Protein AF-A0A7S3A4J1-F1 (afdb_monomer_lite)

InterPro domains:
  IPR000626 Ubiquitin-like domain [PF00240] (220-276)
  IPR000626 Ubiquitin-like domain [PF00240] (318-386)
  IPR000626 Ubiquitin-like domain [PS50053] (225-276)
  IPR000626 Ubiquitin-like domain [PS50053] (315-389)
  IPR000626 Ubiquitin-like domain [SM00213] (200-278)
  IPR000626 Ubiquitin-like domain [SM00213] (315-385)
  IPR013766 Thioredoxin domain [PF00085] (448-483)
  IPR015496 Ubiquilin [PTHR10677] (315-424)
  IPR019956 Ubiquitin domain [PR00348] (324-344)
  IPR019956 Ubiquitin domain [PR00348] (345-365)
  IPR019956 Ubiquitin domain [PR00348] (366-387)
  IPR029071 Ubiquitin-like domain superfamily [SSF54236] (220-279)
  IPR029071 Ubiquitin-like domain superfamily [SSF54236] (300-381)
  IPR036249 Thioredoxin-like superfamily [SSF52833] (438-481)

Sequence (497 aa):
MSVFSQREKQVVELHQAVLQVEASVKVQDGETSKKKVEEIDEGTEKLKIAVAGYQKKVAVGKSDPNKKIYGSAMEDRIEKMDKSLKDLEEKLMTVKEDLAVVLEREAVEKAKLEKEENERWVKQENEEKMRREQEELAEQKRKADEEERIRIESEKKKLALEAKLKAKKEKEKRRLEESAKDTLEADKGKAEGNSVQSTIKLKISGHAGEAVLSADYGPVPTTCSVLSVKEAIVNTGVPMWGPVETQRLIYKGHFLENDRSLESYGLSGEDTLYFVRLPDGYVGSEFKGAPKEAMEDVVQGSEEGVSEQVPEGMIRVSLKNRSSTVSYSVEPRWTVAKVKELVHEREGSSPDDLSLVFQGKVLKNGDVLESCGIKNESVIYSMDKQRTSQTAKAASAVPMDTDTTPKSTAPISSSDAVQSAQASSAPAAPTVRRVPPPSGTIHEVTSGKEEFEEILKDCGATRLCLVDFNASWCGPCRAIGDQINIFLNLDCKMDVD

Secondary structure (DSSP, 8-state):
-HHHHHHHHHHHHHHHHHHHHHHHHTTT-HHHHHHHHHHHHHHHHHHHHHHHHHHHHHHHHHH-GGG--S-HHHHHHHHHHHHHHHHHHHHHHHHHHHHHHHHHHHHHHHHHHHHHHHHHHHHHHHHHHHHHHHHHHHHHHHHHHHHHHHHHHHHHHHHHHHHHHHHHHHHHHHHHHHHHHHHHHH------------EEEEEEEEEETTEEEEEEEEEEETT-BHHHHHHHHHTT--GGG--GGGEEEEETTEE--TTSBGGGGT--TTPEEEEEEPPTT------------------------------TTPEEEEEE-SS-EEEEEE-TT-BHHHHHHHHHHHH---TTTEEEEETTEEPPTT-BTGGGT--TTEEEEEEES--SSSS---S--------------------------------PPP---PPPPP--------SHHHHHHHHHHHH-TTS--------TT-HHHHHHHHHHHHHHT--------

Structure (mmCIF, N/CA/C/O backbone):
data_AF-A0A7S3A4J1-F1
#
_entry.id   AF-A0A7S3A4J1-F1
#
loop_
_atom_site.group_PDB
_atom_site.id
_atom_site.type_symbol
_atom_site.label_atom_id
_atom_site.label_alt_id
_atom_site.label_comp_id
_atom_site.label_asym_id
_atom_site.label_entity_id
_atom_site.label_seq_id
_atom_site.pdbx_PDB_ins_code
_atom_site.Cartn_x
_atom_site.Cartn_y
_atom_site.Cartn_z
_atom_site.occupancy
_atom_site.B_iso_or_equiv
_atom_site.auth_seq_id
_atom_site.auth_comp_id
_atom_site.auth_asym_id
_atom_site.auth_atom_id
_atom_site.pdbx_PDB_model_num
ATOM 1 N N . MET A 1 1 ? 22.025 7.883 -56.933 1.00 60.84 1 MET A N 1
ATOM 2 C CA . MET A 1 1 ? 22.699 9.087 -56.393 1.00 60.84 1 MET A CA 1
ATOM 3 C C . MET A 1 1 ? 21.838 9.850 -55.389 1.00 60.84 1 MET A C 1
ATOM 5 O O . MET A 1 1 ? 22.295 10.000 -54.266 1.00 60.84 1 MET A O 1
ATOM 9 N N . SER A 1 2 ? 20.605 10.264 -55.725 1.00 76.56 2 SER A N 1
ATOM 10 C CA . SER A 1 2 ? 19.719 11.015 -54.802 1.00 76.56 2 SER A CA 1
ATOM 11 C C . SER A 1 2 ? 19.481 10.310 -53.449 1.00 76.56 2 SER A C 1
ATOM 13 O O . SER A 1 2 ? 19.795 10.873 -52.405 1.00 76.56 2 SER A O 1
ATOM 15 N N . VAL A 1 3 ? 19.083 9.030 -53.460 1.00 81.38 3 VAL A N 1
ATOM 16 C CA . VAL A 1 3 ? 18.855 8.234 -52.232 1.00 81.38 3 VAL A CA 1
ATOM 17 C C . VAL A 1 3 ? 20.118 8.087 -51.370 1.00 81.38 3 VAL A C 1
ATOM 19 O O . VAL A 1 3 ? 20.045 8.120 -50.150 1.00 81.38 3 VAL A O 1
ATOM 22 N N . PHE A 1 4 ? 21.297 7.959 -51.984 1.00 83.75 4 PHE A N 1
ATOM 23 C CA . PHE A 1 4 ? 22.561 7.831 -51.249 1.00 83.75 4 PHE A CA 1
ATOM 24 C C . PHE A 1 4 ? 22.955 9.145 -50.561 1.00 83.75 4 PHE A C 1
ATOM 26 O O . PHE A 1 4 ? 23.349 9.140 -49.401 1.00 83.75 4 PHE A O 1
ATOM 33 N N . SER A 1 5 ? 22.766 10.279 -51.242 1.00 86.19 5 SER A N 1
ATOM 34 C CA . SER A 1 5 ? 22.992 11.600 -50.647 1.00 86.19 5 SER A CA 1
ATOM 35 C C . SER A 1 5 ? 22.012 11.899 -49.507 1.00 86.19 5 SER A C 1
ATOM 37 O O . SER A 1 5 ? 22.379 12.551 -48.536 1.00 86.19 5 SER A O 1
ATOM 39 N N . GLN A 1 6 ? 20.784 11.377 -49.577 1.00 89.75 6 GLN A N 1
ATOM 40 C CA . GLN A 1 6 ? 19.839 11.445 -48.463 1.00 89.75 6 GLN A CA 1
ATOM 41 C C . GLN A 1 6 ? 20.324 10.634 -47.251 1.00 89.75 6 GLN A C 1
ATOM 43 O O . GLN A 1 6 ? 20.228 11.113 -46.127 1.00 89.75 6 GLN A O 1
ATOM 48 N N . ARG A 1 7 ? 20.903 9.446 -47.469 1.00 88.69 7 ARG A N 1
ATOM 49 C CA . ARG A 1 7 ? 21.499 8.631 -46.395 1.00 88.69 7 ARG A CA 1
ATOM 50 C C . ARG A 1 7 ? 22.715 9.310 -45.752 1.00 88.69 7 ARG A C 1
ATOM 52 O O . ARG A 1 7 ? 22.838 9.267 -44.537 1.00 88.69 7 ARG A O 1
ATOM 59 N N . GLU A 1 8 ? 23.555 10.004 -46.525 1.00 88.38 8 GLU A N 1
ATOM 60 C CA . GLU A 1 8 ? 24.654 10.824 -45.974 1.00 88.38 8 GLU A CA 1
ATOM 61 C C . GLU A 1 8 ? 24.142 11.931 -45.043 1.00 88.38 8 GLU A C 1
ATOM 63 O O . GLU A 1 8 ? 24.716 12.146 -43.980 1.00 88.38 8 GLU A O 1
ATOM 68 N N . LYS A 1 9 ? 23.050 12.613 -45.416 1.00 91.69 9 LYS A N 1
ATOM 69 C CA . LYS A 1 9 ? 22.430 13.636 -44.558 1.00 91.69 9 LYS A CA 1
ATOM 70 C C . LYS A 1 9 ? 21.894 13.040 -43.259 1.00 91.69 9 LYS A C 1
ATOM 72 O O . LYS A 1 9 ? 22.157 13.596 -42.202 1.00 91.69 9 LYS A O 1
ATOM 77 N N . GLN A 1 10 ? 21.239 11.880 -43.333 1.00 91.56 10 GLN A N 1
ATOM 78 C CA . GLN A 1 10 ? 20.735 11.178 -42.149 1.00 91.56 10 GLN A CA 1
ATOM 79 C C . GLN A 1 10 ? 21.853 10.811 -41.160 1.00 91.56 10 GLN A C 1
ATOM 81 O O . GLN A 1 10 ? 21.660 10.939 -39.957 1.00 91.56 10 GLN A O 1
ATOM 86 N N . VAL A 1 11 ? 23.042 10.417 -41.638 1.00 91.38 11 VAL A N 1
ATOM 87 C CA . VAL A 1 11 ? 24.197 10.162 -40.752 1.00 91.38 11 VAL A CA 1
ATOM 88 C C . VAL A 1 11 ? 24.620 11.429 -40.002 1.00 91.38 11 VAL A C 1
ATOM 90 O O . VAL A 1 11 ? 24.943 11.357 -38.818 1.00 91.38 11 VAL A O 1
ATOM 93 N N . VAL A 1 12 ? 24.615 12.587 -40.668 1.00 92.12 12 VAL A N 1
ATOM 94 C CA . VAL A 1 12 ? 24.962 13.877 -40.043 1.00 92.12 12 VAL A CA 1
ATOM 95 C C . VAL A 1 12 ? 23.896 14.307 -39.032 1.00 92.12 12 VAL A C 1
ATOM 97 O O . VAL A 1 12 ? 24.242 14.749 -37.939 1.00 92.12 12 VAL A O 1
ATOM 100 N N . GLU A 1 13 ? 22.616 14.135 -39.366 1.00 93.44 13 GLU A N 1
ATOM 101 C CA . GLU A 1 13 ? 21.494 14.426 -38.465 1.00 93.44 13 GLU A CA 1
ATOM 102 C C . GLU A 1 13 ? 21.566 13.578 -37.188 1.00 93.44 13 GLU A C 1
ATOM 104 O O . GLU A 1 13 ? 21.443 14.118 -36.090 1.00 93.44 13 GLU A O 1
ATOM 109 N N . LEU A 1 14 ? 21.859 12.277 -37.304 1.00 92.75 14 LEU A N 1
ATOM 110 C CA . LEU A 1 14 ? 22.027 11.407 -36.137 1.00 92.75 14 LEU A CA 1
ATOM 111 C C . LEU A 1 14 ? 23.244 11.787 -35.285 1.00 92.75 14 LEU A C 1
ATOM 113 O O . LEU A 1 14 ? 23.145 11.776 -34.063 1.00 92.75 14 LEU A O 1
ATOM 117 N N . HIS A 1 15 ? 24.368 12.186 -35.892 1.00 92.12 15 HIS A N 1
ATOM 118 C CA . HIS A 1 15 ? 25.512 12.709 -35.130 1.00 92.12 15 HIS A CA 1
ATOM 119 C C . HIS A 1 15 ? 25.136 13.946 -34.316 1.00 92.12 15 HIS A C 1
ATOM 121 O O . HIS A 1 15 ? 25.528 14.072 -33.157 1.00 92.12 15 HIS A O 1
ATOM 127 N N . GLN A 1 16 ? 24.374 14.864 -34.911 1.00 93.69 16 GLN A N 1
ATOM 128 C CA . GLN A 1 16 ? 23.908 16.051 -34.207 1.00 93.69 16 GLN A CA 1
ATOM 129 C C . GLN A 1 16 ? 22.936 15.689 -33.076 1.00 93.69 16 GLN A C 1
ATOM 131 O O . GLN A 1 16 ? 23.028 16.269 -31.995 1.00 93.69 16 GLN A O 1
ATOM 136 N N . ALA A 1 17 ? 22.054 14.713 -33.297 1.00 92.44 17 ALA A N 1
ATOM 137 C CA . ALA A 1 17 ? 21.143 14.212 -32.274 1.00 92.44 17 ALA A CA 1
ATOM 138 C C . ALA A 1 17 ? 21.897 13.575 -31.092 1.00 92.44 17 ALA A C 1
ATOM 140 O O . ALA A 1 17 ? 21.582 13.883 -29.944 1.00 92.44 17 ALA A O 1
ATOM 141 N N . VAL A 1 18 ? 22.943 12.776 -31.344 1.00 93.00 18 VAL A N 1
ATOM 142 C CA . VAL A 1 18 ? 23.793 12.202 -30.281 1.00 93.00 18 VAL A CA 1
ATOM 143 C C . VAL A 1 18 ? 24.434 13.294 -29.434 1.00 93.00 18 VAL A C 1
ATOM 145 O O . VAL A 1 18 ? 24.359 13.225 -28.213 1.00 93.00 18 VAL A O 1
ATOM 148 N N . LEU A 1 19 ? 24.987 14.342 -30.051 1.00 90.62 19 LEU A N 1
ATOM 149 C CA . LEU A 1 19 ? 25.580 15.464 -29.310 1.00 90.62 19 LEU A CA 1
ATOM 150 C C . LEU A 1 19 ? 24.551 16.212 -28.448 1.00 90.62 19 LEU A C 1
ATOM 152 O O . LEU A 1 19 ? 24.858 16.635 -27.334 1.00 90.62 19 LEU A O 1
ATOM 156 N N . GLN A 1 20 ? 23.323 16.380 -28.946 1.00 90.06 20 GLN A N 1
ATOM 157 C CA . GLN A 1 20 ? 22.240 16.994 -28.172 1.00 90.06 20 GLN A CA 1
ATOM 158 C C . GLN A 1 20 ? 21.840 16.133 -26.971 1.00 90.06 20 GLN A C 1
ATOM 160 O O . GLN A 1 20 ? 21.600 16.663 -25.884 1.00 90.06 20 GLN A O 1
ATOM 165 N N . VAL A 1 21 ? 21.767 14.815 -27.158 1.00 89.44 21 VAL A N 1
ATOM 166 C CA . VAL A 1 21 ? 21.450 13.876 -26.080 1.00 89.44 21 VAL A CA 1
ATOM 167 C C . VAL A 1 21 ? 22.587 13.808 -25.067 1.00 89.44 21 VAL A C 1
ATOM 169 O O . VAL A 1 21 ? 22.312 13.908 -23.880 1.00 89.44 21 VAL A O 1
ATOM 172 N N . GLU A 1 22 ? 23.848 13.761 -25.495 1.00 89.50 22 GLU A N 1
ATOM 173 C CA . GLU A 1 22 ? 25.013 13.798 -24.601 1.00 89.50 22 GLU A CA 1
ATOM 174 C C . GLU A 1 22 ? 24.999 15.050 -23.703 1.00 89.50 22 GLU A C 1
ATOM 176 O O . GLU A 1 22 ? 25.226 14.971 -22.495 1.00 89.50 22 GLU A O 1
ATOM 181 N N . ALA A 1 23 ? 24.669 16.217 -24.269 1.00 88.00 23 ALA A N 1
ATOM 182 C CA . ALA A 1 23 ? 24.491 17.443 -23.493 1.00 88.00 23 ALA A CA 1
ATOM 183 C C . ALA A 1 23 ? 23.293 17.370 -22.526 1.00 88.00 23 ALA A C 1
ATOM 185 O O . ALA A 1 23 ? 23.363 17.930 -21.437 1.00 88.00 23 ALA A O 1
ATOM 186 N N . SER A 1 24 ? 22.214 16.676 -22.904 1.00 85.44 24 SER A N 1
ATOM 187 C CA . SER A 1 24 ? 20.995 16.535 -22.090 1.00 85.44 24 SER A CA 1
ATOM 188 C C . SER A 1 24 ? 21.175 15.552 -20.927 1.00 85.44 24 SER A C 1
ATOM 190 O O . SER A 1 24 ? 20.735 15.839 -19.816 1.00 85.44 24 SER A O 1
ATOM 192 N N . VAL A 1 25 ? 21.884 14.438 -21.145 1.00 85.50 25 VAL A N 1
ATOM 193 C CA . VAL A 1 25 ? 22.218 13.437 -20.114 1.00 85.50 25 VAL A CA 1
ATOM 194 C C . VAL A 1 25 ? 23.033 14.068 -18.980 1.00 85.50 25 VAL A C 1
ATOM 196 O O . VAL A 1 25 ? 22.835 13.745 -17.812 1.00 85.50 25 VAL A O 1
ATOM 199 N N . LYS A 1 26 ? 23.877 15.059 -19.290 1.00 76.44 26 LYS A N 1
ATOM 200 C CA . LYS A 1 26 ? 24.633 15.828 -18.286 1.00 76.44 26 LYS A CA 1
ATOM 201 C C . LYS A 1 26 ? 23.758 16.752 -17.418 1.00 76.44 26 LYS A C 1
ATOM 203 O O . LYS A 1 26 ? 24.250 17.245 -16.405 1.00 76.44 26 LYS A O 1
ATOM 208 N N . VAL A 1 27 ? 22.496 17.001 -17.792 1.00 77.25 27 VAL A N 1
ATOM 209 C CA . VAL A 1 27 ? 21.618 18.042 -17.210 1.00 77.25 27 VAL A CA 1
ATOM 210 C C . VAL A 1 27 ? 20.345 17.473 -16.535 1.00 77.25 27 VAL A C 1
ATOM 212 O O . VAL A 1 27 ? 19.514 18.248 -16.088 1.00 77.25 27 VAL A O 1
ATOM 215 N N . GLN A 1 28 ? 20.261 16.152 -16.303 1.00 62.53 28 GLN A N 1
ATOM 216 C CA . GLN A 1 28 ? 19.321 15.476 -15.366 1.00 62.53 28 GLN A CA 1
ATOM 217 C C . GLN A 1 28 ? 17.937 15.005 -15.872 1.00 62.53 28 GLN A C 1
ATOM 219 O O . GLN A 1 28 ? 17.113 14.661 -15.037 1.00 62.53 28 GLN A O 1
ATOM 224 N N . ASP A 1 29 ? 17.637 14.950 -17.173 1.00 77.44 29 ASP A N 1
ATOM 225 C CA . ASP A 1 29 ? 16.386 14.301 -17.632 1.00 77.44 29 ASP A CA 1
ATOM 226 C C . ASP A 1 29 ? 16.686 12.927 -18.245 1.00 77.44 29 ASP A C 1
ATOM 228 O O . ASP A 1 29 ? 16.862 12.797 -19.466 1.00 77.44 29 ASP A O 1
ATOM 232 N N . GLY A 1 30 ? 16.816 11.910 -17.385 1.00 80.69 30 GLY A N 1
ATOM 233 C CA . GLY A 1 30 ? 17.123 10.537 -17.774 1.00 80.69 30 GLY A CA 1
ATOM 234 C C . GLY A 1 30 ? 16.050 9.906 -18.665 1.00 80.69 30 GLY A C 1
ATOM 235 O O . GLY A 1 30 ? 16.374 9.343 -19.711 1.00 80.69 30 GLY A O 1
ATOM 236 N N . GLU A 1 31 ? 14.764 10.033 -18.333 1.00 84.56 31 GLU A N 1
ATOM 237 C CA . GLU A 1 31 ? 13.678 9.406 -19.108 1.00 84.56 31 GLU A CA 1
ATOM 238 C C . GLU A 1 31 ? 13.499 10.006 -20.507 1.00 84.56 31 GLU A C 1
ATOM 240 O O . GLU A 1 31 ? 13.332 9.266 -21.488 1.00 84.56 31 GLU A O 1
ATOM 245 N N . THR A 1 32 ? 13.555 11.333 -20.645 1.00 86.88 32 THR A N 1
ATOM 246 C CA . THR A 1 32 ? 13.474 11.968 -21.968 1.00 86.88 32 THR A CA 1
ATOM 247 C C . THR A 1 32 ? 14.713 11.651 -22.795 1.00 86.88 32 THR A C 1
ATOM 249 O O . THR A 1 32 ? 14.611 11.414 -24.004 1.00 86.88 32 THR A O 1
ATOM 252 N N . SER A 1 33 ? 15.887 11.609 -22.159 1.00 89.44 33 SER A N 1
ATOM 253 C CA . SER A 1 33 ? 17.133 11.230 -22.828 1.00 89.44 33 SER A CA 1
ATOM 254 C C . SER A 1 33 ? 17.097 9.772 -23.289 1.00 89.44 33 SER A C 1
ATOM 256 O O . SER A 1 33 ? 17.502 9.495 -24.415 1.00 89.44 33 SER A O 1
ATOM 258 N N . LYS A 1 34 ? 16.511 8.859 -22.504 1.00 91.56 34 LYS A N 1
ATOM 259 C CA . LYS A 1 34 ? 16.326 7.447 -22.871 1.00 91.56 34 LYS A CA 1
ATOM 260 C C . LYS A 1 34 ? 15.526 7.267 -24.156 1.00 91.56 34 LYS A C 1
ATOM 262 O O . LYS A 1 34 ? 15.998 6.595 -25.069 1.00 91.56 34 LYS A O 1
ATOM 267 N N . LYS A 1 35 ? 14.371 7.929 -24.272 1.00 91.88 35 LYS A N 1
ATOM 268 C CA . LYS A 1 35 ? 13.541 7.865 -25.490 1.00 91.88 35 LYS A CA 1
ATOM 269 C C . LYS A 1 35 ? 14.301 8.348 -26.729 1.00 91.88 35 LYS A C 1
ATOM 271 O O . LYS A 1 35 ? 14.210 7.740 -27.790 1.00 91.88 35 LYS A O 1
ATOM 276 N N . LYS A 1 36 ? 15.088 9.420 -26.589 1.00 91.62 36 LYS A N 1
ATOM 277 C CA . LYS A 1 36 ? 15.911 9.951 -27.687 1.00 91.62 36 LYS A CA 1
ATOM 278 C C . LYS A 1 36 ? 17.060 9.011 -28.063 1.00 91.62 36 LYS A C 1
ATOM 280 O O . LYS A 1 36 ? 17.349 8.870 -29.247 1.00 91.62 36 LYS A O 1
ATOM 285 N N . VAL A 1 37 ? 17.707 8.361 -27.090 1.00 93.31 37 VAL A N 1
ATOM 286 C CA . VAL A 1 37 ? 18.745 7.346 -27.354 1.00 93.31 37 VAL A CA 1
ATOM 287 C C . VAL A 1 37 ? 18.167 6.166 -28.138 1.00 93.31 37 VAL A C 1
ATOM 289 O O . VAL A 1 37 ? 18.794 5.733 -29.100 1.00 93.31 37 VAL A O 1
ATOM 292 N N . GLU A 1 38 ? 16.977 5.678 -27.775 1.00 93.25 38 GLU A N 1
ATOM 293 C CA . GLU A 1 38 ? 16.292 4.586 -28.488 1.00 93.25 38 GLU A CA 1
ATOM 294 C C . GLU A 1 38 ? 15.967 4.968 -29.946 1.00 93.25 38 GLU A C 1
ATOM 296 O O . GLU A 1 38 ? 16.254 4.200 -30.866 1.00 93.25 38 GLU A O 1
ATOM 301 N N . GLU A 1 39 ? 15.468 6.186 -30.188 1.00 93.88 39 GLU A N 1
ATOM 302 C CA . GLU A 1 39 ? 15.193 6.692 -31.543 1.00 93.88 39 GLU A CA 1
ATOM 303 C C . GLU A 1 39 ? 16.468 6.790 -32.405 1.00 93.88 39 GLU A C 1
ATOM 305 O O . GLU A 1 39 ? 16.475 6.414 -33.584 1.00 93.88 39 GLU A O 1
ATOM 310 N N . ILE A 1 40 ? 17.572 7.259 -31.813 1.00 93.38 40 ILE A N 1
ATOM 311 C CA . ILE A 1 40 ? 18.876 7.337 -32.483 1.00 93.38 40 ILE A CA 1
ATOM 312 C C . ILE A 1 40 ? 19.419 5.938 -32.795 1.00 93.38 40 ILE A C 1
ATOM 314 O O . ILE A 1 40 ? 19.969 5.727 -33.880 1.00 93.38 40 ILE A O 1
ATOM 318 N N . ASP A 1 41 ? 19.265 4.981 -31.879 1.00 93.00 41 ASP A N 1
ATOM 319 C CA . ASP A 1 41 ? 19.719 3.598 -32.049 1.00 93.00 41 ASP A CA 1
ATOM 320 C C . ASP A 1 41 ? 18.996 2.920 -33.219 1.00 93.00 41 ASP A C 1
ATOM 322 O O . ASP A 1 41 ? 19.631 2.384 -34.132 1.00 93.00 41 ASP A O 1
ATOM 326 N N . GLU A 1 42 ? 17.668 3.060 -33.283 1.00 94.56 42 GLU A N 1
ATOM 327 C CA . GLU A 1 42 ? 16.876 2.585 -34.419 1.00 94.56 42 GLU A CA 1
ATOM 328 C C . GLU A 1 42 ? 17.287 3.242 -35.742 1.00 94.56 42 GLU A C 1
ATOM 330 O O . GLU A 1 42 ? 17.350 2.585 -36.790 1.00 94.56 42 GLU A O 1
ATOM 335 N N . GLY A 1 43 ? 17.517 4.558 -35.720 1.00 92.56 43 GLY A N 1
ATOM 336 C CA . GLY A 1 43 ? 17.979 5.311 -36.882 1.00 92.56 43 GLY A CA 1
ATOM 337 C C . GLY A 1 43 ? 19.336 4.813 -37.378 1.00 92.56 43 GLY A C 1
ATOM 338 O O . GLY A 1 43 ? 19.530 4.631 -38.585 1.00 92.56 43 GLY A O 1
ATOM 339 N N . THR A 1 44 ? 20.244 4.531 -36.447 1.00 93.50 44 THR A N 1
ATOM 340 C CA . THR A 1 44 ? 21.595 4.035 -36.719 1.00 93.50 44 THR A CA 1
ATOM 341 C C . THR A 1 44 ? 21.542 2.640 -37.339 1.00 93.50 44 THR A C 1
ATOM 343 O O . THR A 1 44 ? 22.120 2.434 -38.407 1.00 93.50 44 THR A O 1
ATOM 346 N N . GLU A 1 45 ? 20.766 1.709 -36.779 1.00 93.94 45 GLU A N 1
ATOM 347 C CA . GLU A 1 45 ? 20.599 0.354 -37.331 1.00 93.94 45 GLU A CA 1
ATOM 348 C C . GLU A 1 45 ? 20.003 0.356 -38.748 1.00 93.94 45 GLU A C 1
ATOM 350 O O . GLU A 1 45 ? 20.498 -0.324 -39.656 1.00 93.94 45 GLU A O 1
ATOM 355 N N . LYS A 1 46 ? 18.997 1.204 -39.001 1.00 93.69 46 LYS A N 1
ATOM 356 C CA . LYS A 1 46 ? 18.426 1.380 -40.351 1.00 93.69 46 LYS A CA 1
ATOM 357 C C . LYS A 1 46 ? 19.486 1.840 -41.363 1.00 93.69 46 LYS A C 1
ATOM 359 O O . LYS A 1 46 ? 19.441 1.429 -42.528 1.00 93.69 46 LYS A O 1
ATOM 364 N N . LEU A 1 47 ? 20.437 2.682 -40.950 1.00 92.44 47 LEU A N 1
ATOM 365 C CA . LEU A 1 47 ? 21.538 3.136 -41.803 1.00 92.44 47 LEU A CA 1
ATOM 366 C C . LEU A 1 47 ? 22.625 2.074 -41.983 1.00 92.44 47 LEU A C 1
ATOM 368 O O . LEU A 1 47 ? 23.092 1.912 -43.112 1.00 92.44 47 LEU A O 1
ATOM 372 N N . LYS A 1 48 ? 22.966 1.301 -40.944 1.00 93.75 48 LYS A N 1
ATOM 373 C CA . LYS A 1 48 ? 23.914 0.176 -41.050 1.00 93.75 48 LYS A CA 1
ATOM 374 C C . LYS A 1 48 ? 23.472 -0.833 -42.102 1.00 93.75 48 LYS A C 1
ATOM 376 O O . LYS A 1 48 ? 24.247 -1.175 -42.996 1.00 93.75 48 LYS A O 1
ATOM 381 N N . ILE A 1 49 ? 22.202 -1.240 -42.066 1.00 93.75 49 ILE A N 1
ATOM 382 C CA . ILE A 1 49 ? 21.625 -2.169 -43.051 1.00 93.75 49 ILE A CA 1
ATOM 383 C C . ILE A 1 49 ? 21.754 -1.603 -44.474 1.00 93.75 49 ILE A C 1
ATOM 385 O O . ILE A 1 49 ? 22.117 -2.319 -45.413 1.00 93.75 49 ILE A O 1
ATOM 389 N N . ALA A 1 50 ? 21.494 -0.303 -44.650 1.00 91.12 50 ALA A N 1
ATOM 390 C CA . ALA A 1 50 ? 21.614 0.354 -45.948 1.00 91.12 50 ALA A CA 1
ATOM 391 C C . ALA A 1 50 ? 23.070 0.390 -46.452 1.00 91.12 50 ALA A C 1
ATOM 393 O O . ALA A 1 50 ? 23.315 0.080 -47.622 1.00 91.12 50 ALA A O 1
ATOM 394 N N . VAL A 1 51 ? 24.032 0.727 -45.584 1.00 91.19 51 VAL A N 1
ATOM 395 C CA . VAL A 1 51 ? 25.467 0.779 -45.915 1.00 91.19 51 VAL A CA 1
ATOM 396 C C . VAL A 1 51 ? 26.024 -0.604 -46.237 1.00 91.19 51 VAL A C 1
ATOM 398 O O . VAL A 1 51 ? 26.676 -0.755 -47.273 1.00 91.19 51 VAL A O 1
ATOM 401 N N . ALA A 1 52 ? 25.672 -1.630 -45.462 1.00 91.62 52 ALA A N 1
ATOM 402 C CA . ALA A 1 52 ? 26.029 -3.019 -45.750 1.00 91.62 52 ALA A CA 1
ATOM 403 C C . ALA A 1 52 ? 25.498 -3.473 -47.126 1.00 91.62 52 ALA A C 1
ATOM 405 O O . ALA A 1 52 ? 26.195 -4.133 -47.904 1.00 91.62 52 ALA A O 1
ATOM 406 N N . GLY A 1 53 ? 24.280 -3.050 -47.484 1.00 91.56 53 GLY A N 1
ATOM 407 C CA . GLY A 1 53 ? 23.711 -3.271 -48.814 1.00 91.56 53 GLY A CA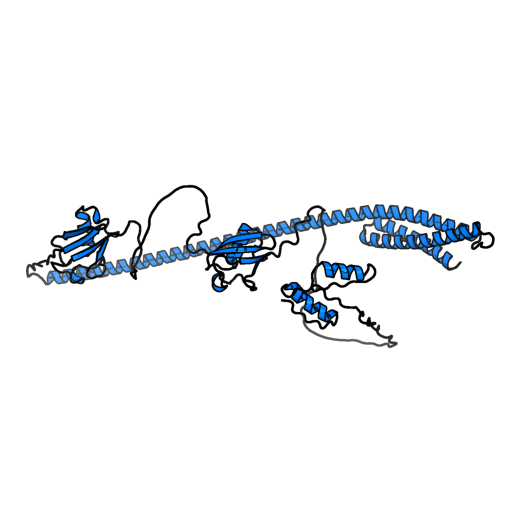 1
ATOM 408 C C . GLY A 1 53 ? 24.521 -2.615 -49.941 1.00 91.56 53 GLY A C 1
ATOM 409 O O . GLY A 1 53 ? 24.685 -3.212 -51.011 1.00 91.56 53 GLY A O 1
ATOM 410 N N . TYR A 1 54 ? 25.057 -1.410 -49.718 1.00 89.06 54 TYR A N 1
ATOM 411 C CA . TYR A 1 54 ? 25.941 -0.740 -50.678 1.00 89.06 54 TYR A CA 1
ATOM 412 C C . TYR A 1 54 ? 27.306 -1.432 -50.784 1.00 89.06 54 TYR A C 1
ATOM 414 O O . TYR A 1 54 ? 27.761 -1.689 -51.899 1.00 89.06 54 TYR A O 1
ATOM 422 N N . GLN A 1 55 ? 27.919 -1.816 -49.662 1.00 88.06 55 GLN A N 1
ATOM 423 C CA . GLN A 1 55 ? 29.191 -2.549 -49.632 1.00 88.06 55 GLN A CA 1
ATOM 424 C C . GLN A 1 55 ? 29.104 -3.890 -50.376 1.00 88.06 55 GLN A C 1
ATOM 426 O O . GLN A 1 55 ? 29.980 -4.212 -51.179 1.00 88.06 55 GLN A O 1
ATOM 431 N N . LYS A 1 56 ? 28.006 -4.640 -50.206 1.00 88.81 56 LYS A N 1
ATOM 432 C CA . LYS A 1 56 ? 27.775 -5.900 -50.933 1.00 88.81 56 LYS A CA 1
ATOM 433 C C . LYS A 1 56 ? 27.735 -5.692 -52.450 1.00 88.81 56 LYS A C 1
ATOM 435 O O . LYS A 1 56 ? 28.310 -6.478 -53.198 1.00 88.81 56 LYS A O 1
ATOM 440 N N . LYS A 1 57 ? 27.097 -4.616 -52.920 1.00 85.31 57 LYS A N 1
ATOM 441 C CA . LYS A 1 57 ? 27.059 -4.260 -54.350 1.00 85.31 57 LYS A CA 1
ATOM 442 C C . LYS A 1 57 ? 28.430 -3.838 -54.884 1.00 85.31 57 LYS A C 1
ATOM 444 O O . LYS A 1 57 ? 28.758 -4.182 -56.017 1.00 85.31 57 LYS A O 1
ATOM 449 N N . VAL A 1 58 ? 29.234 -3.140 -54.077 1.00 85.31 58 VAL A N 1
ATOM 450 C CA . VAL A 1 58 ? 30.634 -2.825 -54.411 1.00 85.31 58 VAL A CA 1
ATOM 451 C C . VAL A 1 58 ? 31.455 -4.111 -54.555 1.00 85.31 58 VAL A C 1
ATOM 453 O O . VAL A 1 58 ? 32.157 -4.273 -55.549 1.00 85.31 58 VAL A O 1
ATOM 456 N N . ALA A 1 59 ? 31.318 -5.067 -53.631 1.00 84.50 59 ALA A N 1
ATOM 457 C CA . ALA A 1 59 ? 32.024 -6.351 -53.691 1.00 84.50 59 ALA A CA 1
ATOM 458 C C . ALA A 1 59 ? 31.650 -7.191 -54.932 1.00 84.50 59 ALA A C 1
ATOM 460 O O . ALA A 1 59 ? 32.523 -7.766 -55.585 1.00 84.50 59 ALA A O 1
ATOM 461 N N . VAL A 1 60 ? 30.367 -7.211 -55.314 1.00 83.25 60 VAL A N 1
ATOM 462 C CA . VAL A 1 60 ? 29.902 -7.860 -56.557 1.00 83.25 60 VAL A CA 1
ATOM 463 C C . VAL A 1 60 ? 30.486 -7.169 -57.797 1.00 83.25 60 VAL A C 1
ATOM 465 O O . VAL A 1 60 ? 30.946 -7.835 -58.719 1.00 83.25 60 VAL A O 1
ATOM 468 N N . GLY A 1 61 ? 30.542 -5.834 -57.808 1.00 78.62 61 GLY A N 1
ATOM 469 C CA . GLY A 1 61 ? 31.145 -5.076 -58.910 1.00 78.62 61 GLY A CA 1
ATOM 470 C C . GLY A 1 61 ? 32.666 -5.245 -59.043 1.00 78.62 61 GLY A C 1
ATOM 471 O O . GLY A 1 61 ? 33.201 -5.027 -60.127 1.00 78.62 61 GLY A O 1
ATOM 472 N N . LYS A 1 62 ? 33.360 -5.633 -57.962 1.00 78.06 62 LYS A N 1
ATOM 473 C CA . LYS A 1 62 ? 34.799 -5.961 -57.965 1.00 78.06 62 LYS A CA 1
ATOM 474 C C . LYS A 1 62 ? 35.089 -7.384 -58.451 1.00 78.06 62 LYS A C 1
ATOM 476 O O . LYS A 1 62 ? 36.158 -7.612 -59.006 1.00 78.06 62 LYS A O 1
ATOM 481 N N . SER A 1 63 ? 34.161 -8.320 -58.244 1.00 78.94 63 SER A N 1
ATOM 482 C CA . SER A 1 63 ? 34.302 -9.727 -58.655 1.00 78.94 63 SER A CA 1
ATOM 483 C C . SER A 1 63 ? 33.879 -9.974 -60.106 1.00 78.94 63 SER A C 1
ATOM 485 O O . SER A 1 63 ? 34.523 -10.767 -60.785 1.00 78.94 63 SER A O 1
ATOM 487 N N . ASP A 1 64 ? 32.875 -9.245 -60.606 1.00 74.31 64 ASP A N 1
ATOM 488 C CA . ASP A 1 64 ? 32.410 -9.311 -61.996 1.00 74.31 64 ASP A CA 1
ATOM 489 C C . ASP A 1 64 ? 32.685 -7.979 -62.736 1.00 74.31 64 ASP A C 1
ATOM 491 O O . ASP A 1 64 ? 31.900 -7.032 -62.604 1.00 74.31 64 ASP A O 1
ATOM 495 N N . PRO A 1 65 ? 33.730 -7.880 -63.588 1.00 65.88 65 PRO A N 1
ATOM 496 C CA . PRO A 1 65 ? 34.072 -6.645 -64.311 1.00 65.88 65 PRO A CA 1
ATOM 497 C C . PRO A 1 65 ? 32.943 -6.122 -65.215 1.00 65.88 65 PRO A C 1
ATOM 499 O O . PRO A 1 65 ? 32.789 -4.915 -65.387 1.00 65.88 65 PRO A O 1
ATOM 502 N N . ASN A 1 66 ? 32.110 -7.028 -65.744 1.00 69.31 66 ASN A N 1
ATOM 503 C CA . ASN A 1 66 ? 30.943 -6.708 -66.576 1.00 69.31 66 ASN A CA 1
ATOM 504 C C . ASN A 1 66 ? 29.712 -6.245 -65.775 1.00 69.31 66 ASN A C 1
ATOM 506 O O . ASN A 1 66 ? 28.718 -5.839 -66.372 1.00 69.31 66 ASN A O 1
ATOM 510 N N . LYS A 1 67 ? 29.750 -6.299 -64.436 1.00 65.88 67 LYS A N 1
ATOM 511 C CA . LYS A 1 67 ? 28.658 -5.867 -63.548 1.00 65.88 67 LYS A CA 1
ATOM 512 C C . LYS A 1 67 ? 29.085 -4.738 -62.614 1.00 65.88 67 LYS A C 1
ATOM 514 O O . LYS A 1 67 ? 28.518 -4.598 -61.536 1.00 65.88 67 LYS A O 1
ATOM 519 N N . LYS A 1 68 ? 30.081 -3.929 -62.981 1.00 67.44 68 LYS A N 1
ATOM 520 C CA . LYS A 1 68 ? 30.544 -2.825 -62.133 1.00 67.44 68 LYS A CA 1
ATOM 521 C C . LYS A 1 68 ? 29.411 -1.811 -61.891 1.00 67.44 68 LYS A C 1
ATOM 523 O O . LYS A 1 68 ? 29.073 -1.023 -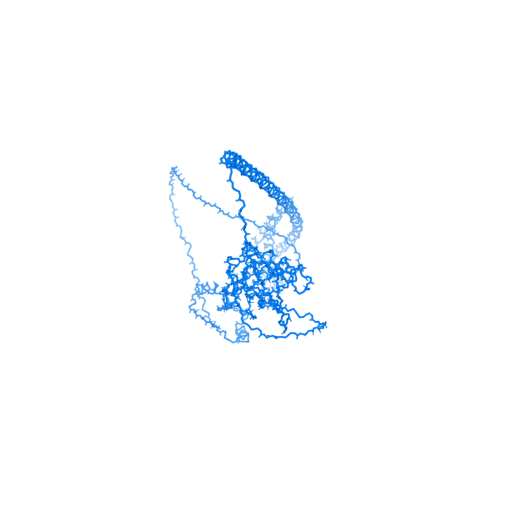62.765 1.00 67.44 68 LYS A O 1
ATOM 528 N N . ILE A 1 69 ? 28.806 -1.868 -60.700 1.00 67.50 69 ILE A N 1
ATOM 529 C CA . ILE A 1 69 ? 27.601 -1.093 -60.338 1.00 67.50 69 ILE A CA 1
ATOM 530 C C . ILE A 1 69 ? 27.954 0.338 -59.894 1.00 67.50 69 ILE A C 1
ATOM 532 O O . ILE A 1 69 ? 27.169 1.263 -60.098 1.00 67.50 69 ILE A O 1
ATOM 536 N N . TYR A 1 70 ? 29.133 0.534 -59.294 1.00 75.38 70 TYR A N 1
ATOM 537 C CA . TYR A 1 70 ? 29.584 1.812 -58.736 1.00 75.38 70 TYR A CA 1
ATOM 538 C C . TYR A 1 70 ? 31.007 2.164 -59.207 1.00 75.38 70 TYR A C 1
ATOM 540 O O . TYR A 1 70 ? 31.826 1.282 -59.463 1.00 75.38 70 TYR A O 1
ATOM 548 N N . GLY A 1 71 ? 31.292 3.463 -59.357 1.00 79.31 71 GLY A N 1
ATOM 549 C CA . GLY A 1 71 ? 32.637 3.985 -59.646 1.00 79.31 71 GLY A CA 1
ATOM 550 C C . GLY A 1 71 ? 33.440 4.267 -58.369 1.00 79.31 71 GLY A C 1
ATOM 551 O O . GLY A 1 71 ? 32.850 4.367 -57.296 1.00 79.31 71 GLY A O 1
ATOM 552 N N . SER A 1 72 ? 34.762 4.462 -58.488 1.00 80.25 72 SER A N 1
ATOM 553 C CA . SER A 1 72 ? 35.686 4.671 -57.350 1.00 80.25 72 SER A CA 1
ATOM 554 C C . SER A 1 72 ? 35.231 5.774 -56.389 1.00 80.25 72 SER A C 1
ATOM 556 O O . SER A 1 72 ? 35.134 5.544 -55.192 1.00 80.25 72 SER A O 1
ATOM 558 N N . ALA A 1 73 ? 34.801 6.923 -56.918 1.00 82.44 73 ALA A N 1
ATOM 559 C CA . ALA A 1 73 ? 34.301 8.037 -56.109 1.00 82.44 73 ALA A CA 1
ATOM 560 C C . ALA A 1 73 ? 33.064 7.694 -55.250 1.00 82.44 73 ALA A C 1
ATOM 562 O O . ALA A 1 73 ? 32.779 8.379 -54.271 1.00 82.44 73 ALA A O 1
ATOM 563 N N . MET A 1 74 ? 32.284 6.673 -55.624 1.00 83.44 74 MET A N 1
ATOM 564 C CA . MET A 1 74 ? 31.152 6.205 -54.822 1.00 83.44 74 MET A CA 1
ATOM 565 C C . MET A 1 74 ? 31.573 5.140 -53.805 1.00 83.44 74 MET A C 1
ATOM 567 O O . MET A 1 74 ? 30.999 5.106 -52.721 1.00 83.44 74 MET A O 1
ATOM 571 N N . GLU A 1 75 ? 32.586 4.328 -54.115 1.00 85.62 75 GLU A N 1
ATOM 572 C CA . GLU A 1 75 ? 33.199 3.405 -53.151 1.00 85.62 75 GLU A CA 1
ATOM 573 C C . GLU A 1 75 ? 33.798 4.175 -51.962 1.00 85.62 75 GLU A C 1
ATOM 575 O O . GLU A 1 75 ? 33.451 3.875 -50.821 1.00 85.62 75 GLU A O 1
ATOM 580 N N . ASP A 1 76 ? 34.557 5.245 -52.226 1.00 88.25 76 ASP A N 1
ATOM 581 C CA . ASP A 1 76 ? 35.166 6.093 -51.187 1.00 88.25 76 ASP A CA 1
ATOM 582 C C . ASP A 1 76 ? 34.110 6.731 -50.265 1.00 88.25 76 ASP A C 1
ATOM 584 O O . ASP A 1 76 ? 34.289 6.861 -49.053 1.00 88.25 76 ASP A O 1
ATOM 588 N N . ARG A 1 77 ? 32.961 7.125 -50.829 1.00 90.12 77 ARG A N 1
ATOM 589 C CA . ARG A 1 77 ? 31.848 7.692 -50.051 1.00 90.12 77 ARG A CA 1
ATOM 590 C C . ARG A 1 77 ? 31.142 6.645 -49.195 1.00 90.12 77 ARG A C 1
ATOM 592 O O . ARG A 1 77 ? 30.711 6.971 -48.092 1.00 90.12 77 ARG A O 1
ATOM 599 N N . ILE A 1 78 ? 31.009 5.411 -49.688 1.00 90.12 78 ILE A N 1
ATOM 600 C CA . ILE A 1 78 ? 30.444 4.292 -48.917 1.00 90.12 78 ILE A CA 1
ATOM 601 C C . ILE A 1 78 ? 31.359 3.971 -47.730 1.00 90.12 78 ILE A C 1
ATOM 603 O O . ILE A 1 78 ? 30.865 3.822 -46.616 1.00 90.12 78 ILE A O 1
ATOM 607 N N . GLU A 1 79 ? 32.675 3.935 -47.942 1.00 90.19 79 GLU A N 1
ATOM 608 C CA . GLU A 1 79 ? 33.658 3.716 -46.873 1.00 90.19 79 GLU A CA 1
ATOM 609 C C . GLU A 1 79 ? 33.657 4.855 -45.844 1.00 90.19 79 GLU A C 1
ATOM 611 O O . GLU A 1 79 ? 33.661 4.612 -44.637 1.00 90.19 79 GLU A O 1
ATOM 616 N N . LYS A 1 80 ? 33.554 6.111 -46.298 1.00 92.50 80 LYS A N 1
ATOM 617 C CA . LYS A 1 80 ? 33.412 7.262 -45.398 1.00 92.50 80 LYS A CA 1
ATOM 618 C C . LYS A 1 80 ? 32.153 7.163 -44.531 1.00 92.50 80 LYS A C 1
ATOM 620 O O . LYS A 1 80 ? 32.220 7.446 -43.339 1.00 92.50 80 LYS A O 1
ATOM 625 N N . MET A 1 81 ? 31.022 6.761 -45.115 1.00 90.81 81 MET A N 1
ATOM 626 C CA . MET A 1 81 ? 29.764 6.585 -44.384 1.00 90.81 81 MET A CA 1
ATOM 627 C C . MET A 1 81 ? 29.856 5.448 -43.359 1.00 90.81 81 MET A C 1
ATOM 629 O O . MET A 1 81 ? 29.396 5.617 -42.236 1.00 90.81 81 MET A O 1
ATOM 633 N N . ASP A 1 82 ? 30.494 4.332 -43.721 1.00 92.56 82 ASP A N 1
ATOM 634 C CA . ASP A 1 82 ? 30.762 3.209 -42.816 1.00 92.56 82 ASP A CA 1
ATOM 635 C C . ASP A 1 82 ? 31.622 3.632 -41.618 1.00 92.56 82 ASP A C 1
ATOM 637 O O . ASP A 1 82 ? 31.289 3.329 -40.476 1.00 92.56 82 ASP A O 1
ATOM 641 N N . LYS A 1 83 ? 32.686 4.409 -41.856 1.00 94.12 83 LYS A N 1
ATOM 642 C CA . LYS A 1 83 ? 33.525 4.952 -40.781 1.00 94.12 83 LYS A CA 1
ATOM 643 C C . LYS A 1 83 ? 32.756 5.911 -39.869 1.00 94.12 83 LYS A C 1
ATOM 645 O O . LYS A 1 83 ? 32.949 5.868 -38.659 1.00 94.12 83 LYS A O 1
ATOM 650 N N . SER A 1 84 ? 31.895 6.761 -40.432 1.00 93.88 84 SER A N 1
ATOM 651 C CA . SER A 1 84 ? 31.040 7.654 -39.644 1.00 93.88 84 SER A CA 1
ATOM 652 C C . SER A 1 84 ? 30.003 6.893 -38.817 1.00 93.88 84 SER A C 1
ATOM 654 O O . SER A 1 84 ? 29.762 7.281 -37.685 1.00 93.88 84 SER A O 1
ATOM 656 N N . LEU A 1 85 ? 29.413 5.808 -39.329 1.00 93.12 85 LEU A N 1
ATOM 657 C CA . LEU A 1 85 ? 28.547 4.940 -38.518 1.00 93.12 85 LEU A CA 1
ATOM 658 C C . LEU A 1 85 ? 29.345 4.252 -37.399 1.00 93.12 85 LEU A C 1
ATOM 660 O O . LEU A 1 85 ? 28.900 4.274 -36.260 1.00 93.12 85 LEU A O 1
ATOM 664 N N . LYS A 1 86 ? 30.567 3.794 -37.716 1.00 93.38 86 LYS A N 1
ATOM 665 C CA . LYS A 1 86 ? 31.669 3.452 -36.793 1.00 93.38 86 LYS A CA 1
ATOM 666 C C . LYS A 1 86 ? 31.703 4.342 -35.539 1.00 93.38 86 LYS A C 1
ATOM 668 O O . LYS A 1 86 ? 31.448 3.921 -34.415 1.00 93.38 86 LYS A O 1
ATOM 673 N N . ASP A 1 87 ? 32.034 5.603 -35.792 1.00 93.75 87 ASP A N 1
ATOM 674 C CA . ASP A 1 87 ? 32.207 6.654 -34.780 1.00 93.75 87 ASP A CA 1
ATOM 675 C C . ASP A 1 87 ? 30.897 6.984 -34.041 1.00 93.75 87 ASP A C 1
ATOM 677 O O . ASP A 1 87 ? 30.898 7.230 -32.836 1.00 93.75 87 ASP A O 1
ATOM 681 N N . LEU A 1 88 ? 29.762 6.953 -34.748 1.00 93.00 88 LEU A N 1
ATOM 682 C CA . LEU A 1 88 ? 28.445 7.175 -34.151 1.00 93.00 88 LEU A CA 1
ATOM 683 C C . LEU A 1 88 ? 28.082 6.082 -33.142 1.00 93.00 88 LEU A C 1
ATOM 685 O O . LEU A 1 88 ? 27.564 6.396 -32.076 1.00 93.00 88 LEU A O 1
ATOM 689 N N . GLU A 1 89 ? 28.350 4.817 -33.471 1.00 93.19 89 GLU A N 1
ATOM 690 C CA . GLU A 1 89 ? 28.100 3.675 -32.589 1.00 93.19 89 GLU A CA 1
ATOM 691 C C . GLU A 1 89 ? 28.931 3.763 -31.310 1.00 93.19 89 GLU A C 1
ATOM 693 O O . GLU A 1 89 ? 28.394 3.572 -30.223 1.00 93.19 89 GLU A O 1
ATOM 698 N N . GLU A 1 90 ? 30.216 4.106 -31.426 1.00 94.44 90 GLU A N 1
ATOM 699 C CA . GLU A 1 90 ? 31.106 4.283 -30.275 1.00 94.44 90 GLU A CA 1
ATOM 700 C C . GLU A 1 90 ? 30.591 5.384 -29.334 1.00 94.44 90 GLU A C 1
ATOM 702 O O . GLU A 1 90 ? 30.461 5.165 -28.130 1.00 94.44 90 GLU A O 1
ATOM 707 N N . LYS A 1 91 ? 30.183 6.534 -29.886 1.00 93.31 91 LYS A N 1
ATOM 708 C CA . LYS A 1 91 ? 29.587 7.632 -29.103 1.00 93.31 91 LYS A CA 1
ATOM 709 C C . LYS A 1 91 ? 28.236 7.268 -28.498 1.00 93.31 91 LYS A C 1
ATOM 711 O O . LYS A 1 91 ? 27.915 7.681 -27.386 1.00 93.31 91 LYS A O 1
ATOM 716 N N . LEU A 1 92 ? 27.419 6.509 -29.222 1.00 93.31 92 LEU A N 1
ATOM 717 C CA . LEU A 1 92 ? 26.125 6.068 -28.718 1.00 93.31 92 LEU A CA 1
ATOM 718 C C . LEU A 1 92 ? 26.297 5.097 -27.545 1.00 93.31 92 LEU A C 1
ATOM 720 O O . LEU A 1 92 ? 25.526 5.170 -26.592 1.00 93.31 92 LEU A O 1
ATOM 724 N N . MET A 1 93 ? 27.319 4.237 -27.580 1.00 92.81 93 MET A N 1
ATOM 725 C CA . MET A 1 93 ? 27.662 3.359 -26.460 1.00 92.81 93 MET A CA 1
ATOM 726 C C . MET A 1 93 ? 28.063 4.158 -25.218 1.00 92.81 93 MET A C 1
ATOM 728 O O . MET A 1 93 ? 27.504 3.913 -24.152 1.00 92.81 93 MET A O 1
ATOM 732 N N . THR A 1 94 ? 28.925 5.172 -25.351 1.00 93.19 94 THR A N 1
ATOM 733 C CA . THR A 1 94 ? 29.296 6.024 -24.206 1.00 93.19 94 THR A CA 1
ATOM 734 C C . THR A 1 94 ? 28.095 6.785 -23.642 1.00 93.19 94 THR A C 1
ATOM 736 O O . THR A 1 94 ? 27.909 6.850 -22.432 1.00 93.19 94 THR A O 1
ATOM 739 N N . VAL A 1 95 ? 27.215 7.303 -24.508 1.00 92.44 95 VAL A N 1
ATOM 740 C CA . VAL A 1 95 ? 25.989 7.995 -24.072 1.00 92.44 95 VAL A CA 1
ATOM 741 C C . VAL A 1 95 ? 25.017 7.034 -23.378 1.00 92.44 95 VAL A C 1
ATOM 743 O O . VAL A 1 95 ? 24.366 7.425 -22.412 1.00 92.44 95 VAL A O 1
ATOM 746 N N . LYS A 1 96 ? 24.917 5.778 -23.835 1.00 93.56 96 LYS A N 1
ATOM 747 C CA . LYS A 1 96 ? 24.109 4.731 -23.189 1.00 93.56 96 LYS A CA 1
ATOM 748 C C . LYS A 1 96 ? 24.636 4.388 -21.791 1.00 93.56 96 LYS A C 1
ATOM 750 O O . LYS A 1 96 ? 23.827 4.220 -20.881 1.00 93.56 96 LYS A O 1
ATOM 755 N N . GLU A 1 97 ? 25.954 4.311 -21.613 1.00 93.44 97 GLU A N 1
ATOM 756 C CA . GLU A 1 97 ? 26.589 4.083 -20.306 1.00 93.44 97 GLU A CA 1
ATOM 757 C C . GLU A 1 97 ? 26.333 5.249 -19.340 1.00 93.44 97 GLU A C 1
ATOM 759 O O . GLU A 1 97 ? 25.850 5.027 -18.229 1.00 93.44 97 GLU A O 1
ATOM 764 N N . ASP A 1 98 ? 26.557 6.491 -19.780 1.00 91.25 98 ASP A N 1
ATOM 765 C CA . ASP A 1 98 ? 26.286 7.689 -18.973 1.00 91.25 98 ASP A CA 1
ATOM 766 C C . ASP A 1 98 ? 24.802 7.788 -18.587 1.00 91.25 98 ASP A C 1
ATOM 768 O O . ASP A 1 98 ? 24.457 8.084 -17.440 1.00 91.25 98 ASP A O 1
ATOM 772 N N . LEU A 1 99 ? 23.904 7.492 -19.532 1.00 92.62 99 LEU A N 1
ATOM 773 C CA . LEU A 1 99 ? 22.465 7.470 -19.295 1.00 92.62 99 LEU A CA 1
ATOM 774 C C . LEU A 1 99 ? 22.072 6.405 -18.262 1.00 92.62 99 LEU A C 1
ATOM 776 O O . LEU A 1 99 ? 21.217 6.672 -17.418 1.00 92.62 99 LEU A O 1
ATOM 780 N N . ALA A 1 100 ? 22.680 5.217 -18.302 1.00 92.81 100 ALA A N 1
ATOM 781 C CA . ALA A 1 100 ? 22.401 4.162 -17.330 1.00 92.81 100 ALA A CA 1
ATOM 782 C C . ALA A 1 100 ? 22.725 4.617 -15.898 1.00 92.81 100 ALA A C 1
ATOM 784 O O . ALA A 1 100 ? 21.923 4.399 -14.992 1.00 92.81 100 ALA A O 1
ATOM 785 N N . VAL A 1 101 ? 23.843 5.328 -15.709 1.00 92.25 101 VAL A N 1
ATOM 786 C CA . VAL A 1 101 ? 24.230 5.897 -14.407 1.00 92.25 101 VAL A CA 1
ATOM 787 C C . VAL A 1 101 ? 23.236 6.962 -13.934 1.00 92.25 101 VAL A C 1
ATOM 789 O O . VAL A 1 101 ? 22.916 7.028 -12.744 1.00 92.25 101 VAL A O 1
ATOM 792 N N . VAL A 1 102 ? 22.737 7.805 -14.843 1.00 91.06 102 VAL A N 1
ATOM 793 C CA . VAL A 1 102 ? 21.726 8.824 -14.512 1.00 91.06 102 VAL A CA 1
ATOM 794 C C . VAL A 1 102 ? 20.410 8.171 -14.093 1.00 91.06 102 VAL A C 1
ATOM 796 O O . VAL A 1 102 ? 19.885 8.512 -13.036 1.00 91.06 102 VAL A O 1
ATOM 799 N N . LEU A 1 103 ? 19.925 7.188 -14.854 1.00 91.38 103 LEU A N 1
ATOM 800 C CA . LEU A 1 103 ? 18.689 6.465 -14.542 1.00 91.38 103 LEU A CA 1
ATOM 801 C C . LEU A 1 103 ? 18.786 5.691 -13.222 1.00 91.38 103 LEU A C 1
ATOM 803 O O . LEU A 1 103 ? 17.828 5.666 -12.454 1.00 91.38 103 LEU A O 1
ATOM 807 N N . GLU A 1 104 ? 19.938 5.084 -12.924 1.00 92.00 104 GLU A N 1
ATOM 808 C CA . GLU A 1 104 ? 20.159 4.414 -11.639 1.00 92.00 104 GLU A CA 1
ATOM 809 C C . GLU A 1 104 ? 20.122 5.416 -10.476 1.00 92.00 104 GLU A C 1
ATOM 811 O O . GLU A 1 104 ? 19.492 5.155 -9.450 1.00 92.00 104 GLU A O 1
ATOM 816 N N . ARG A 1 105 ? 20.724 6.600 -10.643 1.00 91.44 105 ARG A N 1
ATOM 817 C CA . ARG A 1 105 ? 20.664 7.669 -9.637 1.00 91.44 105 ARG A CA 1
ATOM 818 C C . ARG A 1 105 ? 19.234 8.164 -9.411 1.00 91.44 105 ARG A C 1
ATOM 820 O O . ARG A 1 105 ? 18.832 8.297 -8.257 1.00 91.44 105 ARG A O 1
ATOM 827 N N . GLU A 1 106 ? 18.479 8.407 -10.481 1.00 91.31 106 GLU A N 1
ATOM 828 C CA . GLU A 1 106 ? 17.069 8.814 -10.413 1.00 91.31 106 GLU A CA 1
ATOM 829 C C . GLU A 1 106 ? 16.208 7.740 -9.732 1.00 91.31 106 GLU A C 1
ATOM 831 O O . GLU A 1 106 ? 15.396 8.060 -8.866 1.00 91.31 106 GLU A O 1
ATOM 836 N N . ALA A 1 107 ? 16.427 6.458 -10.044 1.00 92.88 107 ALA A N 1
ATOM 837 C CA . ALA A 1 107 ? 15.717 5.348 -9.410 1.00 92.88 107 ALA A CA 1
ATOM 838 C C . ALA A 1 107 ? 16.015 5.249 -7.905 1.00 92.88 107 ALA A C 1
ATOM 840 O O . ALA A 1 107 ? 15.101 5.051 -7.104 1.00 92.88 107 ALA A O 1
ATOM 841 N N . VAL A 1 108 ? 17.277 5.431 -7.502 1.00 95.25 108 VAL A N 1
ATOM 842 C CA . VAL A 1 108 ? 17.672 5.459 -6.084 1.00 95.25 108 VAL A CA 1
ATOM 843 C C . VAL A 1 108 ? 17.036 6.645 -5.356 1.00 95.25 108 VAL A C 1
ATOM 845 O O . VAL A 1 108 ? 16.571 6.491 -4.226 1.00 95.25 108 VAL A O 1
ATOM 848 N N . GLU A 1 109 ? 16.986 7.820 -5.984 1.00 93.31 109 GLU A N 1
ATOM 849 C CA . GLU A 1 109 ? 16.341 9.003 -5.407 1.00 93.31 109 GLU A CA 1
ATOM 850 C C . GLU A 1 109 ? 14.823 8.814 -5.277 1.00 93.31 109 GLU A C 1
ATOM 852 O O . GLU A 1 109 ? 14.265 9.081 -4.211 1.00 93.31 109 GLU A O 1
ATOM 857 N N . LYS A 1 110 ? 14.171 8.250 -6.301 1.00 94.19 110 LYS A N 1
ATOM 858 C CA . LYS A 1 110 ? 12.740 7.917 -6.284 1.00 94.19 110 LYS A CA 1
ATOM 859 C C . LYS A 1 110 ? 12.409 6.915 -5.172 1.00 94.19 110 LYS A C 1
ATOM 861 O O . LYS A 1 110 ? 11.515 7.169 -4.369 1.00 94.19 110 LYS A O 1
ATOM 866 N N . ALA A 1 111 ? 13.194 5.843 -5.046 1.00 95.81 111 ALA A N 1
ATOM 867 C CA . ALA A 1 111 ? 13.035 4.846 -3.985 1.00 95.81 111 ALA A CA 1
ATOM 868 C C . ALA A 1 111 ? 13.274 5.433 -2.582 1.00 95.81 111 ALA A C 1
ATOM 870 O O . ALA A 1 111 ? 12.632 5.032 -1.609 1.00 95.81 111 ALA A O 1
ATOM 871 N N . LYS A 1 112 ? 14.193 6.399 -2.452 1.00 97.69 112 LYS A N 1
ATOM 872 C CA . LYS A 1 112 ? 14.425 7.103 -1.187 1.00 97.69 112 LYS A CA 1
ATOM 873 C C . LYS A 1 112 ? 13.214 7.950 -0.791 1.00 97.69 112 LYS A C 1
ATOM 875 O O . LYS A 1 112 ? 12.810 7.896 0.368 1.00 97.69 112 LYS A O 1
ATOM 880 N N . LEU A 1 113 ? 12.636 8.696 -1.731 1.00 96.62 113 LEU A N 1
ATOM 881 C CA . LEU A 1 113 ? 11.440 9.506 -1.486 1.00 96.62 113 LEU A CA 1
ATOM 882 C C . LEU A 1 113 ? 10.231 8.637 -1.129 1.00 96.62 113 LEU A C 1
ATOM 884 O O . LEU A 1 113 ? 9.560 8.926 -0.143 1.00 96.62 113 LEU A O 1
ATOM 888 N N . GLU A 1 114 ? 10.011 7.539 -1.855 1.00 96.44 114 GLU A N 1
ATOM 889 C CA . GLU A 1 114 ? 8.944 6.572 -1.557 1.00 96.44 114 GLU A CA 1
ATOM 890 C C . GLU A 1 114 ? 9.104 5.979 -0.148 1.00 96.44 114 GLU A C 1
ATOM 892 O O . GLU A 1 114 ? 8.144 5.877 0.617 1.00 96.44 114 GLU A O 1
ATOM 897 N N . LYS A 1 115 ? 10.339 5.649 0.250 1.00 97.19 115 LYS A N 1
ATOM 898 C CA . LYS A 1 115 ? 10.626 5.175 1.606 1.00 97.19 115 LYS A CA 1
ATOM 899 C C . LYS A 1 115 ? 10.309 6.235 2.665 1.00 97.19 115 LYS A C 1
ATOM 901 O O . LYS A 1 115 ? 9.685 5.908 3.672 1.00 97.19 115 LYS A O 1
ATOM 906 N N . GLU A 1 116 ? 10.726 7.484 2.455 1.00 97.69 116 GLU A N 1
ATOM 907 C CA . GLU A 1 116 ? 10.436 8.594 3.374 1.00 97.69 116 GLU A CA 1
ATOM 908 C C . GLU A 1 116 ? 8.928 8.883 3.472 1.00 97.69 116 GLU A C 1
ATOM 910 O O . GLU A 1 116 ? 8.426 9.188 4.556 1.00 97.69 116 GLU A O 1
ATOM 915 N N . GLU A 1 117 ? 8.189 8.772 2.369 1.00 97.81 117 GLU A N 1
ATOM 916 C CA . GLU A 1 117 ? 6.733 8.917 2.339 1.00 97.81 117 GLU A CA 1
ATOM 917 C C . GLU A 1 117 ? 6.036 7.783 3.096 1.00 97.81 117 GLU A C 1
ATOM 919 O O . GLU A 1 117 ? 5.191 8.049 3.953 1.00 97.81 117 GLU A O 1
ATOM 924 N N . ASN A 1 118 ? 6.448 6.534 2.873 1.00 95.94 118 ASN A N 1
ATOM 925 C CA . ASN A 1 118 ? 5.916 5.383 3.594 1.00 95.94 118 ASN A CA 1
ATOM 926 C C . ASN A 1 118 ? 6.202 5.474 5.104 1.00 95.94 118 ASN A C 1
ATOM 928 O O . ASN A 1 118 ? 5.322 5.221 5.923 1.00 95.94 118 ASN A O 1
ATOM 932 N N . GLU A 1 119 ? 7.404 5.906 5.503 1.00 97.81 119 GLU A N 1
ATOM 933 C CA . GLU A 1 119 ? 7.732 6.145 6.916 1.00 97.81 119 GLU A CA 1
ATOM 934 C C . GLU A 1 119 ? 6.849 7.242 7.537 1.00 97.81 119 GLU A C 1
ATOM 936 O O . GLU A 1 119 ? 6.399 7.105 8.680 1.00 97.81 119 GLU A O 1
ATOM 941 N N . ARG A 1 120 ? 6.546 8.315 6.792 1.00 98.00 120 ARG A N 1
ATOM 942 C CA . ARG A 1 120 ? 5.613 9.363 7.243 1.00 98.00 120 ARG A CA 1
ATOM 943 C C . ARG A 1 120 ? 4.189 8.839 7.371 1.00 98.00 120 ARG A C 1
ATOM 945 O O . ARG A 1 120 ? 3.535 9.157 8.361 1.00 98.00 120 ARG A O 1
ATOM 952 N N . TRP A 1 121 ? 3.728 8.048 6.408 1.00 97.12 121 TRP A N 1
ATOM 953 C CA . TRP A 1 121 ? 2.398 7.450 6.428 1.00 97.12 121 TRP A CA 1
ATOM 954 C C . TRP A 1 121 ? 2.230 6.513 7.630 1.00 97.12 121 TRP A C 1
ATOM 956 O O . TRP A 1 121 ? 1.317 6.706 8.429 1.00 97.12 121 TRP A O 1
ATOM 966 N N . VAL A 1 122 ? 3.183 5.599 7.852 1.00 97.81 122 VAL A N 1
ATOM 967 C CA . VAL A 1 122 ? 3.191 4.701 9.021 1.00 97.81 122 VAL A CA 1
ATOM 968 C C . VAL A 1 122 ? 3.199 5.496 10.328 1.00 97.81 122 VAL A C 1
ATOM 970 O O . VAL A 1 122 ? 2.524 5.137 11.294 1.00 97.81 122 VAL A O 1
ATOM 973 N N . LYS A 1 123 ? 3.958 6.595 10.392 1.00 98.00 123 LYS A N 1
ATOM 974 C CA . LYS A 1 123 ? 3.970 7.461 11.574 1.00 98.00 123 LYS A CA 1
ATOM 975 C C . LYS A 1 123 ? 2.603 8.108 11.818 1.00 98.00 123 LYS A C 1
ATOM 977 O O . LYS A 1 123 ? 2.136 8.083 12.952 1.00 98.00 123 LYS A O 1
ATOM 982 N N . GLN A 1 124 ? 1.962 8.643 10.780 1.00 97.06 124 GLN A N 1
ATOM 983 C CA . GLN A 1 124 ? 0.628 9.239 10.889 1.00 97.06 124 GLN A CA 1
ATOM 984 C C . GLN A 1 124 ? -0.430 8.212 11.295 1.00 97.06 124 GLN A C 1
ATOM 986 O O . GLN A 1 124 ? -1.246 8.499 12.167 1.00 97.06 124 GLN A O 1
ATOM 991 N N . GLU A 1 125 ? -0.395 7.011 10.720 1.00 97.81 125 GLU A N 1
ATOM 992 C CA . GLU A 1 125 ? -1.323 5.936 11.070 1.00 97.81 125 GLU A CA 1
ATOM 993 C C . GLU A 1 125 ? -1.168 5.523 12.541 1.00 97.81 125 GLU A C 1
ATOM 995 O O . GLU A 1 125 ? -2.160 5.398 13.264 1.00 97.81 125 GLU A O 1
ATOM 1000 N N . ASN A 1 126 ? 0.073 5.397 13.023 1.00 97.94 126 ASN A N 1
ATOM 1001 C CA . ASN A 1 126 ? 0.352 5.109 14.429 1.00 97.94 126 ASN A CA 1
ATOM 1002 C C . ASN A 1 126 ? -0.104 6.242 15.361 1.00 97.94 126 ASN A C 1
ATOM 1004 O O . ASN A 1 126 ? -0.709 5.971 16.398 1.00 97.94 126 ASN A O 1
ATOM 1008 N N . GLU A 1 127 ? 0.149 7.505 15.009 1.00 98.06 127 GLU A N 1
ATOM 1009 C CA . GLU A 1 127 ? -0.327 8.663 15.778 1.00 98.06 127 GLU A CA 1
ATOM 1010 C C . GLU A 1 127 ? -1.862 8.714 15.822 1.00 98.06 127 GLU A C 1
ATOM 1012 O O . GLU A 1 127 ? -2.453 8.969 16.874 1.00 98.06 127 GLU A O 1
ATOM 1017 N N . GLU A 1 128 ? -2.530 8.406 14.710 1.00 97.62 128 GLU A N 1
ATOM 1018 C CA . GLU A 1 128 ? -3.986 8.367 14.648 1.00 97.62 128 GLU A CA 1
ATOM 1019 C C . GLU A 1 128 ? -4.566 7.195 15.446 1.00 97.62 128 GLU A C 1
ATOM 1021 O O . GLU A 1 128 ? -5.575 7.358 16.134 1.00 97.62 128 GLU A O 1
ATOM 1026 N N . LYS A 1 129 ? -3.922 6.026 15.404 1.00 98.19 129 LYS A N 1
ATOM 1027 C CA . LYS A 1 129 ? -4.288 4.873 16.228 1.00 98.19 129 LYS A CA 1
ATOM 1028 C C . LYS A 1 129 ? -4.172 5.197 17.717 1.00 98.19 129 LYS A C 1
ATOM 1030 O O . LYS A 1 129 ? -5.137 4.997 18.448 1.00 98.19 129 LYS A O 1
ATOM 1035 N N . MET A 1 130 ? -3.055 5.789 18.144 1.00 97.69 130 MET A N 1
ATOM 1036 C CA . MET A 1 130 ? -2.870 6.242 19.527 1.00 97.69 130 MET A CA 1
ATOM 1037 C C . MET A 1 130 ? -3.938 7.261 19.941 1.00 97.69 130 MET A C 1
ATOM 1039 O O . MET A 1 130 ? -4.433 7.217 21.066 1.00 97.69 130 MET A O 1
ATOM 1043 N N . ARG A 1 131 ? -4.332 8.164 19.036 1.00 98.25 131 ARG A N 1
ATOM 1044 C CA . ARG A 1 131 ? -5.421 9.116 19.287 1.00 98.25 131 ARG A CA 1
ATOM 1045 C C . ARG A 1 131 ? -6.768 8.411 19.472 1.00 98.25 131 ARG A C 1
ATOM 1047 O O . ARG A 1 131 ? -7.472 8.736 20.422 1.00 98.25 131 ARG A O 1
ATOM 1054 N N . ARG A 1 132 ? -7.112 7.439 18.619 1.00 97.88 132 ARG A N 1
ATOM 1055 C CA . ARG A 1 132 ? -8.352 6.649 18.754 1.00 97.88 132 ARG A CA 1
ATOM 1056 C C . ARG A 1 132 ? -8.388 5.889 20.079 1.00 97.88 132 ARG A C 1
ATOM 1058 O O . ARG A 1 132 ? -9.383 5.967 20.785 1.00 97.88 132 ARG A O 1
ATOM 1065 N N . GLU A 1 133 ? -7.288 5.240 20.457 1.00 98.00 133 GLU A N 1
ATOM 1066 C CA . GLU A 1 133 ? -7.180 4.534 21.742 1.00 98.00 133 GLU A CA 1
ATOM 1067 C C . GLU A 1 133 ? -7.337 5.492 22.938 1.00 98.00 133 GLU A C 1
ATOM 1069 O O . GLU A 1 133 ? -8.007 5.166 23.919 1.00 98.00 133 GLU A O 1
ATOM 1074 N N . GLN A 1 134 ? -6.780 6.707 22.859 1.00 97.75 134 GLN A N 1
ATOM 1075 C CA . GLN A 1 134 ? -6.977 7.732 23.890 1.00 97.75 134 GLN A CA 1
ATOM 1076 C C . GLN A 1 134 ? -8.424 8.237 23.959 1.00 97.75 134 GLN A C 1
ATOM 1078 O O . GLN A 1 134 ? -8.943 8.435 25.059 1.00 97.75 134 GLN A O 1
ATOM 1083 N N . GLU A 1 135 ? -9.079 8.447 22.816 1.00 98.00 135 GLU A N 1
ATOM 1084 C CA . GLU A 1 135 ? -10.487 8.849 22.748 1.00 98.00 135 GLU A CA 1
ATOM 1085 C C . GLU A 1 135 ? -11.412 7.748 23.293 1.00 98.00 135 GLU A C 1
ATOM 1087 O O . GLU A 1 135 ? -12.315 8.041 24.078 1.00 98.00 135 GLU A O 1
ATOM 1092 N N . GLU A 1 136 ? -11.151 6.481 22.966 1.00 98.25 136 GLU A N 1
ATOM 1093 C CA . GLU A 1 136 ? -11.881 5.331 23.509 1.00 98.25 136 GLU A CA 1
ATOM 1094 C C . GLU A 1 136 ? -11.693 5.194 25.021 1.00 98.25 136 GLU A C 1
ATOM 1096 O O . GLU A 1 136 ? -12.669 5.001 25.748 1.00 98.25 136 GLU A O 1
ATOM 1101 N N . LEU A 1 137 ? -10.464 5.348 25.521 1.00 98.25 137 LEU A N 1
ATOM 1102 C CA . LEU A 1 137 ? -10.190 5.317 26.957 1.00 98.25 137 LEU A CA 1
ATOM 1103 C C . LEU A 1 137 ? -10.881 6.477 27.686 1.00 98.25 137 LEU A C 1
ATOM 1105 O O . LEU A 1 137 ? -11.445 6.291 28.769 1.00 98.25 137 LEU A O 1
ATOM 1109 N N . ALA A 1 138 ? -10.870 7.675 27.096 1.00 98.00 138 ALA A N 1
ATOM 1110 C CA . ALA A 1 138 ? -11.597 8.818 27.631 1.00 98.00 138 ALA A CA 1
ATOM 1111 C C . ALA A 1 138 ? -13.105 8.537 27.669 1.00 98.00 138 ALA A C 1
ATOM 1113 O O . ALA A 1 138 ? -13.754 8.830 28.672 1.00 98.00 138 ALA A O 1
ATOM 1114 N N . GLU A 1 139 ? -13.655 7.915 26.627 1.00 98.12 139 GLU A N 1
ATOM 1115 C CA . GLU A 1 139 ? -15.068 7.551 26.568 1.00 98.12 139 GLU A CA 1
ATOM 1116 C C . GLU A 1 139 ? -15.458 6.500 27.605 1.00 98.12 139 GLU A C 1
ATOM 1118 O O . GLU A 1 139 ? -16.470 6.653 28.293 1.00 98.12 139 GLU A O 1
ATOM 1123 N N . GLN A 1 140 ? -14.644 5.457 27.766 1.00 97.81 140 GLN A N 1
ATOM 1124 C CA . GLN A 1 140 ? -14.843 4.451 28.807 1.00 97.81 140 GLN A CA 1
ATOM 1125 C C . GLN A 1 140 ? -14.831 5.088 30.193 1.00 97.81 140 GLN A C 1
ATOM 1127 O O . GLN A 1 140 ? -15.690 4.781 31.018 1.00 97.81 140 GLN A O 1
ATOM 1132 N N . LYS A 1 141 ? -13.918 6.035 30.432 1.00 98.19 141 LYS A N 1
ATOM 1133 C CA . LYS A 1 141 ? -13.876 6.778 31.689 1.00 98.19 141 LYS A CA 1
ATOM 1134 C C . LYS A 1 141 ? -15.137 7.618 31.905 1.00 98.19 141 LYS A C 1
ATOM 1136 O O . LYS A 1 141 ? -15.689 7.582 32.998 1.00 98.19 141 LYS A O 1
ATOM 1141 N N . ARG A 1 142 ? -15.645 8.313 30.876 1.00 98.00 142 ARG A N 1
ATOM 1142 C CA . ARG A 1 142 ? -16.912 9.066 30.979 1.00 98.00 142 ARG A CA 1
ATOM 1143 C C . ARG A 1 142 ? -18.091 8.158 31.318 1.00 98.00 142 ARG A C 1
ATOM 1145 O O . ARG A 1 142 ? -18.913 8.525 32.151 1.00 98.00 142 ARG A O 1
ATOM 1152 N N . LYS A 1 143 ? -18.170 6.985 30.684 1.00 98.19 143 LYS A N 1
ATOM 1153 C CA . LYS A 1 143 ? -19.217 5.994 30.964 1.00 98.19 143 LYS A CA 1
ATOM 1154 C C . LYS A 1 143 ? -19.113 5.454 32.386 1.00 98.19 143 LYS A C 1
ATOM 1156 O O . LYS A 1 143 ? -20.122 5.430 33.074 1.00 98.19 143 LYS A O 1
ATOM 1161 N N . ALA A 1 144 ? -17.910 5.111 32.845 1.00 98.12 144 ALA A N 1
ATOM 1162 C CA . ALA A 1 144 ? -17.685 4.657 34.215 1.00 98.12 144 ALA A CA 1
ATOM 1163 C C . ALA A 1 144 ? -18.061 5.733 35.252 1.00 98.12 144 ALA A C 1
ATOM 1165 O O . ALA A 1 144 ? -18.733 5.434 36.237 1.00 98.12 144 ALA A O 1
ATOM 1166 N N . ASP A 1 145 ? -17.687 6.994 35.009 1.00 97.94 145 ASP A N 1
ATOM 1167 C CA . ASP A 1 145 ? -18.045 8.117 35.882 1.00 97.94 145 ASP A CA 1
ATOM 1168 C C . ASP A 1 145 ? -19.574 8.339 35.927 1.00 97.94 145 ASP A C 1
ATOM 1170 O O . ASP A 1 145 ? -20.129 8.654 36.984 1.00 97.94 145 ASP A O 1
ATOM 1174 N N . GLU A 1 146 ? -20.275 8.159 34.802 1.00 97.94 146 GLU A N 1
ATOM 1175 C CA . GLU A 1 146 ? -21.739 8.262 34.732 1.00 97.94 146 GLU A CA 1
ATOM 1176 C C . GLU A 1 146 ? -22.444 7.067 35.394 1.00 97.94 146 GLU A C 1
ATOM 1178 O O . GLU A 1 146 ? -23.398 7.253 36.149 1.00 97.94 146 GLU A O 1
ATOM 1183 N N . GLU A 1 147 ? -21.956 5.844 35.185 1.00 97.94 147 GLU A N 1
ATOM 1184 C CA . GLU A 1 147 ? -22.459 4.644 35.863 1.00 97.94 147 GLU A CA 1
ATOM 1185 C C . GLU A 1 147 ? -22.321 4.768 37.384 1.00 97.94 147 GLU A C 1
ATOM 1187 O O . GLU A 1 147 ? -23.268 4.474 38.120 1.00 97.94 147 GLU A O 1
ATOM 1192 N N . GLU A 1 148 ? -21.189 5.284 37.865 1.00 98.00 148 GLU A N 1
ATOM 1193 C CA . GLU A 1 148 ? -20.977 5.532 39.289 1.00 98.00 148 GLU A CA 1
ATOM 1194 C C . GLU A 1 148 ? -21.914 6.630 39.817 1.00 98.00 148 GLU A C 1
ATOM 1196 O O . GLU A 1 148 ? -22.483 6.503 40.905 1.00 98.00 148 GLU A O 1
ATOM 1201 N N . ARG A 1 149 ? -22.176 7.687 39.034 1.00 98.06 149 ARG A N 1
ATOM 1202 C CA . ARG A 1 149 ? -23.183 8.705 39.386 1.00 98.06 149 ARG A CA 1
ATOM 1203 C C . ARG A 1 149 ? -24.579 8.110 39.526 1.00 98.06 149 ARG A C 1
ATOM 1205 O O . ARG A 1 149 ? -25.251 8.378 40.528 1.00 98.06 149 ARG A O 1
ATOM 1212 N N . ILE A 1 150 ? -24.999 7.294 38.562 1.00 97.94 150 ILE A N 1
ATOM 1213 C CA . ILE A 1 150 ? -26.294 6.603 38.581 1.00 97.94 150 ILE A CA 1
ATOM 1214 C C . ILE A 1 150 ? -26.373 5.676 39.796 1.00 97.94 150 ILE A C 1
ATOM 1216 O O . ILE A 1 150 ? -27.381 5.675 40.511 1.00 97.94 150 ILE A O 1
ATOM 1220 N N . ARG A 1 151 ? -25.301 4.931 40.084 1.00 97.88 151 ARG A N 1
ATOM 1221 C CA . ARG A 1 151 ? -25.215 4.055 41.253 1.00 97.88 151 ARG A CA 1
ATOM 1222 C C . ARG A 1 151 ? -25.389 4.839 42.551 1.00 97.88 151 ARG A C 1
ATOM 1224 O O . ARG A 1 151 ? -26.275 4.498 43.337 1.00 97.88 151 ARG A O 1
ATOM 1231 N N . ILE A 1 152 ? -24.631 5.917 42.749 1.00 97.88 152 ILE A N 1
ATOM 1232 C CA . ILE A 1 152 ? -24.736 6.776 43.938 1.00 97.88 152 ILE A CA 1
ATOM 1233 C C . ILE A 1 152 ? -26.157 7.344 44.080 1.00 97.88 152 ILE A C 1
ATOM 1235 O O . ILE A 1 152 ? -26.707 7.393 45.184 1.00 97.88 152 ILE A O 1
ATOM 1239 N N . GLU A 1 153 ? -26.788 7.777 42.986 1.00 97.62 153 GLU A N 1
ATOM 1240 C CA . GLU A 1 153 ? -28.165 8.276 43.024 1.00 97.62 153 GLU A CA 1
ATOM 1241 C C . GLU A 1 153 ? -29.171 7.173 43.393 1.00 97.62 153 GLU A C 1
ATOM 1243 O O . GLU A 1 153 ? -30.092 7.407 44.184 1.00 97.62 153 GLU A O 1
ATOM 1248 N N . SER A 1 154 ? -28.982 5.960 42.872 1.00 97.75 154 SER A N 1
ATOM 1249 C CA . SER A 1 154 ? -29.822 4.803 43.191 1.00 97.75 154 SER A CA 1
ATOM 1250 C C . SER A 1 154 ? -29.727 4.415 44.673 1.00 97.75 154 SER A C 1
ATOM 1252 O O . SER A 1 154 ? -30.757 4.214 45.324 1.00 97.75 154 SER A O 1
ATOM 1254 N N . GLU A 1 155 ? -28.520 4.423 45.249 1.00 97.62 155 GLU A N 1
ATOM 1255 C CA . GLU A 1 155 ? -28.292 4.157 46.671 1.00 97.62 155 GLU A CA 1
ATOM 1256 C C . GLU A 1 155 ? -28.930 5.245 47.545 1.00 97.62 155 GLU A C 1
ATOM 1258 O O . GLU A 1 155 ? -29.626 4.934 48.515 1.00 97.62 155 GLU A O 1
ATOM 1263 N N . LYS A 1 156 ? -28.808 6.525 47.160 1.00 98.06 156 LYS A N 1
ATOM 1264 C CA . LYS A 1 156 ? -29.496 7.635 47.844 1.00 98.06 156 LYS A CA 1
ATOM 1265 C C . LYS A 1 156 ? -31.016 7.466 47.832 1.00 98.06 156 LYS A C 1
ATOM 1267 O O . LYS A 1 156 ? -31.661 7.670 48.863 1.00 98.06 156 LYS A O 1
ATOM 1272 N N . LYS A 1 157 ? -31.605 7.075 46.695 1.00 97.88 157 LYS A N 1
ATOM 1273 C CA . LYS A 1 157 ? -33.052 6.808 46.581 1.00 97.88 157 LYS A CA 1
ATOM 1274 C C . LYS A 1 157 ? -33.477 5.629 47.458 1.00 97.88 157 LYS A C 1
ATOM 1276 O O . LYS A 1 157 ? -34.503 5.727 48.134 1.00 97.88 157 LYS A O 1
ATOM 1281 N N . LYS A 1 158 ? -32.682 4.555 47.497 1.00 97.88 158 LYS A N 1
ATOM 1282 C CA . LYS A 1 158 ? -32.927 3.384 48.352 1.00 97.88 158 LYS A CA 1
ATOM 1283 C C . LYS A 1 158 ? -32.915 3.761 49.835 1.00 97.88 158 LYS A C 1
ATOM 1285 O O . LYS A 1 158 ? -33.894 3.499 50.529 1.00 97.88 158 LYS A O 1
ATOM 1290 N N . LEU A 1 159 ? -31.877 4.465 50.291 1.00 97.31 159 LEU A N 1
ATOM 1291 C CA . LEU A 1 159 ? -31.772 4.943 51.674 1.00 97.31 159 LEU A CA 1
ATOM 1292 C C . LEU A 1 159 ? -32.935 5.873 52.051 1.00 97.31 159 LEU A C 1
ATOM 1294 O O . LEU A 1 159 ? -33.499 5.762 53.140 1.00 97.31 159 LEU A O 1
ATOM 1298 N N . ALA A 1 160 ? -33.355 6.759 51.142 1.00 97.31 160 ALA A N 1
ATOM 1299 C CA . ALA A 1 160 ? -34.508 7.628 51.368 1.00 97.31 160 ALA A CA 1
ATOM 1300 C C . ALA A 1 160 ? -35.824 6.837 51.508 1.00 97.31 160 ALA A C 1
ATOM 1302 O O . ALA A 1 160 ? -36.682 7.197 52.319 1.00 97.31 160 ALA A O 1
ATOM 1303 N N . LEU A 1 161 ? -36.000 5.762 50.736 1.00 97.44 161 LEU A N 1
ATOM 1304 C CA . LEU A 1 161 ? -37.174 4.893 50.817 1.00 97.44 161 LEU A CA 1
ATOM 1305 C C . LEU A 1 161 ? -37.181 4.063 52.108 1.00 97.44 161 LEU A C 1
ATOM 1307 O O . LEU A 1 161 ? -38.213 3.987 52.778 1.00 97.44 161 LEU A O 1
ATOM 1311 N N . GLU A 1 162 ? -36.033 3.518 52.508 1.00 96.94 162 GLU A N 1
ATOM 1312 C CA . GLU A 1 162 ? -35.868 2.815 53.785 1.00 96.94 162 GLU A CA 1
ATOM 1313 C C . GLU A 1 162 ? -36.157 3.735 54.980 1.00 96.94 162 GLU A C 1
ATOM 1315 O O . GLU A 1 162 ? -36.898 3.354 55.891 1.00 96.94 162 GLU A O 1
ATOM 1320 N N . ALA A 1 163 ? -35.671 4.981 54.951 1.00 97.06 163 ALA A N 1
ATOM 1321 C CA . ALA A 1 163 ? -35.967 5.979 55.978 1.00 97.06 163 ALA A CA 1
ATOM 1322 C C . ALA A 1 163 ? -37.472 6.294 56.066 1.00 97.06 163 ALA A C 1
ATOM 1324 O O . ALA A 1 163 ? -38.031 6.354 57.165 1.00 97.06 163 ALA A O 1
ATOM 1325 N N . LYS A 1 164 ? -38.160 6.428 54.920 1.00 97.25 164 LYS A N 1
ATOM 1326 C CA . LYS A 1 164 ? -39.623 6.613 54.874 1.00 97.25 164 LYS A CA 1
ATOM 1327 C C . LYS A 1 164 ? -40.371 5.416 55.461 1.00 97.25 164 LYS A C 1
ATOM 1329 O O . LYS A 1 164 ? -41.321 5.610 56.221 1.00 97.25 164 LYS A O 1
ATOM 1334 N N . LEU A 1 165 ? -39.949 4.190 55.142 1.00 96.56 165 LEU A N 1
ATOM 1335 C CA . LEU A 1 165 ? -40.555 2.975 55.691 1.00 96.56 165 LEU A CA 1
ATOM 1336 C C . LEU A 1 165 ? -40.359 2.901 57.211 1.00 96.56 165 LEU A C 1
ATOM 1338 O O . LEU A 1 165 ? -41.312 2.617 57.936 1.00 96.56 165 LEU A O 1
ATOM 1342 N N . LYS A 1 166 ? -39.151 3.207 57.698 1.00 96.81 166 LYS A N 1
ATOM 1343 C CA . LYS A 1 166 ? -38.838 3.246 59.132 1.00 96.81 166 LYS A CA 1
ATOM 1344 C C . LYS A 1 166 ? -39.695 4.281 59.863 1.00 96.81 166 LYS A C 1
ATOM 1346 O O . LYS A 1 166 ? -40.307 3.947 60.872 1.00 96.81 166 LYS A O 1
ATOM 1351 N N . ALA A 1 167 ? -39.830 5.488 59.311 1.00 95.81 167 ALA A N 1
ATOM 1352 C CA . ALA A 1 167 ? -40.692 6.529 59.869 1.00 95.81 167 ALA A CA 1
ATOM 1353 C C . ALA A 1 167 ? -42.176 6.116 59.893 1.00 95.81 167 ALA A C 1
ATOM 1355 O O . ALA A 1 167 ? -42.879 6.387 60.867 1.00 95.81 167 ALA A O 1
ATOM 1356 N N . LYS A 1 168 ? -42.661 5.424 58.850 1.00 96.62 168 LYS A N 1
ATOM 1357 C CA . LYS A 1 168 ? -44.033 4.894 58.810 1.00 96.62 168 LYS A CA 1
ATOM 1358 C C . LYS A 1 168 ? -44.258 3.837 59.895 1.00 96.62 168 LYS A C 1
ATOM 1360 O O . LYS A 1 168 ? -45.236 3.952 60.628 1.00 96.62 168 LYS A O 1
ATOM 1365 N N . LYS A 1 169 ? -43.342 2.870 60.031 1.00 95.75 169 LYS A N 1
ATOM 1366 C CA . LYS A 1 169 ? -43.388 1.839 61.084 1.00 95.75 169 LYS A CA 1
ATOM 1367 C C . LYS A 1 169 ? -43.352 2.452 62.481 1.00 95.75 169 LYS A C 1
ATOM 1369 O O . LYS A 1 169 ? -44.097 2.026 63.351 1.00 95.75 169 LYS A O 1
ATOM 1374 N N . GLU A 1 170 ? -42.529 3.476 62.700 1.00 94.88 170 GLU A N 1
ATOM 1375 C CA . GLU A 1 170 ? -42.470 4.158 63.995 1.00 94.88 170 GLU A CA 1
ATOM 1376 C C . GLU A 1 170 ? -43.761 4.930 64.302 1.00 94.88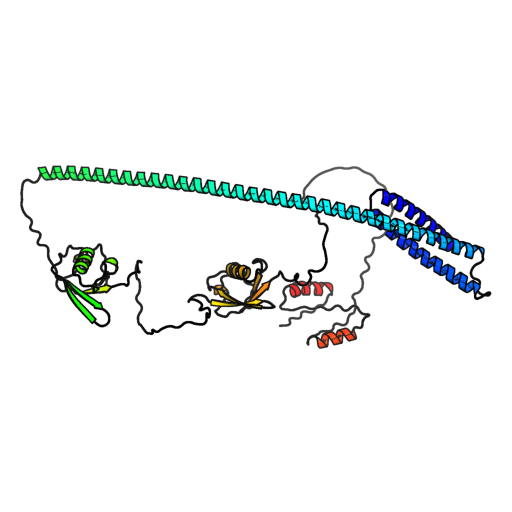 170 GLU A C 1
ATOM 1378 O O . GLU A 1 170 ? -44.261 4.876 65.423 1.00 94.88 170 GLU A O 1
ATOM 1383 N N . LYS A 1 171 ? -44.360 5.591 63.303 1.00 94.75 171 LYS A N 1
ATOM 1384 C CA . LYS A 1 171 ? -45.663 6.255 63.455 1.00 94.75 171 LYS A CA 1
ATOM 1385 C C . LYS A 1 171 ? -46.787 5.260 63.761 1.00 94.75 171 LYS A C 1
ATOM 1387 O O . LYS A 1 171 ? -47.659 5.559 64.570 1.00 94.75 171 LYS A O 1
ATOM 1392 N N . GLU A 1 172 ? -46.777 4.097 63.118 1.00 94.06 172 GLU A N 1
ATOM 1393 C CA . GLU A 1 172 ? -47.730 3.012 63.371 1.00 94.06 172 GLU A CA 1
ATOM 1394 C C . GLU A 1 172 ? -47.538 2.400 64.762 1.00 94.06 172 GLU A C 1
ATOM 1396 O O . GLU A 1 172 ? -48.509 2.250 65.497 1.00 94.06 172 GLU A O 1
ATOM 1401 N N . LYS A 1 173 ? -46.286 2.167 65.175 1.00 93.69 173 LYS A N 1
ATOM 1402 C CA . LYS A 1 173 ? -45.950 1.737 66.535 1.00 93.69 173 LYS A CA 1
ATOM 1403 C C . LYS A 1 173 ? -46.489 2.715 67.584 1.00 93.69 173 LYS A C 1
ATOM 1405 O O . LYS A 1 173 ? -47.142 2.274 68.520 1.00 93.69 173 LYS A O 1
ATOM 1410 N N . ARG A 1 174 ? -46.295 4.028 67.398 1.00 90.56 174 ARG A N 1
ATOM 1411 C CA . ARG A 1 174 ? -46.843 5.049 68.313 1.00 90.56 174 ARG A CA 1
ATOM 1412 C C . ARG A 1 174 ? -48.373 5.011 68.385 1.00 90.56 174 ARG A C 1
ATOM 1414 O O . ARG A 1 174 ? -48.917 5.121 69.473 1.00 90.56 174 ARG A O 1
ATOM 1421 N N . ARG A 1 175 ? -49.064 4.806 67.255 1.00 90.06 175 ARG A N 1
ATOM 1422 C CA . ARG A 1 175 ? -50.533 4.652 67.227 1.00 90.06 175 ARG A CA 1
ATOM 1423 C C . ARG A 1 175 ? -51.007 3.415 67.987 1.00 90.06 175 ARG A C 1
ATOM 1425 O O . ARG A 1 175 ? -52.017 3.481 68.676 1.00 90.06 175 ARG A O 1
ATOM 1432 N N . LEU A 1 176 ? -50.294 2.298 67.851 1.00 87.69 176 LEU A N 1
ATOM 1433 C CA . LEU A 1 176 ? -50.601 1.069 68.582 1.00 87.69 176 LEU A CA 1
ATOM 1434 C C . LEU A 1 176 ? -50.332 1.224 70.082 1.00 87.69 176 LEU A C 1
ATOM 1436 O O . LEU A 1 176 ? -51.144 0.773 70.878 1.00 87.69 176 LEU A O 1
ATOM 1440 N N . GLU A 1 177 ? -49.240 1.883 70.476 1.00 84.75 177 GLU A N 1
ATOM 1441 C CA . GLU A 1 177 ? -48.942 2.178 71.886 1.00 84.75 177 GLU A CA 1
ATOM 1442 C C . GLU A 1 177 ? -49.991 3.107 72.517 1.00 84.75 177 GLU A C 1
ATOM 1444 O O . GLU A 1 177 ? -50.388 2.885 73.658 1.00 84.75 177 GLU A O 1
ATOM 1449 N N . GLU A 1 178 ? -50.473 4.111 71.780 1.00 84.75 178 GLU A N 1
ATOM 1450 C CA . GLU A 1 178 ? -51.551 5.010 72.215 1.00 84.75 178 GLU A CA 1
ATOM 1451 C C . GLU A 1 178 ? -52.885 4.256 72.353 1.00 84.75 178 GLU A C 1
ATOM 1453 O O . GLU A 1 178 ? -53.490 4.272 73.422 1.00 84.75 178 GLU A O 1
ATOM 1458 N N . SER A 1 179 ? -53.266 3.465 71.343 1.00 80.50 179 SER A N 1
ATOM 1459 C CA . SER A 1 179 ? -54.464 2.615 71.398 1.00 80.50 179 SER A CA 1
ATOM 1460 C C . SER A 1 179 ? -54.399 1.550 72.499 1.00 80.50 179 SER A C 1
ATOM 1462 O O . SER A 1 179 ? -55.429 1.234 73.089 1.00 80.50 179 SER A O 1
ATOM 1464 N N . ALA A 1 180 ? -53.220 0.988 72.786 1.00 78.12 180 ALA A N 1
ATOM 1465 C CA . ALA A 1 180 ? -53.031 0.024 73.870 1.00 78.12 180 ALA A CA 1
ATOM 1466 C C . ALA A 1 180 ? -53.222 0.677 75.248 1.00 78.12 180 ALA A C 1
ATOM 1468 O O . ALA A 1 180 ? -53.737 0.048 76.177 1.00 78.12 180 ALA A O 1
ATOM 1469 N N . LYS A 1 181 ? -52.833 1.950 75.375 1.00 72.06 181 LYS A N 1
ATOM 1470 C CA . LYS A 1 181 ? -53.035 2.751 76.584 1.00 72.06 181 LYS A CA 1
ATOM 1471 C C . LYS A 1 181 ? -54.519 3.041 76.820 1.00 72.06 181 LYS A C 1
ATOM 1473 O O . LYS A 1 181 ? -54.980 2.861 77.943 1.00 72.06 181 LYS A O 1
ATOM 1478 N N . ASP A 1 182 ? -55.263 3.355 75.760 1.00 63.56 182 ASP A N 1
ATOM 1479 C CA . ASP A 1 182 ? -56.719 3.552 75.817 1.00 63.56 182 ASP A CA 1
ATOM 1480 C C . ASP A 1 182 ? -57.466 2.254 76.183 1.00 63.56 182 ASP A C 1
ATOM 1482 O O . ASP A 1 182 ? -58.429 2.279 76.948 1.00 63.56 182 ASP A O 1
ATOM 1486 N N . THR A 1 183 ? -56.995 1.087 75.719 1.00 60.09 183 THR A N 1
ATOM 1487 C CA . THR A 1 183 ? -57.561 -0.214 76.132 1.00 60.09 183 THR A CA 1
ATOM 1488 C C . THR A 1 183 ? -57.201 -0.617 77.566 1.00 60.09 183 THR A C 1
ATOM 1490 O O . THR A 1 183 ? -57.992 -1.292 78.220 1.00 60.09 183 THR A O 1
ATOM 1493 N N . LEU A 1 184 ? -56.052 -0.181 78.099 1.00 51.72 184 LEU A N 1
ATOM 1494 C CA . LEU A 1 184 ? -55.658 -0.437 79.494 1.00 51.72 184 LEU A CA 1
ATOM 1495 C C . LEU A 1 184 ? -56.446 0.410 80.509 1.00 51.72 184 LEU A C 1
ATOM 1497 O O . LEU A 1 184 ? -56.550 0.014 81.670 1.00 51.72 184 LEU A O 1
ATOM 1501 N N . GLU A 1 185 ? -57.037 1.534 80.093 1.00 51.16 185 GLU A N 1
ATOM 1502 C CA . GLU A 1 185 ? -57.988 2.292 80.922 1.00 51.16 185 GLU A CA 1
ATOM 1503 C C . GLU A 1 185 ? -59.432 1.759 80.834 1.00 51.16 185 GLU A C 1
ATOM 1505 O O . GLU A 1 185 ? -60.243 2.056 81.713 1.00 51.16 185 GLU A O 1
ATOM 1510 N N . ALA A 1 186 ? -59.747 0.917 79.842 1.00 48.06 186 ALA A N 1
ATOM 1511 C CA . ALA A 1 186 ? -61.085 0.360 79.630 1.00 48.06 186 ALA A CA 1
ATOM 1512 C C . ALA A 1 186 ? -61.303 -1.058 80.195 1.00 48.06 186 ALA A C 1
ATOM 1514 O O . ALA A 1 186 ? -62.453 -1.485 80.271 1.00 48.06 186 ALA A O 1
ATOM 1515 N N . ASP A 1 187 ? -60.261 -1.777 80.631 1.00 40.12 187 ASP A N 1
ATOM 1516 C CA . ASP A 1 187 ? -60.397 -3.194 81.002 1.00 40.12 187 ASP A CA 1
ATOM 1517 C C . ASP A 1 187 ? -59.714 -3.550 82.339 1.00 40.12 187 ASP A C 1
ATOM 1519 O O . ASP A 1 187 ? -58.683 -4.217 82.426 1.00 40.12 187 ASP A O 1
ATOM 1523 N N . LYS A 1 188 ? -60.339 -3.116 83.442 1.00 40.75 188 LYS A N 1
ATOM 1524 C CA . LYS A 1 188 ? -60.247 -3.816 84.735 1.00 40.75 188 LYS A CA 1
ATOM 1525 C C . LYS A 1 188 ? -61.401 -4.817 84.834 1.00 40.75 188 LYS A C 1
ATOM 1527 O O . LYS A 1 188 ? -62.388 -4.557 85.517 1.00 40.75 188 LYS A O 1
ATOM 1532 N N . GLY A 1 189 ? -61.267 -5.987 84.211 1.00 37.81 189 GLY A N 1
ATOM 1533 C CA . GLY A 1 189 ? -62.122 -7.124 84.554 1.00 37.81 189 GLY A CA 1
ATOM 1534 C C . GLY A 1 189 ? -62.144 -8.284 83.559 1.00 37.81 189 GLY A C 1
ATOM 1535 O O . GLY A 1 189 ? -62.639 -8.130 82.456 1.00 37.81 189 GLY A O 1
ATOM 1536 N N . LYS A 1 190 ? -61.789 -9.474 84.075 1.00 33.47 190 LYS A N 1
ATOM 1537 C CA . LYS A 1 190 ? -61.920 -10.846 83.522 1.00 33.47 190 LYS A CA 1
ATOM 1538 C C . LYS A 1 190 ? -60.719 -11.330 82.701 1.00 33.47 190 LYS A C 1
ATOM 1540 O O . LYS A 1 190 ? -60.450 -10.842 81.620 1.00 33.47 190 LYS A O 1
ATOM 1545 N N . ALA A 1 191 ? -59.859 -12.169 83.276 1.00 32.62 191 ALA A N 1
ATOM 1546 C CA . ALA A 1 191 ? -60.035 -13.600 83.587 1.00 32.62 191 ALA A CA 1
ATOM 1547 C C . ALA A 1 191 ? -59.862 -14.504 82.352 1.00 32.62 191 ALA A C 1
ATOM 1549 O O . ALA A 1 191 ? -60.734 -14.583 81.495 1.00 32.62 191 ALA A O 1
ATOM 1550 N N . GLU A 1 192 ? -58.697 -15.161 82.340 1.00 38.06 192 GLU A N 1
ATOM 1551 C CA . GLU A 1 192 ? -58.422 -16.546 81.932 1.00 38.06 192 GLU A CA 1
ATOM 1552 C C . GLU A 1 192 ? -59.288 -17.146 80.811 1.00 38.06 192 GLU A C 1
ATOM 1554 O O . GLU A 1 192 ? -60.380 -17.663 81.032 1.00 38.06 192 GLU A O 1
ATOM 1559 N N . GLY A 1 193 ? -58.718 -17.177 79.604 1.00 32.00 193 GLY A N 1
ATOM 1560 C CA . GLY A 1 193 ? -59.160 -18.015 78.491 1.00 32.00 193 GLY A CA 1
ATOM 1561 C C . GLY A 1 193 ? -58.096 -19.062 78.175 1.00 32.00 193 GLY A C 1
ATOM 1562 O O . GLY A 1 193 ? -57.127 -18.787 77.473 1.00 32.00 193 GLY A O 1
ATOM 1563 N N . ASN A 1 194 ? -58.275 -20.258 78.729 1.00 36.47 194 ASN A N 1
ATOM 1564 C CA . ASN A 1 194 ? -57.472 -21.452 78.492 1.00 36.47 194 ASN A CA 1
ATOM 1565 C C . ASN A 1 194 ? -57.626 -21.906 77.022 1.00 36.47 194 ASN A C 1
ATOM 1567 O O . ASN A 1 194 ? -58.629 -22.522 76.665 1.00 36.47 194 ASN A O 1
ATOM 1571 N N . SER A 1 195 ? -56.661 -21.581 76.154 1.00 35.91 195 SER A N 1
ATOM 1572 C CA . SER A 1 195 ? -56.620 -22.087 74.776 1.00 35.91 195 SER A CA 1
ATOM 1573 C C . SER A 1 195 ? -56.034 -23.496 74.780 1.00 35.91 195 SER A C 1
ATOM 1575 O O . SER A 1 195 ? -54.817 -23.675 74.749 1.00 35.91 195 SER A O 1
ATOM 1577 N N . VAL A 1 196 ? -56.907 -24.502 74.820 1.00 46.09 196 VAL A N 1
ATOM 1578 C CA . VAL A 1 196 ? -56.549 -25.906 74.584 1.00 46.09 196 VAL A CA 1
ATOM 1579 C C . VAL A 1 196 ? -55.946 -26.009 73.179 1.00 46.09 196 VAL A C 1
ATOM 1581 O O . VAL A 1 196 ? -56.668 -25.971 72.187 1.00 46.09 196 VAL A O 1
ATOM 1584 N N . GLN A 1 197 ? -54.618 -26.097 73.076 1.00 47.47 197 GLN A N 1
ATOM 1585 C CA . GLN A 1 197 ? -53.952 -26.411 71.813 1.00 47.47 197 GLN A CA 1
ATOM 1586 C C . GLN A 1 197 ? -54.239 -27.876 71.469 1.00 47.47 197 GLN A C 1
ATOM 1588 O O . GLN A 1 197 ? -53.794 -28.791 72.164 1.00 47.47 197 GLN A O 1
ATOM 1593 N N . SER A 1 198 ? -54.999 -28.107 70.400 1.00 58.62 198 SER A N 1
ATOM 1594 C CA . SER A 1 198 ? -55.161 -29.425 69.790 1.00 58.62 198 SER A CA 1
ATOM 1595 C C . SER A 1 198 ? -53.802 -29.919 69.291 1.00 58.62 198 SER A C 1
ATOM 1597 O O . SER A 1 198 ? -53.163 -29.271 68.461 1.00 58.62 198 SER A O 1
ATOM 1599 N N . THR A 1 199 ? -53.346 -31.056 69.815 1.00 64.88 199 THR A N 1
ATOM 1600 C CA . THR A 1 199 ? -52.103 -31.705 69.386 1.00 64.88 199 THR A CA 1
ATOM 1601 C C . THR A 1 199 ? -52.410 -32.938 68.541 1.00 64.88 199 THR A C 1
ATOM 1603 O O . THR A 1 199 ? -53.344 -33.685 68.829 1.00 64.88 199 THR A O 1
ATOM 1606 N N . ILE A 1 200 ? -51.633 -33.138 67.479 1.00 70.62 200 ILE A N 1
ATOM 1607 C CA . ILE A 1 200 ? -51.792 -34.206 66.485 1.00 70.62 200 ILE A CA 1
ATOM 1608 C C . ILE A 1 200 ? -50.541 -35.081 66.500 1.00 70.62 200 ILE A C 1
ATOM 1610 O O . ILE A 1 200 ? -49.429 -34.560 66.548 1.00 70.62 200 ILE A O 1
ATOM 1614 N N . LYS A 1 201 ? -50.706 -36.406 66.445 1.00 71.56 201 LYS A N 1
ATOM 1615 C CA . LYS A 1 201 ? -49.599 -37.334 66.177 1.00 71.56 201 LYS A CA 1
ATOM 1616 C C . LYS A 1 201 ? -49.478 -37.505 64.665 1.00 71.56 201 LYS A C 1
ATOM 1618 O O . LYS A 1 201 ? -50.485 -37.709 63.999 1.00 71.56 201 LYS A O 1
ATOM 1623 N N . LEU A 1 202 ? -48.272 -37.396 64.126 1.00 71.88 202 LEU A N 1
ATOM 1624 C CA . LEU A 1 202 ? -48.022 -37.497 62.688 1.00 71.88 202 LEU A CA 1
ATOM 1625 C C . LEU A 1 202 ? -47.238 -38.769 62.404 1.00 71.88 202 LEU A C 1
ATOM 1627 O O . LEU A 1 202 ? -46.232 -39.027 63.060 1.00 71.88 202 LEU A O 1
ATOM 1631 N N . LYS A 1 203 ? -47.643 -39.542 61.399 1.00 74.06 203 LYS A N 1
ATOM 1632 C CA . LYS A 1 203 ? -46.850 -40.682 60.935 1.00 74.06 203 LYS A CA 1
ATOM 1633 C C . LYS A 1 203 ? -46.024 -40.257 59.735 1.00 74.06 203 LYS A C 1
ATOM 1635 O O . LYS A 1 203 ? -46.577 -39.722 58.782 1.00 74.06 203 LYS A O 1
ATOM 1640 N N . ILE A 1 204 ? -44.714 -40.480 59.755 1.00 74.06 204 ILE A N 1
ATOM 1641 C CA . ILE A 1 204 ? -43.840 -40.105 58.637 1.00 74.06 204 ILE A CA 1
ATOM 1642 C C . ILE A 1 204 ? -43.228 -41.363 58.046 1.00 74.06 204 ILE A C 1
ATOM 1644 O O . ILE A 1 204 ? -42.574 -42.129 58.752 1.00 74.06 204 ILE A O 1
ATOM 1648 N N . SER A 1 205 ? -43.452 -41.573 56.751 1.00 69.44 205 SER A N 1
ATOM 1649 C CA . SER A 1 205 ? -42.912 -42.695 55.988 1.00 69.44 205 SER A CA 1
ATOM 1650 C C . SER A 1 205 ? -41.895 -42.217 54.958 1.00 69.44 205 SER A C 1
ATOM 1652 O O . SER A 1 205 ? -42.211 -41.357 54.134 1.00 69.44 205 SER A O 1
ATOM 1654 N N . GLY A 1 206 ? -40.695 -42.791 54.979 1.00 69.06 206 GLY A N 1
ATOM 1655 C CA . GLY A 1 206 ? -39.637 -42.544 54.001 1.00 69.06 206 GLY A CA 1
ATOM 1656 C C . GLY A 1 206 ? -39.199 -43.828 53.300 1.00 69.06 206 GLY A C 1
ATOM 1657 O O . GLY A 1 206 ? -39.334 -44.923 53.849 1.00 69.06 206 GLY A O 1
ATOM 1658 N N . HIS A 1 207 ? -38.659 -43.680 52.091 1.00 60.38 207 HIS A N 1
ATOM 1659 C CA . HIS A 1 207 ? -38.003 -44.758 51.353 1.00 60.38 207 HIS A CA 1
ATOM 1660 C C . HIS A 1 207 ? -36.483 -44.590 51.421 1.00 60.38 207 HIS A C 1
ATOM 1662 O O . HIS A 1 207 ? -35.957 -43.527 51.089 1.00 60.38 207 HIS A O 1
ATOM 1668 N N . ALA A 1 208 ? -35.778 -45.650 51.811 1.00 54.25 208 ALA A N 1
ATOM 1669 C CA . ALA A 1 208 ? -34.327 -45.759 51.693 1.00 54.25 208 ALA A CA 1
ATOM 1670 C C . ALA A 1 208 ? -34.006 -47.011 50.868 1.00 54.25 208 ALA A C 1
ATOM 1672 O O . ALA A 1 208 ? -33.864 -48.107 51.409 1.00 54.25 208 ALA A O 1
ATOM 1673 N N . GLY A 1 209 ? -33.969 -46.859 49.541 1.00 58.31 209 GLY A N 1
ATOM 1674 C CA . GLY A 1 209 ? -33.905 -48.001 48.622 1.00 58.31 209 GLY A CA 1
ATOM 1675 C C . GLY A 1 209 ? -35.187 -48.841 48.683 1.00 58.31 209 GLY A C 1
ATOM 1676 O O . GLY A 1 209 ? -36.286 -48.294 48.612 1.00 58.31 209 GLY A O 1
ATOM 1677 N N . GLU A 1 210 ? -35.056 -50.160 48.847 1.00 43.25 210 GLU A N 1
ATOM 1678 C CA . GLU A 1 210 ? -36.188 -51.104 48.915 1.00 43.25 210 GLU A CA 1
ATOM 1679 C C . GLU A 1 210 ? -36.922 -51.131 50.272 1.00 43.25 210 GLU A C 1
ATOM 1681 O O . GLU A 1 210 ? -37.978 -51.753 50.389 1.00 43.25 210 GLU A O 1
ATOM 1686 N N . ALA A 1 211 ? -36.415 -50.449 51.307 1.00 43.06 211 ALA A N 1
ATOM 1687 C CA . ALA A 1 211 ? -37.029 -50.448 52.635 1.00 43.06 211 ALA A CA 1
ATOM 1688 C C . ALA A 1 211 ? -37.925 -49.216 52.864 1.00 43.06 211 ALA A C 1
ATOM 1690 O O . ALA A 1 211 ? -37.477 -48.070 52.752 1.00 43.06 211 ALA A O 1
ATOM 1691 N N . VAL A 1 212 ? -39.185 -49.461 53.248 1.00 58.97 212 VAL A N 1
ATOM 1692 C CA . VAL A 1 212 ? -40.100 -48.441 53.787 1.00 58.97 212 VAL A CA 1
ATOM 1693 C C . VAL A 1 212 ? -39.901 -48.359 55.293 1.00 58.97 212 VAL A C 1
ATOM 1695 O O . VAL A 1 212 ? -40.101 -49.343 56.005 1.00 58.97 212 VAL A O 1
ATOM 1698 N N . LEU A 1 213 ? -39.548 -47.178 55.790 1.00 60.22 213 LEU A N 1
ATOM 1699 C CA . LEU A 1 213 ? -39.449 -46.912 57.222 1.00 60.22 213 LEU A CA 1
ATOM 1700 C C . LEU A 1 213 ? -40.543 -45.930 57.615 1.00 60.22 213 LEU A C 1
ATOM 1702 O O . LEU A 1 213 ? -40.627 -44.838 57.056 1.00 60.22 213 LEU A O 1
ATOM 1706 N N . SER A 1 214 ? -41.381 -46.321 58.573 1.00 62.44 214 SER A N 1
ATOM 1707 C CA . SER A 1 214 ? -42.397 -45.453 59.165 1.00 62.44 214 SER A CA 1
ATOM 1708 C C . SER A 1 214 ? -42.071 -45.185 60.626 1.00 62.44 214 SER A C 1
ATOM 1710 O O . SER A 1 214 ? -41.861 -46.137 61.378 1.00 62.44 214 SER A O 1
ATOM 1712 N N . ALA A 1 215 ? -42.085 -43.922 61.034 1.00 65.62 215 ALA A N 1
ATOM 1713 C CA . ALA A 1 215 ? -41.934 -43.524 62.427 1.00 65.62 215 ALA A CA 1
ATOM 1714 C C . ALA A 1 215 ? -43.107 -42.637 62.859 1.00 65.62 215 ALA A C 1
ATOM 1716 O O . ALA A 1 215 ? -43.575 -41.789 62.094 1.00 65.62 215 ALA A O 1
ATOM 1717 N N . ASP A 1 216 ? -43.577 -42.853 64.087 1.00 66.56 216 ASP A N 1
ATOM 1718 C CA . ASP A 1 216 ? -44.622 -42.041 64.702 1.00 66.56 216 ASP A CA 1
ATOM 1719 C C . ASP A 1 216 ? -43.969 -40.839 65.396 1.00 66.56 216 ASP A C 1
ATOM 1721 O O . ASP A 1 216 ? -43.144 -40.988 66.300 1.00 66.56 216 ASP A O 1
ATOM 1725 N N . TYR A 1 217 ? -44.344 -39.639 64.971 1.00 67.75 217 TYR A N 1
ATOM 1726 C CA . TYR A 1 217 ? -43.891 -38.376 65.532 1.00 67.75 217 TYR A CA 1
ATOM 1727 C C . TYR A 1 217 ? -44.971 -37.810 66.455 1.00 67.75 217 TYR A C 1
ATOM 1729 O O . TYR A 1 217 ? -46.158 -37.771 66.122 1.00 67.75 217 TYR A O 1
ATOM 1737 N N . GLY A 1 218 ? -44.528 -37.449 67.663 1.00 61.38 218 GLY A N 1
ATOM 1738 C CA . GLY A 1 218 ? -45.359 -37.109 68.817 1.00 61.38 218 GLY A CA 1
ATOM 1739 C C . GLY A 1 218 ? -46.274 -35.888 68.638 1.00 61.38 218 GLY A C 1
ATOM 1740 O O . GLY A 1 218 ? -46.353 -35.322 67.556 1.00 61.38 218 GLY A O 1
ATOM 1741 N N . PRO A 1 219 ? -46.991 -35.487 69.702 1.00 65.19 219 PRO A N 1
ATOM 1742 C CA . PRO A 1 219 ? -48.061 -34.492 69.634 1.00 65.19 219 PRO A CA 1
ATOM 1743 C C . PRO A 1 219 ? -47.546 -33.111 69.190 1.00 65.19 219 PRO A C 1
ATOM 1745 O O . PRO A 1 219 ? -46.991 -32.365 69.994 1.00 65.19 219 PRO A O 1
ATOM 1748 N N . VAL A 1 220 ? -47.752 -32.759 67.919 1.00 71.19 220 VAL A N 1
ATOM 1749 C CA . VAL A 1 220 ? -47.442 -31.439 67.354 1.00 71.19 220 VAL A CA 1
ATOM 1750 C C . VAL A 1 220 ? -48.702 -30.567 67.401 1.00 71.19 220 VAL A C 1
ATOM 1752 O O . VAL A 1 220 ? -49.767 -31.027 66.978 1.00 71.19 220 VAL A O 1
ATOM 1755 N N . PRO A 1 221 ? -48.634 -29.321 67.906 1.00 74.44 221 PRO A N 1
ATOM 1756 C CA . PRO A 1 221 ? -49.746 -28.379 67.815 1.00 74.44 221 PRO A CA 1
ATOM 1757 C C . PRO A 1 221 ? -50.165 -28.147 66.357 1.00 74.44 221 PRO A C 1
ATOM 1759 O O . PRO A 1 221 ? -49.318 -27.930 65.491 1.00 74.44 221 PRO A O 1
ATOM 1762 N N . THR A 1 222 ? -51.470 -28.125 66.078 1.00 66.00 222 THR A N 1
ATOM 1763 C CA . THR A 1 222 ? -52.002 -27.886 64.717 1.00 66.00 222 THR A CA 1
ATOM 1764 C C . THR A 1 222 ? -51.581 -26.542 64.115 1.00 66.00 222 THR A C 1
ATOM 1766 O O . THR A 1 222 ? -51.514 -26.395 62.893 1.00 66.00 222 THR A O 1
ATOM 1769 N N . THR A 1 223 ? -51.233 -25.578 64.969 1.00 71.94 223 THR A N 1
ATOM 1770 C CA . THR A 1 223 ? -50.782 -24.232 64.597 1.00 71.94 223 THR A CA 1
ATOM 1771 C C . THR A 1 223 ? -49.305 -24.153 64.198 1.00 71.94 223 THR A C 1
ATOM 1773 O O . THR A 1 223 ? -48.853 -23.087 63.784 1.00 71.94 223 THR A O 1
ATOM 1776 N N . CYS A 1 224 ? -48.520 -25.227 64.341 1.00 74.56 224 CYS A N 1
ATOM 1777 C CA . CYS A 1 224 ? -47.105 -25.218 63.965 1.00 74.56 224 CYS A CA 1
ATOM 1778 C C . CYS A 1 224 ? -46.914 -25.136 62.442 1.00 74.56 224 CYS A C 1
ATOM 1780 O O . CYS A 1 224 ? -47.708 -25.676 61.666 1.00 74.56 224 CYS A O 1
ATOM 1782 N N . SER A 1 225 ? -45.838 -24.467 62.018 1.00 80.06 225 SER A N 1
ATOM 1783 C CA . SER A 1 225 ? -45.427 -24.412 60.615 1.00 80.06 225 SER A CA 1
ATOM 1784 C C . SER A 1 225 ? -44.744 -25.710 60.187 1.00 80.06 225 SER A C 1
ATOM 1786 O O . SER A 1 225 ? -44.168 -26.442 60.999 1.00 80.06 225 SER A O 1
ATOM 1788 N N . VAL A 1 226 ? -44.771 -25.984 58.883 1.00 76.00 226 VAL A N 1
ATOM 1789 C CA . VAL A 1 226 ? -44.082 -27.136 58.281 1.00 76.00 226 VAL A CA 1
ATOM 1790 C C . VAL A 1 226 ? -42.568 -27.089 58.546 1.00 76.00 226 VAL A C 1
ATOM 1792 O O . VAL A 1 226 ? -41.950 -28.138 58.721 1.00 76.00 226 VAL A O 1
ATOM 1795 N N . LEU A 1 227 ? -41.969 -25.895 58.648 1.00 78.12 227 LEU A N 1
ATOM 1796 C CA . LEU A 1 227 ? -40.563 -25.718 59.041 1.00 78.12 227 LEU A CA 1
ATOM 1797 C C . LEU A 1 227 ? -40.251 -26.292 60.422 1.00 78.12 227 LEU A C 1
ATOM 1799 O O . LEU A 1 227 ? -39.301 -27.058 60.556 1.00 78.12 227 LEU A O 1
ATOM 1803 N N . SER A 1 228 ? -41.072 -25.983 61.429 1.00 75.31 228 SER A N 1
ATOM 1804 C CA . SER A 1 228 ? -40.861 -26.489 62.789 1.00 75.31 228 SER A CA 1
ATOM 1805 C C . SER A 1 228 ? -40.959 -28.014 62.854 1.00 75.31 228 SER A C 1
ATOM 1807 O O . SER A 1 228 ? -40.238 -28.645 63.623 1.00 75.31 228 SER A O 1
ATOM 1809 N N . VAL A 1 229 ? -41.804 -28.625 62.016 1.00 74.19 229 VAL A N 1
ATOM 1810 C CA . VAL A 1 229 ? -41.873 -30.088 61.885 1.00 74.19 229 VAL A CA 1
ATOM 1811 C C . VAL A 1 229 ? -40.602 -30.647 61.249 1.00 74.19 229 VAL A C 1
ATOM 1813 O O . VAL A 1 229 ? -40.049 -31.613 61.766 1.00 74.19 229 VAL A O 1
ATOM 1816 N N . LYS A 1 230 ? -40.096 -30.035 60.171 1.00 76.50 230 LYS A N 1
ATOM 1817 C CA . LYS A 1 230 ? -38.836 -30.450 59.531 1.00 76.50 230 LYS A CA 1
ATOM 1818 C C . LYS A 1 230 ? -37.650 -30.372 60.494 1.00 76.50 230 LYS A C 1
ATOM 1820 O O . LYS A 1 230 ? -36.897 -31.333 60.615 1.00 76.50 230 LYS A O 1
ATOM 1825 N N . GLU A 1 231 ? -37.524 -29.278 61.241 1.00 76.00 231 GLU A N 1
ATOM 1826 C CA . GLU A 1 231 ? -36.493 -29.124 62.277 1.00 76.00 231 GLU A CA 1
ATOM 1827 C C . GLU A 1 231 ? -36.636 -30.166 63.397 1.00 76.00 231 GLU A C 1
ATOM 1829 O O . GLU A 1 231 ? -35.645 -30.766 63.821 1.00 76.00 231 GLU A O 1
ATOM 1834 N N . ALA A 1 232 ? -37.865 -30.446 63.844 1.00 71.81 232 ALA A N 1
ATOM 1835 C CA . ALA A 1 232 ? -38.125 -31.475 64.849 1.00 71.81 232 ALA A CA 1
ATOM 1836 C C . ALA A 1 232 ? -37.723 -32.878 64.366 1.00 71.81 232 ALA A C 1
ATOM 1838 O O . ALA A 1 232 ? -37.168 -33.654 65.143 1.00 71.81 232 ALA A O 1
ATOM 1839 N N . ILE A 1 233 ? -37.942 -33.194 63.085 1.00 70.88 233 ILE A N 1
ATOM 1840 C CA . ILE A 1 233 ? -37.516 -34.460 62.476 1.00 70.88 233 ILE A CA 1
ATOM 1841 C C . ILE A 1 233 ? -35.987 -34.569 62.468 1.00 70.88 233 ILE A C 1
ATOM 1843 O O . ILE A 1 233 ? -35.459 -35.606 62.870 1.00 70.88 233 ILE A O 1
ATOM 1847 N N . VAL A 1 234 ? -35.263 -33.510 62.085 1.00 69.38 234 VAL A N 1
ATOM 1848 C CA . VAL A 1 234 ? -33.785 -33.493 62.126 1.00 69.38 234 VAL A CA 1
ATOM 1849 C C . VAL A 1 234 ? -33.268 -33.770 63.540 1.00 69.38 234 VAL A C 1
ATOM 1851 O O . VAL A 1 234 ? -32.358 -34.579 63.727 1.00 69.38 234 VAL A O 1
ATOM 1854 N N . ASN A 1 235 ? -33.903 -33.170 64.547 1.00 66.38 235 ASN A N 1
ATOM 1855 C CA . ASN A 1 235 ? -33.518 -33.323 65.950 1.00 66.38 235 ASN A CA 1
ATOM 1856 C C . ASN A 1 235 ? -33.762 -34.729 66.525 1.00 66.38 235 ASN A C 1
ATOM 1858 O O . ASN A 1 235 ? -33.270 -35.027 67.611 1.00 66.38 235 ASN A O 1
ATOM 1862 N N . THR A 1 236 ? -34.459 -35.624 65.812 1.00 66.69 236 THR A N 1
ATOM 1863 C CA . THR A 1 236 ? -34.592 -37.031 66.242 1.00 66.69 236 THR A CA 1
ATOM 1864 C C . THR A 1 236 ? -33.321 -37.858 66.061 1.00 66.69 236 THR A C 1
ATOM 1866 O O . THR A 1 236 ? -33.263 -38.993 66.526 1.00 66.69 236 THR A O 1
ATOM 1869 N N . GLY A 1 237 ? -32.285 -37.304 65.419 1.00 56.25 237 GLY A N 1
ATOM 1870 C CA . GLY A 1 237 ? -30.959 -37.923 65.350 1.00 56.25 237 GLY A CA 1
ATOM 1871 C C . GLY A 1 237 ? -30.882 -39.157 64.449 1.00 56.25 237 GLY A C 1
ATOM 1872 O O . GLY A 1 237 ? -29.851 -39.825 64.413 1.00 56.25 237 GLY A O 1
ATOM 1873 N N . VAL A 1 238 ? -31.944 -39.464 63.699 1.00 61.97 238 VAL A N 1
ATOM 1874 C CA . VAL A 1 238 ? -31.932 -40.541 62.709 1.00 61.97 238 VAL A CA 1
ATOM 1875 C C . VAL A 1 238 ? -31.197 -40.032 61.451 1.00 61.97 238 VAL A C 1
ATOM 1877 O O . VAL A 1 238 ? -31.675 -39.094 60.806 1.00 61.97 238 VAL A O 1
ATOM 1880 N N . PRO A 1 239 ? -30.058 -40.639 61.055 1.00 55.56 239 PRO A N 1
ATOM 1881 C CA . PRO A 1 239 ? -29.180 -40.128 59.984 1.00 55.56 239 PRO A CA 1
ATOM 1882 C C . PRO A 1 239 ? -29.846 -40.001 58.603 1.00 55.56 239 PRO A C 1
ATOM 1884 O O . PRO A 1 239 ? -29.351 -39.310 57.708 1.00 55.56 239 PRO A O 1
ATOM 1887 N N . MET A 1 240 ? -30.980 -40.679 58.424 1.00 58.59 240 MET A N 1
ATOM 1888 C CA . MET A 1 240 ? -31.752 -40.717 57.187 1.00 58.59 240 MET A CA 1
ATOM 1889 C C . MET A 1 240 ? -32.364 -39.368 56.810 1.00 58.59 240 MET A C 1
ATOM 1891 O O . MET A 1 240 ? -32.436 -39.062 55.622 1.00 58.59 240 MET A O 1
ATOM 1895 N N . TRP A 1 241 ? -32.768 -38.552 57.787 1.00 66.69 241 TRP A N 1
ATOM 1896 C CA . TRP A 1 241 ? -33.607 -37.381 57.518 1.00 66.69 241 TRP A CA 1
ATOM 1897 C C . TRP A 1 241 ? -32.859 -36.202 56.891 1.00 66.69 241 TRP A C 1
ATOM 1899 O O . TRP A 1 241 ? -33.496 -35.369 56.256 1.00 66.69 241 TRP A O 1
ATOM 1909 N N . GLY A 1 242 ? -31.526 -36.149 56.994 1.00 66.00 242 GLY A N 1
ATOM 1910 C CA . GLY A 1 242 ? -30.703 -35.108 56.361 1.00 66.00 242 GLY A CA 1
ATOM 1911 C C . GLY A 1 242 ? -31.041 -33.669 56.801 1.00 66.00 242 GLY A C 1
ATOM 1912 O O . GLY A 1 242 ? -31.896 -33.468 57.662 1.00 66.00 242 GLY A O 1
ATOM 1913 N N . PRO A 1 243 ? -30.372 -32.646 56.242 1.00 71.75 243 PRO A N 1
ATOM 1914 C CA . PRO A 1 243 ? -30.642 -31.237 56.547 1.00 71.75 243 PRO A CA 1
ATOM 1915 C C . PRO A 1 243 ? -32.007 -30.776 56.017 1.00 71.75 243 PRO A C 1
ATOM 1917 O O . PRO A 1 243 ? -32.415 -31.214 54.940 1.00 71.75 243 PRO A O 1
ATOM 1920 N N . VAL A 1 244 ? -32.666 -29.833 56.709 1.00 71.44 244 VAL A N 1
ATOM 1921 C CA . VAL A 1 244 ? -34.014 -29.292 56.393 1.00 71.44 244 VAL A CA 1
ATOM 1922 C C . VAL A 1 244 ? -34.189 -28.900 54.915 1.00 71.44 244 VAL A C 1
ATOM 1924 O O . VAL A 1 244 ? -35.259 -29.104 54.340 1.00 71.44 244 VAL A O 1
ATOM 1927 N N . GLU A 1 245 ? -33.137 -28.391 54.272 1.00 69.44 245 GLU A N 1
ATOM 1928 C CA . GLU A 1 245 ? -33.142 -27.941 52.870 1.00 69.44 245 GLU A CA 1
ATOM 1929 C C . GLU A 1 245 ? -33.354 -29.083 51.862 1.00 69.44 245 GLU A C 1
ATOM 1931 O O . GLU A 1 245 ? -34.026 -28.912 50.838 1.00 69.44 245 GLU A O 1
ATOM 1936 N N . THR A 1 246 ? -32.853 -30.275 52.192 1.00 70.25 246 THR A N 1
ATOM 1937 C CA . THR A 1 246 ? -32.960 -31.490 51.368 1.00 70.25 246 THR A CA 1
ATOM 1938 C C . THR A 1 246 ? -34.264 -32.255 51.601 1.00 70.25 246 THR A C 1
ATOM 1940 O O . THR A 1 246 ? -34.580 -33.183 50.853 1.00 70.25 246 THR A O 1
ATOM 1943 N N . GLN A 1 247 ? -35.046 -31.854 52.612 1.00 73.38 247 GLN A N 1
ATOM 1944 C CA . GLN A 1 247 ? -36.288 -32.515 52.998 1.00 73.38 247 GLN A CA 1
ATOM 1945 C C . GLN A 1 247 ? -37.472 -32.019 52.165 1.00 73.38 247 GLN A C 1
ATOM 1947 O O . GLN A 1 247 ? -37.810 -30.824 52.138 1.00 73.38 247 GLN A O 1
ATOM 1952 N N . ARG A 1 248 ? -38.172 -32.956 51.525 1.00 79.00 248 ARG A N 1
ATOM 1953 C CA . ARG A 1 248 ? -39.480 -32.725 50.905 1.00 79.00 248 ARG A CA 1
ATOM 1954 C C . ARG A 1 248 ? -40.515 -33.600 51.603 1.00 79.00 248 ARG A C 1
ATOM 1956 O O . ARG A 1 248 ? -40.385 -34.820 51.629 1.00 79.00 248 ARG A O 1
ATOM 1963 N N . LEU A 1 249 ? -41.524 -32.951 52.185 1.00 78.31 249 LEU A N 1
ATOM 1964 C CA . LEU A 1 249 ? -42.680 -33.607 52.793 1.00 78.31 249 LEU A CA 1
ATOM 1965 C C . LEU A 1 249 ? -43.855 -33.518 51.820 1.00 78.31 249 LEU A C 1
ATOM 1967 O O . LEU A 1 249 ? -44.120 -32.449 51.265 1.00 78.31 249 LEU A O 1
ATOM 1971 N N . ILE A 1 250 ? -44.537 -34.639 51.616 1.00 78.06 250 ILE A N 1
ATOM 1972 C CA . ILE A 1 250 ? -45.642 -34.781 50.672 1.00 78.06 250 ILE A CA 1
ATOM 1973 C C . ILE A 1 250 ? -46.865 -35.296 51.430 1.00 78.06 250 ILE A C 1
ATOM 1975 O O . ILE A 1 250 ? -46.799 -36.323 52.107 1.00 78.06 250 ILE A O 1
ATOM 1979 N N . TYR A 1 251 ? -47.993 -34.605 51.284 1.00 80.06 251 TYR A N 1
ATOM 1980 C CA . TYR A 1 251 ? -49.290 -35.024 51.814 1.00 80.06 251 TYR A CA 1
ATOM 1981 C C . TYR A 1 251 ? -50.325 -35.025 50.691 1.00 80.06 251 TYR A C 1
ATOM 1983 O O . TYR A 1 251 ? -50.451 -34.037 49.972 1.00 80.06 251 TYR A O 1
ATOM 1991 N N . LYS A 1 252 ? -51.041 -36.144 50.501 1.00 72.12 252 LYS A N 1
ATOM 1992 C CA . LYS A 1 252 ? -52.043 -36.318 49.424 1.00 72.12 252 LYS A CA 1
ATOM 1993 C C . LYS A 1 252 ? -51.539 -35.890 48.029 1.00 72.12 252 LYS A C 1
ATOM 1995 O O . LYS A 1 252 ? -52.286 -35.331 47.236 1.00 72.12 252 LYS A O 1
ATOM 2000 N N . GLY A 1 253 ? -50.258 -36.134 47.739 1.00 68.38 253 GLY A N 1
ATOM 2001 C CA . GLY A 1 253 ? -49.628 -35.776 46.460 1.00 68.38 253 GLY A CA 1
ATOM 2002 C C . GLY A 1 253 ? -49.196 -34.310 46.320 1.00 68.38 253 GLY A C 1
ATOM 2003 O O . GLY A 1 253 ? -48.664 -33.946 45.275 1.00 68.38 253 GLY A O 1
ATOM 2004 N N . HIS A 1 254 ? -49.366 -33.477 47.352 1.00 74.38 254 HIS A N 1
ATOM 2005 C CA . HIS A 1 254 ? -48.921 -32.083 47.364 1.00 74.38 254 HIS A CA 1
ATOM 2006 C C . HIS A 1 254 ? -47.673 -31.889 48.226 1.00 74.38 254 HIS A C 1
ATOM 2008 O O . HIS A 1 254 ? -47.578 -32.426 49.332 1.00 74.38 254 HIS A O 1
ATOM 2014 N N . PHE A 1 255 ? -46.728 -31.089 47.728 1.00 80.00 255 PHE A N 1
ATOM 2015 C CA . PHE A 1 255 ? -45.558 -30.668 48.493 1.00 80.00 255 PHE A CA 1
ATOM 2016 C C . PHE A 1 255 ? -45.964 -29.662 49.569 1.00 80.00 255 PHE A C 1
ATOM 2018 O O . PHE A 1 255 ? -46.617 -28.661 49.282 1.00 80.00 255 PHE A O 1
ATOM 2025 N N . LEU A 1 256 ? -45.553 -29.926 50.805 1.00 79.62 256 LEU A N 1
ATOM 2026 C CA . LEU A 1 256 ? -45.804 -29.044 51.937 1.00 79.62 256 LEU A CA 1
ATOM 2027 C C . LEU A 1 256 ? -44.807 -27.875 51.923 1.00 79.62 256 LEU A C 1
ATOM 2029 O O . LEU A 1 256 ? -43.597 -28.063 52.094 1.00 79.62 256 LEU A O 1
ATOM 2033 N N . GLU A 1 257 ? -45.331 -26.666 51.722 1.00 77.25 257 GLU A N 1
ATOM 2034 C CA . GLU A 1 257 ? -44.581 -25.409 51.802 1.00 77.25 257 GLU A CA 1
ATOM 2035 C C . GLU A 1 257 ? -44.189 -25.074 53.245 1.00 77.25 257 GLU A C 1
ATOM 2037 O O . GLU A 1 257 ? -44.985 -25.214 54.172 1.00 77.25 257 GLU A O 1
ATOM 2042 N N . ASN A 1 258 ? -42.969 -24.569 53.408 1.00 77.19 258 ASN A N 1
ATOM 2043 C CA . ASN A 1 258 ? -42.352 -24.219 54.686 1.00 77.19 258 ASN A CA 1
ATOM 2044 C C . ASN A 1 258 ? -43.149 -23.178 55.504 1.00 77.19 258 ASN A C 1
ATOM 2046 O O . ASN A 1 258 ? -43.236 -23.296 56.728 1.00 77.19 258 ASN A O 1
ATOM 2050 N N . ASP A 1 259 ? -43.764 -22.207 54.827 1.00 74.00 259 ASP A N 1
ATOM 2051 C CA . ASP A 1 259 ? -44.387 -21.029 55.450 1.00 74.00 259 ASP A CA 1
ATOM 2052 C C . ASP A 1 259 ? -45.855 -21.235 55.857 1.00 74.00 259 ASP A C 1
ATOM 2054 O O . ASP A 1 259 ? -46.495 -20.327 56.390 1.00 74.00 259 ASP A O 1
ATOM 2058 N N . ARG A 1 260 ? -46.415 -22.427 55.617 1.00 73.38 260 ARG A N 1
ATOM 2059 C CA . ARG A 1 260 ? -47.808 -22.750 55.950 1.00 73.38 260 ARG A CA 1
ATOM 2060 C C . ARG A 1 260 ? -47.917 -23.592 57.221 1.00 73.38 260 ARG A C 1
ATOM 2062 O O . ARG A 1 260 ? -47.018 -24.366 57.552 1.00 73.38 260 ARG A O 1
ATOM 2069 N N . SER A 1 261 ? -49.034 -23.443 57.936 1.00 77.12 261 SER A N 1
ATOM 2070 C CA . SER A 1 261 ? -49.361 -24.260 59.110 1.00 77.12 261 SER A CA 1
ATOM 2071 C C . SER A 1 261 ? -49.912 -25.627 58.708 1.00 77.12 261 SER A C 1
ATOM 2073 O O . SER A 1 261 ? -50.520 -25.776 57.644 1.00 77.12 261 SER A O 1
ATOM 2075 N N . LEU A 1 262 ? -49.742 -26.627 59.573 1.00 71.56 262 LEU A N 1
ATOM 2076 C CA . LEU A 1 262 ? -50.276 -27.979 59.355 1.00 71.56 262 LEU A CA 1
ATOM 2077 C C . LEU A 1 262 ? -51.810 -27.994 59.239 1.00 71.56 262 LEU A C 1
ATOM 2079 O O . LEU A 1 262 ? -52.360 -28.734 58.425 1.00 71.56 262 LEU A O 1
ATOM 2083 N N . GLU A 1 263 ? -52.494 -27.129 59.995 1.00 73.19 263 GLU A N 1
ATOM 2084 C CA . GLU A 1 263 ? -53.950 -26.945 59.925 1.00 73.19 263 GLU A CA 1
ATOM 2085 C C . GLU A 1 263 ? -54.427 -26.528 58.527 1.00 73.19 263 GLU A C 1
ATOM 2087 O O . GLU A 1 263 ? -55.462 -27.001 58.060 1.00 73.19 263 GLU A O 1
ATOM 2092 N N . SER A 1 264 ? -53.647 -25.712 57.807 1.00 75.25 264 SER A N 1
ATOM 2093 C CA . SER A 1 264 ? -54.022 -25.248 56.464 1.00 75.25 264 SER A CA 1
ATOM 2094 C C . SER A 1 264 ? -54.101 -26.370 55.420 1.00 75.25 264 SER A C 1
ATOM 2096 O O . SER A 1 264 ? -54.783 -26.215 54.408 1.00 75.25 264 SER A O 1
ATOM 2098 N N . TYR A 1 265 ? -53.450 -27.508 55.678 1.00 71.44 265 TYR A N 1
ATOM 2099 C CA . TYR A 1 265 ? -53.503 -28.702 54.831 1.00 71.44 265 TYR A CA 1
ATOM 2100 C C . TYR A 1 265 ? -54.541 -29.731 55.303 1.00 71.44 265 TYR A C 1
ATOM 2102 O O . TYR A 1 265 ? -54.695 -30.775 54.668 1.00 71.44 265 TYR A O 1
ATOM 2110 N N . GLY A 1 266 ? -55.272 -29.445 56.388 1.00 70.38 266 GLY A N 1
ATOM 2111 C CA . GLY A 1 266 ? -56.314 -30.323 56.923 1.00 70.38 266 GLY A CA 1
ATOM 2112 C C . GLY A 1 266 ? -55.778 -31.636 57.497 1.00 70.38 266 GLY A C 1
ATOM 2113 O O . GLY A 1 266 ? -56.464 -32.652 57.415 1.00 70.38 266 GLY A O 1
ATOM 2114 N N . LEU A 1 267 ? -54.552 -31.625 58.028 1.00 72.81 267 LEU A N 1
ATOM 2115 C CA . LEU A 1 267 ? -53.933 -32.789 58.659 1.00 72.81 267 LEU A CA 1
ATOM 2116 C C . LEU A 1 267 ? -54.664 -33.143 59.962 1.00 72.81 267 LEU A C 1
ATOM 2118 O O . LEU A 1 267 ? -54.917 -32.279 60.800 1.00 72.81 267 LEU A O 1
ATOM 2122 N N . SER A 1 268 ? -54.979 -34.422 60.127 1.00 65.44 268 SER A N 1
ATOM 2123 C CA . SER A 1 268 ? -55.653 -35.020 61.279 1.00 65.44 268 SER A CA 1
ATOM 2124 C C . SER A 1 268 ? -54.735 -36.011 62.013 1.00 65.44 268 SER A C 1
ATOM 2126 O O . SER A 1 268 ? -53.685 -36.397 61.503 1.00 65.44 268 SER A O 1
ATOM 2128 N N . GLY A 1 269 ? -55.131 -36.423 63.225 1.00 61.88 269 GLY A N 1
ATOM 2129 C CA . GLY A 1 269 ? -54.397 -37.298 64.165 1.00 61.88 269 GLY A CA 1
ATOM 2130 C C . GLY A 1 269 ? -53.804 -38.608 63.630 1.00 61.88 269 GLY A C 1
ATOM 2131 O O . GLY A 1 269 ? -53.021 -39.233 64.339 1.00 61.88 269 GLY A O 1
ATOM 2132 N N . GLU A 1 270 ? -54.201 -39.043 62.435 1.00 65.31 270 GLU A N 1
ATOM 2133 C CA . GLU A 1 270 ? -53.882 -40.361 61.869 1.00 65.31 270 GLU A CA 1
ATOM 2134 C C . GLU A 1 270 ? -53.295 -40.273 60.447 1.00 65.31 270 GLU A C 1
ATOM 2136 O O . GLU A 1 270 ? -53.081 -41.290 59.784 1.00 65.31 270 GLU A O 1
ATOM 2141 N N . ASP A 1 271 ? -53.017 -39.061 59.961 1.00 73.00 271 ASP A N 1
ATOM 2142 C CA . ASP A 1 271 ? -52.509 -38.849 58.610 1.00 73.00 271 ASP A CA 1
ATOM 2143 C C . ASP A 1 271 ? -51.022 -39.221 58.470 1.00 73.00 271 ASP A C 1
ATOM 2145 O O . ASP A 1 271 ? -50.188 -38.954 59.342 1.00 73.00 271 ASP A O 1
ATOM 2149 N N . THR A 1 272 ? -50.683 -39.831 57.327 1.00 74.38 272 THR A N 1
ATOM 2150 C CA . THR A 1 272 ? -49.307 -40.220 56.984 1.00 74.38 272 THR A CA 1
ATOM 2151 C C . THR A 1 272 ? -48.688 -39.224 56.003 1.00 74.38 272 THR A C 1
ATOM 2153 O O . THR A 1 272 ? -49.248 -38.939 54.943 1.00 74.38 272 THR A O 1
ATOM 2156 N N . LEU A 1 273 ? -47.514 -38.708 56.356 1.00 76.19 273 LEU A N 1
ATOM 2157 C CA . LEU A 1 273 ? -46.685 -37.839 55.530 1.00 76.19 273 LEU A CA 1
ATOM 2158 C C . LEU A 1 273 ? -45.594 -38.657 54.842 1.00 76.19 273 LEU A C 1
ATOM 2160 O O . LEU A 1 273 ? -44.888 -39.433 55.487 1.00 76.19 273 LEU A O 1
ATOM 2164 N N . TYR A 1 274 ? -45.413 -38.440 53.543 1.00 76.12 274 TYR A N 1
ATOM 2165 C CA . TYR A 1 274 ? -44.336 -39.068 52.786 1.00 76.12 274 TYR A CA 1
ATOM 2166 C C . TYR A 1 274 ? -43.110 -38.166 52.753 1.00 76.12 274 TYR A C 1
ATOM 2168 O O . TYR A 1 274 ? -43.212 -36.962 52.513 1.00 76.12 274 TYR A O 1
ATOM 2176 N N . PHE A 1 275 ? -41.948 -38.762 52.982 1.00 79.31 275 PHE A N 1
ATOM 2177 C CA . PHE A 1 275 ? -40.664 -38.085 52.992 1.00 79.31 275 PHE A CA 1
ATOM 2178 C C . PHE A 1 275 ? -39.811 -38.504 51.796 1.00 79.31 275 PHE A C 1
ATOM 2180 O O . PHE A 1 275 ? -39.632 -39.695 51.536 1.00 79.31 275 PHE A O 1
ATOM 2187 N N . VAL A 1 276 ? -39.237 -37.511 51.116 1.00 74.94 276 VAL A N 1
ATOM 2188 C CA . VAL A 1 276 ? -38.243 -37.694 50.055 1.00 74.94 276 VAL A CA 1
ATOM 2189 C C . VAL A 1 276 ? -37.019 -36.837 50.373 1.00 74.94 276 VAL A C 1
ATOM 2191 O O . VAL A 1 276 ? -37.144 -35.630 50.605 1.00 74.94 276 VAL A O 1
ATOM 2194 N N . ARG A 1 277 ? -35.837 -37.464 50.371 1.00 69.00 277 ARG A N 1
ATOM 2195 C CA . ARG A 1 277 ? -34.539 -36.793 50.519 1.00 69.00 277 ARG A CA 1
ATOM 2196 C C . ARG A 1 277 ? -33.931 -36.530 49.146 1.00 69.00 277 ARG A C 1
ATOM 2198 O O . ARG A 1 277 ? -33.775 -37.461 48.361 1.00 69.00 277 ARG A O 1
ATOM 2205 N N . LEU A 1 278 ? -33.567 -35.281 48.875 1.00 63.97 278 LEU A N 1
ATOM 2206 C CA . LEU A 1 278 ? -32.823 -34.906 47.670 1.00 63.97 278 LEU A CA 1
ATOM 2207 C C . LEU A 1 278 ? -31.300 -35.021 47.910 1.00 63.97 278 LEU A C 1
ATOM 2209 O O . LEU A 1 278 ? -30.857 -34.750 49.029 1.00 63.97 278 LEU A O 1
ATOM 2213 N N . PRO A 1 279 ? -30.493 -35.416 46.904 1.00 58.34 279 PRO A N 1
ATOM 2214 C CA . PRO A 1 279 ? -29.030 -35.404 46.996 1.00 58.34 279 PRO A CA 1
ATOM 2215 C C . PRO A 1 279 ? -28.472 -33.988 47.210 1.00 58.34 279 PRO A C 1
ATOM 2217 O O . PRO A 1 279 ? -29.003 -33.020 46.659 1.00 58.34 279 PRO A O 1
ATOM 2220 N N . ASP A 1 280 ? -27.391 -33.872 47.987 1.00 48.72 280 ASP A N 1
ATOM 2221 C CA . ASP A 1 280 ? -26.720 -32.595 48.263 1.00 48.72 280 ASP A CA 1
ATOM 2222 C C . ASP A 1 280 ? -26.212 -31.947 46.959 1.00 48.72 280 ASP A C 1
ATOM 2224 O O . ASP A 1 280 ? -25.502 -32.580 46.178 1.00 48.72 280 ASP A O 1
ATOM 2228 N N . GLY A 1 281 ? -26.579 -30.679 46.722 1.00 48.22 281 GLY A N 1
ATOM 2229 C CA . GLY A 1 281 ? -26.129 -29.882 45.567 1.00 48.22 281 GLY A CA 1
ATOM 2230 C C . GLY A 1 281 ? -27.228 -29.355 44.633 1.00 48.22 281 GLY A C 1
ATOM 2231 O O . GLY A 1 281 ? -26.931 -28.548 43.756 1.00 48.22 281 GLY A O 1
ATOM 2232 N N . TYR A 1 282 ? -28.496 -29.736 44.825 1.00 41.34 282 TYR A N 1
ATOM 2233 C CA . TYR A 1 282 ? -29.623 -29.212 44.038 1.00 41.34 282 TYR A CA 1
ATOM 2234 C C . TYR A 1 282 ? -30.345 -28.073 44.778 1.00 41.34 282 TYR A C 1
ATOM 2236 O O . TYR A 1 282 ? -31.283 -28.293 45.545 1.00 41.34 282 TYR A O 1
ATOM 2244 N N . VAL A 1 283 ? -29.914 -26.833 44.535 1.00 38.44 283 VAL A N 1
ATOM 2245 C CA . VAL A 1 283 ? -30.627 -25.618 44.963 1.00 38.44 283 VAL A CA 1
ATOM 2246 C C . VAL A 1 283 ? -31.272 -24.998 43.724 1.00 38.44 283 VAL A C 1
ATOM 2248 O O . VAL A 1 283 ? -30.603 -24.333 42.941 1.00 38.44 283 VAL A O 1
ATOM 2251 N N . GLY A 1 284 ? -32.565 -25.242 43.503 1.00 34.47 284 GLY A N 1
ATOM 2252 C CA . GLY A 1 284 ? -33.255 -24.668 42.346 1.00 34.47 284 GLY A CA 1
ATOM 2253 C C . GLY A 1 284 ? -34.736 -25.020 42.248 1.00 34.47 284 GLY A C 1
ATOM 2254 O O . GLY A 1 284 ? -35.090 -26.175 42.052 1.00 34.47 284 GLY A O 1
ATOM 2255 N N . SER A 1 285 ? -35.562 -23.988 42.427 1.00 35.38 285 SER A N 1
ATOM 2256 C CA . SER A 1 285 ? -36.872 -23.715 41.807 1.00 35.38 285 SER A CA 1
ATOM 2257 C C . SER A 1 285 ? -37.661 -24.855 41.134 1.00 35.38 285 SER A C 1
ATOM 2259 O O . SER A 1 285 ? -37.220 -25.438 40.152 1.00 35.38 285 SER A O 1
ATOM 2261 N N . GLU A 1 286 ? -38.901 -25.026 41.611 1.00 38.28 286 GLU A N 1
ATOM 2262 C CA . GLU A 1 286 ? -40.098 -25.500 40.890 1.00 38.28 286 GLU A CA 1
ATOM 2263 C C . GLU A 1 286 ? -39.925 -26.639 39.866 1.00 38.28 286 GLU A C 1
ATOM 2265 O O . GLU A 1 286 ? -39.772 -26.427 38.665 1.00 38.28 286 GLU A O 1
ATOM 2270 N N . PHE A 1 287 ? -40.111 -27.876 40.333 1.00 26.78 287 PHE A N 1
ATOM 2271 C CA . PHE A 1 287 ? -40.313 -29.032 39.462 1.00 26.78 287 PHE A CA 1
ATOM 2272 C C . PHE A 1 287 ? -41.779 -29.086 38.992 1.00 26.78 287 PHE A C 1
ATOM 2274 O O . PHE A 1 287 ? -42.675 -29.489 39.738 1.00 26.78 287 PHE A O 1
ATOM 2281 N N . LYS A 1 288 ? -42.036 -28.680 37.743 1.00 31.64 288 LYS A N 1
ATOM 2282 C CA . LYS A 1 288 ? -43.248 -29.048 36.995 1.00 31.64 288 LYS A CA 1
ATOM 2283 C C . LYS A 1 288 ? -42.958 -30.301 36.173 1.00 31.64 288 LYS A C 1
ATOM 2285 O O . LYS A 1 288 ? -42.119 -30.265 35.283 1.00 31.64 288 LYS A O 1
ATOM 2290 N N . GLY A 1 289 ? -43.747 -31.347 36.408 1.00 28.36 289 GLY A N 1
ATOM 2291 C CA . GLY A 1 289 ? -43.892 -32.479 35.492 1.00 28.36 289 GLY A CA 1
ATOM 2292 C C . GLY A 1 289 ? -43.031 -33.689 35.844 1.00 28.36 289 GLY A C 1
ATOM 2293 O O . GLY A 1 289 ? -41.808 -33.636 35.820 1.00 28.36 289 GLY A O 1
ATOM 2294 N N . ALA A 1 290 ? -43.701 -34.799 36.145 1.00 28.95 290 ALA A N 1
ATOM 2295 C CA . ALA A 1 290 ? -43.096 -36.125 36.184 1.00 28.95 290 ALA A CA 1
ATOM 2296 C C . ALA A 1 290 ? -42.672 -36.572 34.774 1.00 28.95 290 ALA A C 1
ATOM 2298 O O . ALA A 1 290 ? -43.347 -36.233 33.797 1.00 28.95 290 ALA A O 1
ATOM 2299 N N . PRO A 1 291 ? -41.654 -37.439 34.681 1.00 34.81 291 PRO A N 1
ATOM 2300 C CA . PRO A 1 291 ? -41.794 -38.592 33.802 1.00 34.81 291 PRO A CA 1
ATOM 2301 C C . PRO A 1 291 ? -41.395 -39.919 34.461 1.00 34.81 291 PRO A C 1
ATOM 2303 O O . PRO A 1 291 ? -40.660 -39.983 35.443 1.00 34.81 291 PRO A O 1
ATOM 2306 N N . LYS A 1 292 ? -41.984 -40.966 33.883 1.00 28.16 292 LYS A N 1
ATOM 2307 C CA . LYS A 1 292 ? -41.904 -42.390 34.203 1.00 28.16 292 LYS A CA 1
ATOM 2308 C C . LYS A 1 292 ? -40.534 -42.996 33.868 1.00 28.16 292 LYS A C 1
ATOM 2310 O O . LYS A 1 292 ? -39.925 -42.567 32.897 1.00 28.16 292 LYS A O 1
ATOM 2315 N N . GLU A 1 293 ? -40.185 -44.031 34.643 1.00 30.25 293 GLU A N 1
ATOM 2316 C CA . GLU A 1 293 ? -39.473 -45.275 34.256 1.00 30.25 293 GLU A CA 1
ATOM 2317 C C . GLU A 1 293 ? -38.133 -45.082 33.508 1.00 30.25 293 GLU A C 1
ATOM 2319 O O . GLU A 1 293 ? -38.104 -44.725 32.340 1.00 30.25 293 GLU A O 1
ATOM 2324 N N . ALA A 1 294 ? -36.972 -45.140 34.171 1.00 28.41 294 ALA A N 1
ATOM 2325 C CA . ALA A 1 294 ? -36.260 -46.335 34.665 1.00 28.41 294 ALA A CA 1
ATOM 2326 C C . ALA A 1 294 ? -35.844 -47.330 33.560 1.00 28.41 294 ALA A C 1
ATOM 2328 O O . ALA A 1 294 ? -36.704 -48.025 33.034 1.00 28.41 294 ALA A O 1
ATOM 2329 N N . MET A 1 295 ? -34.532 -47.402 33.278 1.00 28.58 295 MET A N 1
ATOM 2330 C CA . MET A 1 295 ? -33.695 -48.610 33.049 1.00 28.58 295 MET A CA 1
ATOM 2331 C C . MET A 1 295 ? -32.315 -48.172 32.501 1.00 28.58 295 MET A C 1
ATOM 2333 O O . MET A 1 295 ? -32.270 -47.451 31.510 1.00 28.58 295 MET A O 1
ATOM 2337 N N . GLU A 1 296 ? -31.239 -48.314 33.298 1.00 33.72 296 GLU A N 1
ATOM 2338 C CA . GLU A 1 296 ? -30.141 -49.330 33.193 1.00 33.72 296 GLU A CA 1
ATOM 2339 C C . GLU A 1 296 ? -28.970 -48.797 32.324 1.00 33.72 296 GLU A C 1
ATOM 2341 O O . GLU A 1 296 ? -29.221 -48.136 31.326 1.00 33.72 296 GLU A O 1
ATOM 2346 N N . ASP A 1 297 ? -27.662 -48.951 32.577 1.00 29.08 297 ASP A N 1
ATOM 2347 C CA . ASP A 1 297 ? -26.813 -49.614 33.587 1.00 29.08 297 ASP A CA 1
ATOM 2348 C C . ASP A 1 297 ? -25.395 -48.970 33.500 1.00 29.08 297 ASP A C 1
ATOM 2350 O O . ASP A 1 297 ? -24.936 -48.616 32.416 1.00 29.08 297 ASP A O 1
ATOM 2354 N N . VAL A 1 298 ? -24.780 -48.523 34.601 1.00 29.25 298 VAL A N 1
ATOM 2355 C CA . VAL A 1 298 ? -23.610 -49.064 35.346 1.00 29.25 298 VAL A CA 1
ATOM 2356 C C . VAL A 1 298 ? -22.454 -49.749 34.557 1.00 29.25 298 VAL A C 1
ATOM 2358 O O . VAL A 1 298 ? -22.638 -50.777 33.922 1.00 29.25 298 VAL A O 1
ATOM 2361 N N . VAL A 1 299 ? -21.221 -49.243 34.790 1.00 31.86 299 VAL A N 1
ATOM 2362 C CA . VAL A 1 299 ? -19.935 -49.950 35.100 1.00 31.86 299 VAL A CA 1
ATOM 2363 C C . VAL A 1 299 ? -18.692 -49.548 34.258 1.00 31.86 299 VAL A C 1
ATOM 2365 O O . VAL A 1 299 ? -18.529 -49.929 33.108 1.00 31.86 299 VAL A O 1
ATOM 2368 N N . GLN A 1 300 ? -17.784 -48.842 34.956 1.00 30.77 300 GLN A N 1
ATOM 2369 C CA . GLN A 1 300 ? -16.299 -48.889 35.024 1.00 30.77 300 GLN A CA 1
ATOM 2370 C C . GLN A 1 300 ? -15.400 -48.962 33.764 1.00 30.77 300 GLN A C 1
ATOM 2372 O O . GLN A 1 300 ? -15.229 -50.007 33.156 1.00 30.77 300 GLN A O 1
ATOM 2377 N N . GLY A 1 301 ? -14.617 -47.888 33.574 1.00 28.42 301 GLY A N 1
ATOM 2378 C CA . GLY A 1 301 ? -13.172 -47.852 33.878 1.00 28.42 301 GLY A CA 1
ATOM 2379 C C . GLY A 1 301 ? -12.181 -48.600 32.972 1.00 28.42 301 GLY A C 1
ATOM 2380 O O . GLY A 1 301 ? -12.074 -49.815 33.048 1.00 28.42 301 GLY A O 1
ATOM 2381 N N . SER A 1 302 ? -11.335 -47.867 32.242 1.00 30.55 302 SER A N 1
ATOM 2382 C CA . SER A 1 302 ? -9.857 -47.983 32.242 1.00 30.55 302 SER A CA 1
ATOM 2383 C C . SER A 1 302 ? -9.255 -47.098 31.145 1.00 30.55 302 SER A C 1
ATOM 2385 O O . SER A 1 302 ? -9.898 -46.785 30.147 1.00 30.55 302 SER A O 1
ATOM 2387 N N . GLU A 1 303 ? -8.049 -46.614 31.414 1.00 40.47 303 GLU A N 1
ATOM 2388 C CA . GLU A 1 303 ? -7.271 -45.691 30.596 1.00 40.47 303 GLU A CA 1
ATOM 2389 C C . GLU A 1 303 ? -6.865 -46.290 29.240 1.00 40.47 303 GLU A C 1
ATOM 2391 O O . GLU A 1 303 ? -6.505 -47.459 29.163 1.00 40.47 303 GLU A O 1
ATOM 2396 N N . GLU A 1 304 ? -6.889 -45.430 28.215 1.00 32.25 304 GLU A N 1
ATOM 2397 C CA . GLU A 1 304 ? -6.005 -45.338 27.036 1.00 32.25 304 GLU A CA 1
ATOM 2398 C C . GLU A 1 304 ? -6.781 -45.093 25.730 1.00 32.25 304 GLU A C 1
ATOM 2400 O O . GLU A 1 304 ? -7.614 -45.884 25.298 1.00 32.25 304 GLU A O 1
ATOM 2405 N N . GLY A 1 305 ? -6.458 -43.970 25.077 1.00 29.20 305 GLY A N 1
ATOM 2406 C CA . GLY A 1 305 ? -6.950 -43.605 23.747 1.00 29.20 305 GLY A CA 1
ATOM 2407 C C . GLY A 1 305 ? -7.972 -42.470 23.769 1.00 29.20 305 GLY A C 1
ATOM 2408 O O . GLY A 1 305 ? -9.175 -42.698 23.810 1.00 29.20 305 GLY A O 1
ATOM 2409 N N . VAL A 1 306 ? -7.494 -41.225 23.691 1.00 28.81 306 VAL A N 1
ATOM 2410 C CA . VAL A 1 306 ? -8.338 -40.041 23.469 1.00 28.81 306 VAL A CA 1
ATOM 2411 C C . VAL A 1 306 ? -8.961 -40.133 22.071 1.00 28.81 306 VAL A C 1
ATOM 2413 O O . VAL A 1 306 ? -8.397 -39.658 21.089 1.00 28.81 306 VAL A O 1
ATOM 2416 N N . SER A 1 307 ? -10.130 -40.762 21.972 1.00 32.97 307 SER A N 1
ATOM 2417 C CA . SER A 1 307 ? -11.105 -40.466 20.927 1.00 32.97 307 SER A CA 1
ATOM 2418 C C . SER A 1 307 ? -12.017 -39.368 21.458 1.00 32.97 307 SER A C 1
ATOM 2420 O O . SER A 1 307 ? -12.698 -39.564 22.461 1.00 32.97 307 SER A O 1
ATOM 2422 N N . GLU A 1 308 ? -11.995 -38.217 20.796 1.00 36.22 308 GLU A N 1
ATOM 2423 C CA . GLU A 1 308 ? -12.823 -37.038 21.047 1.00 36.22 308 GLU A CA 1
ATOM 2424 C C . GLU A 1 308 ? -14.319 -37.417 21.082 1.00 36.22 308 GLU A C 1
ATOM 2426 O O . GLU A 1 308 ? -14.995 -37.495 20.051 1.00 36.22 308 GLU A O 1
ATOM 2431 N N . GLN A 1 309 ? -14.820 -37.730 22.282 1.00 34.75 309 GLN A N 1
ATOM 2432 C CA . GLN A 1 309 ? -16.237 -37.935 22.558 1.00 34.75 309 GLN A CA 1
ATOM 2433 C C . GLN A 1 309 ? -16.916 -36.568 22.506 1.00 34.75 309 GLN A C 1
ATOM 2435 O O . GLN A 1 309 ? -16.648 -35.689 23.323 1.00 34.75 309 GLN A O 1
ATOM 2440 N N . VAL A 1 310 ? -17.762 -36.380 21.496 1.00 39.44 310 VAL A N 1
ATOM 2441 C CA . VAL A 1 310 ? -18.546 -35.161 21.304 1.00 39.44 310 VAL A CA 1
ATOM 2442 C C . VAL A 1 310 ? -19.650 -35.139 22.376 1.00 39.44 310 VAL A C 1
ATOM 2444 O O . VAL A 1 310 ? -20.462 -36.064 22.390 1.00 39.44 310 VAL A O 1
ATOM 2447 N N . PRO A 1 311 ? -19.691 -34.146 23.287 1.00 47.25 311 PRO A N 1
ATOM 2448 C CA . PRO A 1 311 ? -20.739 -34.048 24.302 1.00 47.25 311 PRO A CA 1
ATOM 2449 C C . PRO A 1 311 ? -22.124 -33.847 23.660 1.00 47.25 311 PRO A C 1
ATOM 2451 O O . PRO A 1 311 ? -22.253 -33.194 22.619 1.00 47.25 311 PRO A O 1
ATOM 2454 N N . GLU A 1 312 ? -23.157 -34.429 24.278 1.00 51.06 312 GLU A N 1
ATOM 2455 C CA . GLU A 1 312 ? -24.538 -34.460 23.776 1.00 51.06 312 GLU A CA 1
ATOM 2456 C C . GLU A 1 312 ? -25.057 -33.049 23.437 1.00 51.06 312 GLU A C 1
ATOM 2458 O O . GLU A 1 312 ? -25.250 -32.206 24.311 1.00 51.06 312 GLU A O 1
ATOM 2463 N N . GLY A 1 313 ? -25.263 -32.789 22.138 1.00 65.25 313 GLY A N 1
ATOM 2464 C CA . GLY A 1 313 ? -25.773 -31.517 21.605 1.00 65.25 313 GLY A CA 1
ATOM 2465 C C . GLY A 1 313 ? -24.935 -30.894 20.479 1.00 65.25 313 GLY A C 1
ATOM 2466 O O . GLY A 1 313 ? -25.438 -30.030 19.757 1.00 65.25 313 GLY A O 1
ATOM 2467 N N . MET A 1 314 ? -23.691 -31.339 20.278 1.00 75.25 314 MET A N 1
ATOM 2468 C CA . MET A 1 314 ? -22.854 -30.929 19.140 1.00 75.25 314 MET A CA 1
ATOM 2469 C C . MET A 1 314 ? -22.982 -31.911 17.968 1.00 75.25 314 MET A C 1
ATOM 2471 O O . MET A 1 314 ? -22.944 -33.126 18.144 1.00 75.25 314 MET A O 1
ATOM 2475 N N . ILE A 1 315 ? -23.118 -31.377 16.754 1.00 83.75 315 ILE A N 1
ATOM 2476 C CA . ILE A 1 315 ? -23.078 -32.139 15.503 1.00 83.75 315 ILE A CA 1
ATOM 2477 C C . ILE A 1 315 ? -21.679 -32.045 14.888 1.00 83.75 315 ILE A C 1
ATOM 2479 O O . ILE A 1 315 ? -21.023 -31.003 14.935 1.00 83.75 315 ILE A O 1
ATOM 2483 N N . ARG A 1 316 ? -21.209 -33.134 14.283 1.00 82.56 316 ARG A N 1
ATOM 2484 C CA . ARG A 1 316 ? -19.956 -33.153 13.525 1.00 82.56 316 ARG A CA 1
ATOM 2485 C C . ARG A 1 316 ? -20.241 -32.738 12.086 1.00 82.56 316 ARG A C 1
ATOM 2487 O O . ARG A 1 316 ? -21.083 -33.344 11.437 1.00 82.56 316 ARG A O 1
ATOM 2494 N N . VAL A 1 317 ? -19.535 -31.742 11.567 1.00 87.12 317 VAL A N 1
ATOM 2495 C CA . VAL A 1 317 ? -19.619 -31.321 10.158 1.00 87.12 317 VAL A CA 1
ATOM 2496 C C . VAL A 1 317 ? -18.245 -31.421 9.509 1.00 87.12 317 VAL A C 1
ATOM 2498 O O . VAL A 1 317 ? -17.235 -31.088 10.128 1.00 87.12 317 VAL A O 1
ATOM 2501 N N . SER A 1 318 ? -18.183 -31.888 8.265 1.00 86.38 318 SER A N 1
ATOM 2502 C CA . SER A 1 318 ? -16.926 -32.009 7.522 1.00 86.38 318 SER A CA 1
ATOM 2503 C C . SER A 1 318 ? -16.826 -30.889 6.500 1.00 86.38 318 SER A C 1
ATOM 2505 O O . SER A 1 318 ? -17.629 -30.820 5.572 1.00 86.38 318 SER A O 1
ATOM 2507 N N . LEU A 1 319 ? -15.837 -30.011 6.653 1.00 87.56 319 LEU A N 1
ATOM 2508 C CA . LEU A 1 319 ? -15.554 -28.968 5.677 1.00 87.56 319 LEU A CA 1
ATOM 2509 C C . LEU A 1 319 ? -14.539 -29.491 4.664 1.00 87.56 319 LEU A C 1
ATOM 2511 O O . LEU A 1 319 ? -13.432 -29.895 5.025 1.00 87.56 319 LEU A O 1
ATOM 2515 N N . LYS A 1 320 ? -14.932 -29.512 3.392 1.00 81.88 320 LYS A N 1
ATOM 2516 C CA . LYS A 1 320 ? -14.105 -29.968 2.278 1.00 81.88 320 LYS A CA 1
ATOM 2517 C C . LYS A 1 320 ? -13.640 -28.777 1.450 1.00 81.88 320 LYS A C 1
ATOM 2519 O O . LYS A 1 320 ? -14.444 -28.117 0.796 1.00 81.88 320 LYS A O 1
ATOM 2524 N N . ASN A 1 321 ? -12.333 -28.562 1.443 1.00 80.25 321 ASN A N 1
ATOM 2525 C CA . ASN A 1 321 ? -11.646 -27.655 0.535 1.00 80.25 321 ASN A CA 1
ATOM 2526 C C . ASN A 1 321 ? -11.070 -28.459 -0.654 1.00 80.25 321 ASN A C 1
ATOM 2528 O O . ASN A 1 321 ? -11.134 -29.691 -0.690 1.00 80.25 321 ASN A O 1
ATOM 2532 N N . ARG A 1 322 ? -10.474 -27.782 -1.641 1.00 71.44 322 ARG A N 1
ATOM 2533 C CA . ARG A 1 322 ? -9.863 -28.404 -2.833 1.00 71.44 322 ARG A CA 1
ATOM 2534 C C . ARG A 1 322 ? -8.738 -29.392 -2.505 1.00 71.44 322 ARG A C 1
ATOM 2536 O O . ARG A 1 322 ? -8.480 -30.284 -3.305 1.00 71.44 322 ARG A O 1
ATOM 2543 N N . SER A 1 323 ? -8.075 -29.236 -1.359 1.00 65.56 323 SER A N 1
ATOM 2544 C CA . SER A 1 323 ? -6.903 -30.035 -0.968 1.00 65.56 323 SER A CA 1
ATOM 2545 C C . SER A 1 323 ? -7.022 -30.738 0.388 1.00 65.56 323 SER A C 1
ATOM 2547 O O . SER A 1 323 ? -6.150 -31.532 0.723 1.00 65.56 323 SER A O 1
ATOM 2549 N N . SER A 1 324 ? -8.055 -30.457 1.184 1.00 77.94 324 SER A N 1
ATOM 2550 C CA . SER A 1 324 ? -8.183 -30.968 2.556 1.00 77.94 324 SER A CA 1
ATOM 2551 C C . SER A 1 324 ? -9.645 -31.189 2.940 1.00 77.94 324 SER A C 1
ATOM 2553 O O . SER A 1 324 ? -10.550 -30.533 2.429 1.00 77.94 324 SER A O 1
ATOM 2555 N N . THR A 1 325 ? -9.891 -32.147 3.831 1.00 83.94 325 THR A N 1
ATOM 2556 C CA . THR A 1 325 ? -11.191 -32.339 4.487 1.00 83.94 325 THR A CA 1
ATOM 2557 C C . THR A 1 325 ? -10.953 -32.326 5.987 1.00 83.94 325 THR A C 1
ATOM 2559 O O . THR A 1 325 ? -10.202 -33.158 6.490 1.00 83.94 325 THR A O 1
ATOM 2562 N N . VAL A 1 326 ? -11.551 -31.363 6.684 1.00 82.75 326 VAL A N 1
ATOM 2563 C CA . VAL A 1 326 ? -11.356 -31.147 8.121 1.00 82.75 326 VAL A CA 1
ATOM 2564 C C . VAL A 1 326 ? -12.710 -31.235 8.818 1.00 82.75 326 VAL A C 1
ATOM 2566 O O . VAL A 1 326 ? -13.685 -30.621 8.388 1.00 82.75 326 VAL A O 1
ATOM 2569 N N . SER A 1 327 ? -12.782 -32.021 9.892 1.00 85.75 327 SER A N 1
ATOM 2570 C CA . SER A 1 327 ? -14.005 -32.195 10.682 1.00 85.75 327 SER A CA 1
ATOM 2571 C C . SER A 1 327 ? -14.061 -31.198 11.839 1.00 85.75 327 SER A C 1
ATOM 2573 O O . SER A 1 327 ? -13.074 -31.004 12.554 1.00 85.75 327 SER A O 1
ATOM 2575 N N . TYR A 1 328 ? -15.225 -30.584 12.032 1.00 85.69 328 TYR A N 1
ATOM 2576 C CA . TYR A 1 328 ? -15.504 -29.603 13.077 1.00 85.69 328 TYR A CA 1
ATOM 2577 C C . TYR A 1 328 ? -16.699 -30.055 13.916 1.00 85.69 328 TYR A C 1
ATOM 2579 O O . TYR A 1 328 ? -17.695 -30.544 13.381 1.00 85.69 328 TYR A O 1
ATOM 2587 N N . SER A 1 329 ? -16.601 -29.865 15.227 1.00 86.31 329 SER A N 1
ATOM 2588 C CA . SER A 1 329 ? -17.701 -30.064 16.172 1.00 86.31 329 SER A CA 1
ATOM 2589 C C . SER A 1 329 ? -18.413 -28.722 16.349 1.00 86.31 329 SER A C 1
ATOM 2591 O O . SER A 1 329 ? -17.820 -27.776 16.865 1.00 86.31 329 SER A O 1
ATOM 2593 N N . VAL A 1 330 ? -19.648 -28.610 15.859 1.00 85.38 330 VAL A N 1
ATOM 2594 C CA . VAL A 1 330 ? -20.435 -27.364 15.867 1.00 85.38 330 VAL A CA 1
ATOM 2595 C C . VAL A 1 330 ? -21.808 -27.614 16.477 1.00 85.38 330 VAL A C 1
ATOM 2597 O O . VAL A 1 330 ? -22.355 -28.707 16.369 1.00 85.38 330 VAL A O 1
ATOM 2600 N N . GLU A 1 331 ? -22.406 -26.615 17.118 1.00 85.25 331 GLU A N 1
ATOM 2601 C CA . GLU A 1 331 ? -23.783 -26.754 17.601 1.00 85.25 331 GLU A CA 1
ATOM 2602 C C . GLU A 1 331 ? -24.784 -26.352 16.499 1.00 85.25 331 GLU A C 1
ATOM 2604 O O . GLU A 1 331 ? -24.572 -25.329 15.843 1.00 85.25 331 GLU A O 1
ATOM 2609 N N . PRO A 1 332 ? -25.914 -27.067 16.321 1.00 79.88 332 PRO A N 1
ATOM 2610 C CA . PRO A 1 332 ? -26.921 -26.741 15.297 1.00 79.88 332 PRO A CA 1
ATOM 2611 C C . PRO A 1 332 ? -27.459 -25.301 15.377 1.00 79.88 332 PRO A C 1
ATOM 2613 O O . PRO A 1 332 ? -27.807 -24.702 14.360 1.00 79.88 332 PRO A O 1
ATOM 2616 N N . ARG A 1 333 ? -27.475 -24.730 16.590 1.00 80.44 333 ARG A N 1
ATOM 2617 C CA . ARG A 1 333 ? -27.919 -23.358 16.890 1.00 80.44 333 ARG A CA 1
ATOM 2618 C C . ARG A 1 333 ? -26.911 -22.263 16.520 1.00 80.44 333 ARG A C 1
ATOM 2620 O O . ARG A 1 333 ? -27.201 -21.086 16.721 1.00 80.44 333 ARG A O 1
ATOM 2627 N N . TRP A 1 334 ? -25.711 -22.610 16.053 1.00 84.88 334 TRP A N 1
ATOM 2628 C CA . TRP A 1 334 ? -24.703 -21.614 15.684 1.00 84.88 334 TRP A CA 1
ATOM 2629 C C . TRP A 1 334 ? -24.996 -20.967 14.333 1.00 84.88 334 TRP A C 1
ATOM 2631 O O . TRP A 1 334 ? -25.619 -21.556 13.448 1.00 84.88 334 TRP A O 1
ATOM 2641 N N . THR A 1 335 ? -24.522 -19.732 14.183 1.00 86.94 335 THR A N 1
ATOM 2642 C CA . THR A 1 335 ? -24.563 -19.001 12.918 1.00 86.94 335 THR A CA 1
ATOM 2643 C C . THR A 1 335 ? -23.364 -19.359 12.049 1.00 86.94 335 THR A C 1
ATOM 2645 O O . THR A 1 335 ? -22.287 -19.712 12.535 1.00 86.94 335 THR A O 1
ATOM 2648 N N . VAL A 1 336 ? -23.530 -19.209 10.738 1.00 85.88 336 VAL A N 1
ATOM 2649 C CA . VAL A 1 336 ? -22.463 -19.407 9.748 1.00 85.88 336 VAL A CA 1
ATOM 2650 C C . VAL A 1 336 ? -21.262 -18.494 10.020 1.00 85.88 336 VAL A C 1
ATOM 2652 O O . VAL A 1 336 ? -20.130 -18.925 9.821 1.00 85.88 336 VAL A O 1
ATOM 2655 N N . ALA A 1 337 ? -21.474 -17.274 10.533 1.00 86.25 337 ALA A N 1
ATOM 2656 C CA . ALA A 1 337 ? -20.388 -16.380 10.949 1.00 86.25 337 ALA A CA 1
ATOM 2657 C C . ALA A 1 337 ? -19.462 -17.025 11.995 1.00 86.25 337 ALA A C 1
ATOM 2659 O O . ALA A 1 337 ? -18.245 -16.993 11.840 1.00 86.25 337 ALA A O 1
ATOM 2660 N N . LYS A 1 338 ? -20.038 -17.682 13.010 1.00 85.25 338 LYS A N 1
ATOM 2661 C CA . LYS A 1 338 ? -19.276 -18.336 14.081 1.00 85.25 338 LYS A CA 1
ATOM 2662 C C . LYS A 1 338 ? -18.512 -19.568 13.587 1.00 85.25 338 LYS A C 1
ATOM 2664 O O . LYS A 1 338 ? -17.406 -19.838 14.038 1.00 85.25 338 LYS A O 1
ATOM 2669 N N . VAL A 1 339 ? -19.066 -20.300 12.616 1.00 84.25 339 VAL A N 1
ATOM 2670 C CA . VAL A 1 339 ? -18.346 -21.410 11.964 1.00 84.25 339 VAL A CA 1
ATOM 2671 C C . VAL A 1 339 ? -17.171 -20.895 11.135 1.00 84.25 339 VAL A C 1
ATOM 2673 O O . VAL A 1 339 ? -16.100 -21.490 11.172 1.00 84.25 339 VAL A O 1
ATOM 2676 N N . LYS A 1 340 ? -17.333 -19.778 10.417 1.00 85.38 340 LYS A N 1
ATOM 2677 C CA . LYS A 1 340 ? -16.228 -19.155 9.672 1.00 85.38 340 LYS A CA 1
ATOM 2678 C C . LYS A 1 340 ? -15.113 -18.662 10.592 1.00 85.38 340 LYS A C 1
ATOM 2680 O O . LYS A 1 340 ? -13.951 -18.808 10.240 1.00 85.38 340 LYS A O 1
ATOM 2685 N N . GLU A 1 341 ? -15.457 -18.138 11.764 1.00 83.75 341 GLU A N 1
ATOM 2686 C CA . GLU A 1 341 ? -14.491 -17.741 12.794 1.00 83.75 341 GLU A CA 1
ATOM 2687 C C . GLU A 1 341 ? -13.696 -18.944 13.332 1.00 83.75 341 GLU A C 1
ATOM 2689 O O . GLU A 1 341 ? -12.473 -18.884 13.403 1.00 83.75 341 GLU A O 1
ATOM 2694 N N . LEU A 1 342 ? -14.349 -20.085 13.587 1.00 84.00 342 LEU A N 1
ATOM 2695 C CA . LEU A 1 342 ? -13.638 -21.322 13.946 1.00 84.00 342 LEU A CA 1
ATOM 2696 C C . LEU A 1 342 ? -12.696 -21.824 12.846 1.00 84.00 342 LEU A C 1
ATOM 2698 O O . LEU A 1 342 ? -11.635 -22.386 13.125 1.00 84.00 342 LEU A O 1
ATOM 2702 N N . VAL A 1 343 ? -13.102 -21.684 11.585 1.00 82.75 343 VAL A N 1
ATOM 2703 C CA . VAL A 1 343 ? -12.245 -22.047 10.453 1.00 82.75 343 VAL A CA 1
ATOM 2704 C C . VAL A 1 343 ? -11.080 -21.070 10.344 1.00 82.75 343 VAL A C 1
ATOM 2706 O O . VAL A 1 343 ? -9.965 -21.515 10.103 1.00 82.75 343 VAL A O 1
ATOM 2709 N N . HIS A 1 344 ? -11.296 -19.778 10.594 1.00 80.75 344 HIS A N 1
ATOM 2710 C CA . HIS A 1 344 ? -10.226 -18.787 10.667 1.00 80.75 344 HIS A CA 1
ATOM 2711 C C . HIS A 1 344 ? -9.206 -19.134 11.757 1.00 80.75 344 HIS A C 1
ATOM 2713 O O . HIS A 1 344 ? -8.009 -19.138 11.490 1.00 80.75 344 HIS A O 1
ATOM 2719 N N . GLU A 1 345 ? -9.662 -19.507 12.953 1.00 77.62 345 GLU A N 1
ATOM 2720 C CA . GLU A 1 345 ? -8.776 -19.872 14.062 1.00 77.62 345 GLU A CA 1
ATOM 2721 C C . GLU A 1 345 ? -7.951 -21.139 13.767 1.00 77.62 345 GLU A C 1
ATOM 2723 O O . GLU A 1 345 ? -6.791 -21.235 14.166 1.00 77.62 345 GLU A O 1
ATOM 2728 N N . ARG A 1 346 ? -8.518 -22.108 13.030 1.00 77.31 346 ARG A N 1
ATOM 2729 C CA . ARG A 1 346 ? -7.854 -23.392 12.741 1.00 77.31 346 ARG A CA 1
ATOM 2730 C C . ARG A 1 346 ? -7.031 -23.402 11.447 1.00 77.31 346 ARG A C 1
ATOM 2732 O O . ARG A 1 346 ? -5.957 -23.995 11.417 1.00 77.31 346 ARG A O 1
ATOM 2739 N N . GLU A 1 347 ? -7.550 -22.819 10.371 1.00 75.12 347 GLU A N 1
ATOM 2740 C CA . GLU A 1 347 ? -6.931 -22.821 9.035 1.00 75.12 347 GLU A CA 1
ATOM 2741 C C . GLU A 1 347 ? -6.227 -21.494 8.699 1.00 75.12 347 GLU A C 1
ATOM 2743 O O . GLU A 1 347 ? -5.434 -21.452 7.760 1.00 75.12 347 GLU A O 1
ATOM 2748 N N . GLY A 1 348 ? -6.468 -20.420 9.460 1.00 69.75 348 GLY A N 1
ATOM 2749 C CA . GLY A 1 348 ? -5.861 -19.102 9.241 1.00 69.75 348 GLY A CA 1
ATOM 2750 C C . GLY A 1 348 ? -6.489 -18.281 8.107 1.00 69.75 348 GLY A C 1
ATOM 2751 O O . GLY A 1 348 ? -5.983 -17.208 7.786 1.00 69.75 348 GLY A O 1
ATOM 2752 N N . SER A 1 349 ? -7.574 -18.755 7.486 1.00 72.25 349 SER A N 1
ATOM 2753 C CA . SER A 1 349 ? -8.243 -18.076 6.364 1.00 72.25 349 SER A CA 1
ATOM 2754 C C . SER A 1 349 ? -9.142 -16.939 6.841 1.00 72.25 349 SER A C 1
ATOM 2756 O O . SER A 1 349 ? -9.927 -17.122 7.769 1.00 72.25 349 SER A O 1
ATOM 2758 N N . SER A 1 350 ? -9.063 -15.768 6.208 1.00 73.19 350 SER A N 1
ATOM 2759 C CA . SER A 1 350 ? -9.874 -14.600 6.580 1.00 73.19 350 SER A CA 1
ATOM 2760 C C . SER A 1 350 ? -11.383 -14.909 6.484 1.00 73.19 350 SER A C 1
ATOM 2762 O O . SER A 1 350 ? -11.833 -15.426 5.456 1.00 73.19 350 SER A O 1
ATOM 2764 N N . PRO A 1 351 ? -12.197 -14.581 7.507 1.00 74.69 351 PRO A N 1
ATOM 2765 C CA . PRO A 1 351 ? -13.618 -14.952 7.554 1.00 74.69 351 PRO A CA 1
ATOM 2766 C C . PRO A 1 351 ? -14.456 -14.320 6.428 1.00 74.69 351 PRO A C 1
ATOM 2768 O O . PRO A 1 351 ? -15.474 -14.888 6.022 1.00 74.69 351 PRO A O 1
ATOM 2771 N N . ASP A 1 352 ? -14.013 -13.182 5.887 1.00 75.88 352 ASP A N 1
ATOM 2772 C CA . ASP A 1 352 ? -14.676 -12.479 4.781 1.00 75.88 352 ASP A CA 1
ATOM 2773 C C . ASP A 1 352 ? -14.411 -13.121 3.410 1.00 75.88 352 ASP A C 1
ATOM 2775 O O . ASP A 1 352 ? -15.259 -13.065 2.512 1.00 75.88 352 ASP A O 1
ATOM 2779 N N . ASP A 1 353 ? -13.273 -13.802 3.264 1.00 77.31 353 ASP A N 1
ATOM 2780 C CA . ASP A 1 353 ? -12.878 -14.475 2.024 1.00 77.31 353 ASP A CA 1
ATOM 2781 C C . ASP A 1 353 ? -13.318 -15.941 1.968 1.00 77.31 353 ASP A C 1
ATOM 2783 O O . ASP A 1 353 ? -13.347 -16.547 0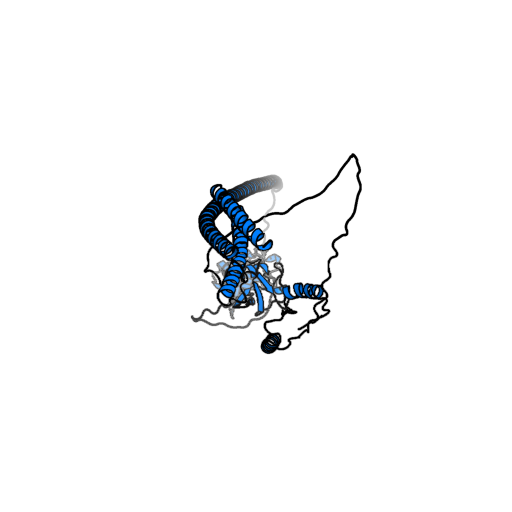.891 1.00 77.31 353 ASP A O 1
ATOM 2787 N N . LEU A 1 354 ? -13.750 -16.488 3.105 1.00 82.06 354 LEU A N 1
ATOM 2788 C CA . LEU A 1 354 ? -14.259 -17.842 3.230 1.00 82.06 354 LEU A CA 1
ATOM 2789 C C . LEU A 1 354 ? -15.746 -17.920 2.850 1.00 82.06 354 LEU A C 1
ATOM 2791 O O . LEU A 1 354 ? -16.620 -17.340 3.502 1.00 82.06 354 LEU A O 1
ATOM 2795 N N . SER A 1 355 ? -16.064 -18.694 1.813 1.00 83.38 355 SER A N 1
ATOM 2796 C CA . SER A 1 355 ? -17.444 -18.995 1.405 1.00 83.38 355 SER A CA 1
ATOM 2797 C C . SER A 1 355 ? -17.783 -20.460 1.679 1.00 83.38 355 SER A C 1
ATOM 2799 O O . SER A 1 355 ? -17.103 -21.353 1.179 1.00 83.38 355 SER A O 1
ATOM 2801 N N . LEU A 1 356 ? -18.841 -20.705 2.460 1.00 85.25 356 LEU A N 1
ATOM 2802 C CA . LEU A 1 356 ? -19.339 -22.048 2.770 1.00 85.25 356 LEU A CA 1
ATOM 2803 C C . LEU A 1 356 ? -20.528 -22.387 1.864 1.00 85.25 356 LEU A C 1
ATOM 2805 O O . LEU A 1 356 ? -21.459 -21.590 1.740 1.00 85.25 356 LEU A O 1
ATOM 2809 N N . VAL A 1 357 ? -20.500 -23.561 1.237 1.00 85.69 357 VAL A N 1
ATOM 2810 C CA . VAL A 1 357 ? -21.520 -24.022 0.286 1.00 85.69 357 VAL A CA 1
ATOM 2811 C C . VAL A 1 357 ? -22.054 -25.383 0.716 1.00 85.69 357 VAL A C 1
ATOM 2813 O O . VAL A 1 357 ? -21.293 -26.336 0.875 1.00 85.69 357 VAL A O 1
ATOM 2816 N N . PHE A 1 358 ? -23.372 -25.489 0.872 1.00 86.06 358 PHE A N 1
ATOM 2817 C CA . PHE A 1 358 ? -24.060 -26.730 1.227 1.00 86.06 358 PHE A CA 1
ATOM 2818 C C . PHE A 1 358 ? -25.235 -26.963 0.272 1.00 86.06 358 PHE A C 1
ATOM 2820 O O . PHE A 1 358 ? -26.032 -26.055 0.048 1.00 86.06 358 PHE A O 1
ATOM 2827 N N . GLN A 1 359 ? -25.312 -28.155 -0.336 1.00 80.25 359 GLN A N 1
ATOM 2828 C CA . GLN A 1 359 ? -26.346 -28.526 -1.324 1.00 80.25 359 GLN A CA 1
ATOM 2829 C C . GLN A 1 359 ? -26.537 -27.486 -2.450 1.00 80.25 359 GLN A C 1
ATOM 2831 O O . GLN A 1 359 ? -27.653 -27.158 -2.840 1.00 80.25 359 GLN A O 1
ATOM 2836 N N . GLY A 1 360 ? -25.436 -26.907 -2.944 1.00 73.19 360 GLY A N 1
ATOM 2837 C CA . GLY A 1 360 ? -25.468 -25.884 -3.997 1.00 73.19 360 GLY A CA 1
ATOM 2838 C C . GLY A 1 360 ? -25.883 -24.479 -3.534 1.00 73.19 360 GLY A C 1
ATOM 2839 O O . GLY A 1 360 ? -25.858 -23.548 -4.336 1.00 73.19 360 GLY A O 1
ATOM 2840 N N . LYS A 1 361 ? -26.209 -24.282 -2.249 1.00 79.94 361 LYS A N 1
ATOM 2841 C CA . LYS A 1 361 ? -26.526 -22.972 -1.671 1.00 79.94 361 LYS A CA 1
ATOM 2842 C C . LYS A 1 361 ? -25.314 -22.392 -0.943 1.00 79.94 361 LYS A C 1
ATOM 2844 O O . LYS A 1 361 ? -24.753 -23.022 -0.048 1.00 79.94 361 LYS A O 1
ATOM 2849 N N . VAL A 1 362 ? -24.931 -21.167 -1.307 1.00 84.50 362 VAL A N 1
ATOM 2850 C CA . VAL A 1 362 ? -23.926 -20.388 -0.567 1.00 84.50 362 VAL A CA 1
ATOM 2851 C C . VAL A 1 362 ? -24.563 -19.877 0.724 1.00 84.50 362 VAL A C 1
ATOM 2853 O O . VAL A 1 362 ? -25.568 -19.163 0.682 1.00 84.50 362 VAL A O 1
ATOM 2856 N N . LEU A 1 363 ? -23.990 -20.256 1.863 1.00 85.12 363 LEU A N 1
ATOM 2857 C CA . LEU A 1 363 ? -24.477 -19.882 3.187 1.00 85.12 363 LEU A CA 1
ATOM 2858 C C . LEU A 1 363 ? -24.042 -18.453 3.530 1.00 85.12 363 LEU A C 1
ATOM 2860 O O . LEU A 1 363 ? -22.873 -18.090 3.356 1.00 85.12 363 LEU A O 1
ATOM 2864 N N . LYS A 1 364 ? -24.972 -17.630 4.025 1.00 83.19 364 LYS A N 1
ATOM 2865 C CA . LYS A 1 364 ? -24.684 -16.250 4.441 1.00 83.19 364 LYS A CA 1
ATOM 2866 C C . LYS A 1 364 ? -24.361 -16.203 5.930 1.00 83.19 364 LYS A C 1
ATOM 2868 O O . LYS A 1 364 ? -24.865 -17.008 6.699 1.00 83.19 364 LYS A O 1
ATOM 2873 N N . ASN A 1 365 ? -23.572 -15.214 6.353 1.00 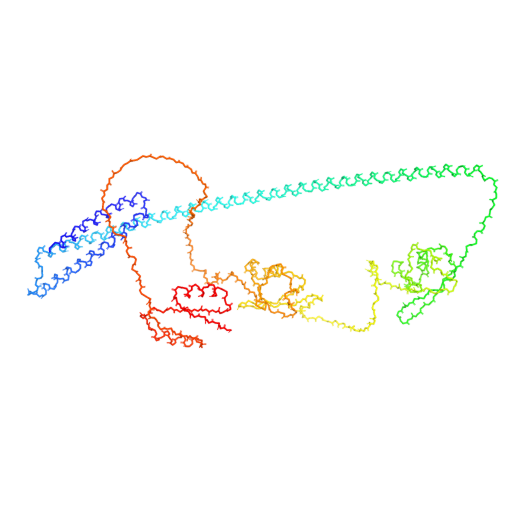81.25 365 ASN A N 1
ATOM 2874 C CA . ASN A 1 365 ? -23.090 -15.076 7.737 1.00 81.25 365 ASN A CA 1
ATOM 2875 C C . ASN A 1 365 ? -24.213 -15.078 8.801 1.00 81.25 365 ASN A C 1
ATOM 2877 O O . ASN A 1 365 ? -23.977 -15.520 9.923 1.00 81.25 365 ASN A O 1
ATOM 2881 N N . GLY A 1 366 ? -25.418 -14.610 8.452 1.00 79.00 366 GLY A N 1
ATOM 2882 C CA . GLY A 1 366 ? -26.583 -14.561 9.344 1.00 79.00 366 GLY A CA 1
ATOM 2883 C C . GLY A 1 366 ? -27.454 -15.822 9.374 1.00 79.00 366 GLY A C 1
ATOM 2884 O O . GLY A 1 366 ? -28.400 -15.866 10.155 1.00 79.00 366 GLY A O 1
ATOM 2885 N N . ASP A 1 367 ? -27.166 -16.829 8.546 1.00 83.25 367 ASP A N 1
ATOM 2886 C CA . ASP A 1 367 ? -27.945 -18.067 8.526 1.00 83.25 367 ASP A CA 1
ATOM 2887 C C . ASP A 1 367 ? -27.531 -18.985 9.693 1.00 83.25 367 ASP A C 1
ATOM 2889 O O . ASP A 1 367 ? -26.359 -19.047 10.076 1.00 83.25 367 ASP A O 1
ATOM 2893 N N . VAL A 1 368 ? -28.500 -19.701 10.267 1.00 84.88 368 VAL A N 1
ATOM 2894 C CA . VAL A 1 368 ? -28.284 -20.701 11.328 1.00 84.88 368 VAL A CA 1
ATOM 2895 C C . VAL A 1 368 ? -28.071 -22.070 10.678 1.00 84.88 368 VAL A C 1
ATOM 2897 O O . VAL A 1 368 ? -28.695 -22.377 9.661 1.00 84.88 368 VAL A O 1
ATOM 2900 N N . LEU A 1 369 ? -27.196 -22.911 11.236 1.00 83.62 369 LEU A N 1
ATOM 2901 C CA . LEU A 1 369 ? -26.878 -24.216 10.635 1.00 83.62 369 LEU A CA 1
ATOM 2902 C C . LEU A 1 369 ? -28.109 -25.133 10.534 1.00 83.62 369 LEU A C 1
ATOM 2904 O O . LEU A 1 369 ? -28.330 -25.760 9.495 1.00 83.62 369 LEU A O 1
ATOM 2908 N N . GLU A 1 370 ? -28.946 -25.153 11.573 1.00 80.62 370 GLU A N 1
ATOM 2909 C CA . GLU A 1 370 ? -30.192 -25.926 11.607 1.00 80.62 370 GLU A CA 1
ATOM 2910 C C . GLU A 1 370 ? -31.184 -25.503 10.509 1.00 80.62 370 GLU A C 1
ATOM 2912 O O . GLU A 1 370 ? -31.754 -26.354 9.823 1.00 80.62 370 GLU A O 1
ATOM 2917 N N . SER A 1 371 ? -31.338 -24.196 10.257 1.00 77.62 371 SER A N 1
ATOM 2918 C CA . SER A 1 371 ? -32.255 -23.687 9.223 1.00 77.62 371 SER A CA 1
ATOM 2919 C C . SER A 1 371 ? -31.756 -23.937 7.796 1.00 77.62 371 SER A C 1
ATOM 2921 O O . SER A 1 371 ? -32.532 -23.873 6.842 1.00 77.62 371 SER A O 1
ATOM 2923 N N . CYS A 1 372 ? -30.472 -24.269 7.648 1.00 72.50 372 CYS A N 1
ATOM 2924 C CA . CYS A 1 372 ? -29.845 -24.647 6.386 1.00 72.50 372 CYS A CA 1
ATOM 2925 C C . CYS A 1 372 ? -29.889 -26.163 6.122 1.00 72.50 372 CYS A C 1
ATOM 2927 O O . CYS A 1 372 ? -29.366 -26.614 5.105 1.00 72.50 372 CYS A O 1
ATOM 2929 N N . GLY A 1 373 ? -30.508 -26.949 7.014 1.00 78.38 373 GLY A N 1
ATOM 2930 C CA . GLY A 1 373 ? -30.641 -28.401 6.872 1.00 78.38 373 GLY A CA 1
ATOM 2931 C C . GLY A 1 373 ? -29.342 -29.175 7.111 1.00 78.38 373 GLY A C 1
ATOM 2932 O O . GLY A 1 373 ? -29.215 -30.307 6.641 1.00 78.38 373 GLY A O 1
ATOM 2933 N N . ILE A 1 374 ? -28.382 -28.577 7.823 1.00 82.81 374 ILE A N 1
ATOM 2934 C CA . ILE A 1 374 ? -27.096 -29.198 8.153 1.00 82.81 374 ILE A CA 1
ATOM 2935 C C . ILE A 1 374 ? -27.312 -30.160 9.325 1.00 82.81 374 ILE A C 1
ATOM 2937 O O . ILE A 1 374 ? -27.718 -29.762 10.414 1.00 82.81 374 ILE A O 1
ATOM 2941 N N . LYS A 1 375 ? -27.055 -31.446 9.081 1.00 80.44 375 LYS A N 1
ATOM 2942 C CA . LYS A 1 375 ? -27.188 -32.548 10.047 1.00 80.44 375 LYS A CA 1
ATOM 2943 C C . LYS A 1 375 ? -25.818 -33.076 10.474 1.00 80.44 375 LYS A C 1
ATOM 2945 O O . LYS A 1 375 ? -24.799 -32.716 9.882 1.00 80.44 375 LYS A O 1
ATOM 2950 N N . ASN A 1 376 ? -25.807 -33.973 11.458 1.00 81.69 376 ASN A N 1
ATOM 2951 C CA . ASN A 1 376 ? -24.604 -34.714 11.827 1.00 81.69 376 ASN A CA 1
ATOM 2952 C C . ASN A 1 376 ? -24.002 -35.413 10.592 1.00 81.69 376 ASN A C 1
ATOM 2954 O O . ASN A 1 376 ? -24.735 -36.007 9.807 1.00 81.69 376 ASN A O 1
ATOM 2958 N N . GLU A 1 377 ? -22.689 -35.283 10.423 1.00 81.56 377 GLU A N 1
ATOM 2959 C CA . GLU A 1 377 ? -21.876 -35.777 9.300 1.00 81.56 377 GLU A CA 1
ATOM 2960 C C . GLU A 1 377 ? -22.137 -35.107 7.939 1.00 81.56 377 GLU A C 1
ATOM 2962 O O . GLU A 1 377 ? -21.768 -35.628 6.887 1.00 81.56 377 GLU A O 1
ATOM 2967 N N . SER A 1 378 ? -22.734 -33.911 7.929 1.00 82.56 378 SER A N 1
ATOM 2968 C CA . SER A 1 378 ? -22.912 -33.149 6.686 1.00 82.56 378 SER A CA 1
ATOM 2969 C C . SER A 1 378 ? -21.583 -32.630 6.133 1.00 82.56 378 SER A C 1
ATOM 2971 O O . SER A 1 378 ? -20.751 -32.099 6.875 1.00 82.56 378 SER A O 1
ATOM 2973 N N . VAL A 1 379 ? -21.415 -32.727 4.810 1.00 85.38 379 VAL A N 1
ATOM 2974 C CA . VAL A 1 379 ? -20.243 -32.208 4.090 1.00 85.38 379 VAL A CA 1
ATOM 2975 C C . VAL A 1 379 ? -20.542 -30.814 3.547 1.00 85.38 379 VAL A C 1
ATOM 2977 O O . VAL A 1 379 ? -21.437 -30.640 2.720 1.00 85.38 379 VAL A O 1
ATOM 2980 N N . ILE A 1 380 ? -19.780 -29.823 3.999 1.00 87.81 380 ILE A N 1
ATOM 2981 C CA . ILE A 1 380 ? -19.867 -28.427 3.563 1.00 87.81 380 ILE A CA 1
ATOM 2982 C C . ILE A 1 380 ? -18.625 -28.124 2.733 1.00 87.81 380 ILE A C 1
ATOM 2984 O O . ILE A 1 380 ? -17.510 -28.417 3.149 1.00 87.81 380 ILE A O 1
ATOM 2988 N N . TYR A 1 381 ? -18.786 -27.521 1.563 1.00 84.75 381 TYR A N 1
ATOM 2989 C CA . TYR A 1 381 ? -17.644 -27.119 0.750 1.00 84.75 381 TYR A CA 1
ATOM 2990 C C . TYR A 1 381 ? -17.173 -25.732 1.174 1.00 84.75 381 TYR A C 1
ATOM 2992 O O . TYR A 1 381 ? -17.966 -24.790 1.184 1.00 84.75 381 TYR A O 1
ATOM 3000 N N . SER A 1 382 ? -15.895 -25.605 1.525 1.00 83.44 382 SER A N 1
ATOM 3001 C CA . SER A 1 382 ? -15.261 -24.318 1.801 1.00 83.44 382 SER A CA 1
ATOM 3002 C C . SER A 1 382 ? -14.471 -23.855 0.581 1.00 83.44 382 SER A C 1
ATOM 3004 O O . SER A 1 382 ? -13.705 -24.608 -0.019 1.00 83.44 382 SER A O 1
ATOM 3006 N N . MET A 1 383 ? -14.683 -22.602 0.192 1.00 79.81 383 MET A N 1
ATOM 3007 C CA . MET A 1 383 ? -13.956 -21.945 -0.889 1.00 79.81 383 MET A CA 1
ATOM 3008 C C . MET A 1 383 ? -13.260 -20.725 -0.304 1.00 79.81 383 MET A C 1
ATOM 3010 O O . MET A 1 383 ? -13.927 -19.799 0.157 1.00 79.81 383 MET A O 1
ATOM 3014 N N . ASP A 1 384 ? -11.932 -20.750 -0.320 1.00 77.44 384 ASP A N 1
ATOM 3015 C CA . ASP A 1 384 ? -11.091 -19.614 0.041 1.00 77.44 384 ASP A CA 1
ATOM 3016 C C . ASP A 1 384 ? -10.692 -18.863 -1.238 1.00 77.44 384 ASP A C 1
ATOM 3018 O O . ASP A 1 384 ? -10.251 -19.473 -2.220 1.00 77.44 384 ASP A O 1
ATOM 3022 N N . LYS A 1 385 ? -10.879 -17.543 -1.255 1.00 67.38 385 LYS A N 1
ATOM 3023 C CA . LYS A 1 385 ? -10.441 -16.677 -2.360 1.00 67.38 385 LYS A CA 1
ATOM 3024 C C . LYS A 1 385 ? -8.939 -16.370 -2.290 1.00 67.38 385 LYS A C 1
ATOM 3026 O O . LYS A 1 385 ? -8.360 -15.957 -3.293 1.00 67.38 385 LYS A O 1
ATOM 3031 N N . GLN A 1 386 ? -8.291 -16.615 -1.152 1.00 53.12 386 GLN A N 1
ATOM 3032 C CA . GLN A 1 386 ? -6.895 -16.283 -0.883 1.00 53.12 386 GLN A CA 1
ATOM 3033 C C . GLN A 1 386 ? -5.953 -17.476 -1.109 1.00 53.12 386 GLN A C 1
ATOM 3035 O O . GLN A 1 386 ? -5.311 -17.968 -0.185 1.00 53.12 386 GLN A O 1
ATOM 3040 N N . ARG A 1 387 ? -5.815 -17.976 -2.348 1.00 43.56 387 ARG A N 1
ATOM 3041 C CA . ARG A 1 387 ? -4.704 -18.909 -2.652 1.00 43.56 387 ARG A CA 1
ATOM 3042 C C . ARG A 1 387 ? -4.199 -18.939 -4.095 1.00 43.56 387 ARG A C 1
ATOM 3044 O O . ARG A 1 387 ? -3.745 -19.977 -4.567 1.00 43.56 387 ARG A O 1
ATOM 3051 N N . THR A 1 388 ? -4.187 -17.801 -4.786 1.00 34.88 388 THR A N 1
ATOM 3052 C CA . THR A 1 388 ? -3.391 -17.636 -6.023 1.00 34.88 388 THR A CA 1
ATOM 3053 C C . THR A 1 388 ? -1.946 -17.190 -5.767 1.00 34.88 388 THR A C 1
ATOM 3055 O O . THR A 1 388 ? -1.201 -16.957 -6.711 1.00 34.88 388 THR A O 1
ATOM 3058 N N . SER A 1 389 ? -1.492 -17.121 -4.514 1.00 39.03 389 SER A N 1
ATOM 3059 C CA . SER A 1 389 ? -0.180 -16.556 -4.183 1.00 39.03 389 SER A CA 1
ATOM 3060 C C . SER A 1 389 ? 0.551 -17.354 -3.103 1.00 39.03 389 SER A C 1
ATOM 3062 O O . SER A 1 389 ? 0.759 -16.854 -2.004 1.00 39.03 389 SER A O 1
ATOM 3064 N N . GLN A 1 390 ? 0.935 -18.604 -3.389 1.00 38.22 390 GLN A N 1
ATOM 3065 C CA . GLN A 1 390 ? 1.940 -19.331 -2.593 1.00 38.22 390 GLN A CA 1
ATOM 3066 C C . GLN A 1 390 ? 2.539 -20.522 -3.374 1.00 38.22 390 GLN A C 1
ATOM 3068 O O . GLN A 1 390 ? 2.413 -21.678 -3.000 1.00 38.22 390 GLN A O 1
ATOM 3073 N N . THR A 1 391 ? 3.182 -20.222 -4.506 1.00 33.38 391 THR A N 1
ATOM 3074 C CA . THR A 1 391 ? 4.318 -20.969 -5.098 1.00 33.38 391 THR A CA 1
ATOM 3075 C C . THR A 1 391 ? 5.063 -20.029 -6.051 1.00 33.38 391 THR A C 1
ATOM 3077 O O . THR A 1 391 ? 5.132 -20.245 -7.248 1.00 33.38 391 THR A O 1
ATOM 3080 N N . ALA A 1 392 ? 5.581 -18.923 -5.516 1.00 33.66 392 ALA A N 1
ATOM 3081 C CA . ALA A 1 392 ? 6.644 -18.132 -6.142 1.00 33.66 392 ALA A CA 1
ATOM 3082 C C . ALA A 1 392 ? 7.123 -17.083 -5.133 1.00 33.66 392 ALA A C 1
ATOM 3084 O O . ALA A 1 392 ? 6.644 -15.953 -5.104 1.00 33.66 392 ALA A O 1
ATOM 3085 N N . LYS A 1 393 ? 8.064 -17.462 -4.267 1.00 28.58 393 LYS A N 1
ATOM 3086 C CA . LYS A 1 393 ? 8.889 -16.492 -3.541 1.00 28.58 393 LYS A CA 1
ATOM 3087 C C . LYS A 1 393 ? 10.352 -16.884 -3.712 1.00 28.58 393 LYS A C 1
ATOM 3089 O O . LYS A 1 393 ? 10.947 -17.511 -2.848 1.00 28.58 393 LYS A O 1
ATOM 3094 N N . ALA A 1 394 ? 10.868 -16.550 -4.892 1.00 28.27 394 ALA A N 1
ATOM 3095 C CA . ALA A 1 394 ? 12.285 -16.391 -5.204 1.00 28.27 394 ALA A CA 1
ATOM 3096 C C . ALA A 1 394 ? 12.423 -15.568 -6.502 1.00 28.27 394 ALA A C 1
ATOM 3098 O O . ALA A 1 394 ? 12.741 -16.115 -7.548 1.00 28.27 394 ALA A O 1
ATOM 3099 N N . ALA A 1 395 ? 12.115 -14.270 -6.442 1.00 31.44 395 ALA A N 1
ATOM 3100 C CA . ALA A 1 395 ? 12.776 -13.218 -7.223 1.00 31.44 395 ALA A CA 1
ATOM 3101 C C . ALA A 1 395 ? 12.285 -11.839 -6.746 1.00 31.44 395 ALA A C 1
ATOM 3103 O O . ALA A 1 395 ? 11.107 -11.634 -6.475 1.00 31.44 395 ALA A O 1
ATOM 3104 N N . SER A 1 396 ? 13.255 -10.953 -6.578 1.00 30.08 396 SER A N 1
ATOM 3105 C CA . SER A 1 396 ? 13.269 -9.635 -5.941 1.00 30.08 396 SER A CA 1
ATOM 3106 C C . SER A 1 396 ? 12.263 -8.574 -6.450 1.00 30.08 396 SER A C 1
ATOM 3108 O O . SER A 1 396 ? 12.088 -8.429 -7.652 1.00 30.08 396 SER A O 1
ATOM 3110 N N . ALA A 1 397 ? 11.679 -7.838 -5.485 1.00 29.86 397 ALA A N 1
ATOM 3111 C CA . ALA A 1 397 ? 11.409 -6.381 -5.366 1.00 29.86 397 ALA A CA 1
ATOM 3112 C C . ALA A 1 397 ? 11.189 -5.512 -6.651 1.00 29.86 397 ALA A C 1
ATOM 3114 O O . ALA A 1 397 ? 12.100 -5.468 -7.466 1.00 29.86 397 ALA A O 1
ATOM 3115 N N . VAL A 1 398 ? 10.016 -4.875 -6.927 1.00 36.56 398 VAL A N 1
ATOM 3116 C CA . VAL A 1 398 ? 9.362 -3.636 -6.343 1.00 36.56 398 VAL A CA 1
ATOM 3117 C C . VAL A 1 398 ? 9.783 -2.344 -7.113 1.00 36.56 398 VAL A C 1
ATOM 3119 O O . VAL A 1 398 ? 10.925 -2.331 -7.559 1.00 36.56 398 VAL A O 1
ATOM 3122 N N . PRO A 1 399 ? 9.016 -1.220 -7.227 1.00 45.12 399 PRO A N 1
ATOM 3123 C CA . PRO A 1 399 ? 7.577 -0.938 -7.492 1.00 45.12 399 PRO A CA 1
ATOM 3124 C C . PRO A 1 399 ? 7.363 0.232 -8.527 1.00 45.12 399 PRO A C 1
ATOM 3126 O O . PRO A 1 399 ? 8.337 0.758 -9.053 1.00 45.12 399 PRO A O 1
ATOM 3129 N N . MET A 1 400 ? 6.116 0.643 -8.847 1.00 32.41 400 MET A N 1
ATOM 3130 C CA . MET A 1 400 ? 5.615 2.045 -8.717 1.00 32.41 400 MET A CA 1
ATOM 3131 C C . MET A 1 400 ? 4.316 2.399 -9.482 1.00 32.41 400 MET A C 1
ATOM 3133 O O . MET A 1 400 ? 4.200 2.198 -10.689 1.00 32.41 400 MET A O 1
ATOM 3137 N N . ASP A 1 401 ? 3.433 3.024 -8.692 1.00 26.38 401 ASP A N 1
ATOM 3138 C CA . ASP A 1 401 ? 2.512 4.157 -8.911 1.00 26.38 401 ASP A CA 1
ATOM 3139 C C . ASP A 1 401 ? 1.170 4.033 -9.669 1.00 26.38 401 ASP A C 1
ATOM 3141 O O . ASP A 1 401 ? 1.065 3.966 -10.893 1.00 26.38 401 ASP A O 1
ATOM 3145 N N . THR A 1 402 ? 0.129 4.079 -8.824 1.00 26.97 402 THR A N 1
ATOM 3146 C CA . THR A 1 402 ? -1.050 4.979 -8.771 1.00 26.97 402 THR A CA 1
ATOM 3147 C C . THR A 1 402 ? -0.938 6.293 -9.598 1.00 26.97 402 THR A C 1
ATOM 3149 O O . THR A 1 402 ? 0.146 6.746 -9.927 1.00 26.97 402 THR A O 1
ATOM 3152 N N . ASP A 1 403 ? -1.986 7.024 -9.998 1.00 25.00 403 ASP A N 1
ATOM 3153 C CA . ASP A 1 403 ? -3.243 7.307 -9.309 1.00 25.00 403 ASP A CA 1
ATOM 3154 C C . ASP A 1 403 ? -4.286 8.041 -10.210 1.00 25.00 403 ASP A C 1
ATOM 3156 O O . ASP A 1 403 ? -3.970 8.585 -11.267 1.00 25.00 403 ASP A O 1
ATOM 3160 N N . THR A 1 404 ? -5.532 8.049 -9.721 1.00 27.05 404 THR A N 1
ATOM 3161 C CA . THR A 1 404 ? -6.595 9.084 -9.790 1.00 27.05 404 THR A CA 1
ATOM 3162 C C . THR A 1 404 ? -7.087 9.748 -11.102 1.00 27.05 404 THR A C 1
ATOM 3164 O O . THR A 1 404 ? -6.534 10.710 -11.615 1.00 27.05 404 THR A O 1
ATOM 3167 N N . THR A 1 405 ? -8.331 9.363 -11.448 1.00 31.25 405 THR A N 1
ATOM 3168 C CA . THR A 1 405 ? -9.592 10.160 -11.582 1.00 31.25 405 THR A CA 1
ATOM 3169 C C . THR A 1 405 ? -9.694 11.412 -12.475 1.00 31.25 405 THR A C 1
ATOM 3171 O O . THR A 1 405 ? -8.778 12.215 -12.596 1.00 31.25 405 THR A O 1
ATOM 3174 N N . PRO A 1 406 ? -10.932 11.725 -12.913 1.00 29.45 406 PRO A N 1
ATOM 3175 C CA . PRO A 1 406 ? -11.518 12.932 -12.326 1.00 29.45 406 PRO A CA 1
ATOM 3176 C C . PRO A 1 406 ? -12.976 12.782 -11.869 1.00 29.45 406 PRO A C 1
ATOM 3178 O O . PRO A 1 406 ? -13.831 12.178 -12.514 1.00 29.45 406 PRO A O 1
ATOM 3181 N N . LYS A 1 407 ? -13.243 13.424 -10.733 1.00 25.75 407 LYS A N 1
ATOM 3182 C CA . LYS A 1 407 ? -14.554 13.798 -10.196 1.00 25.75 407 LYS A CA 1
ATOM 3183 C C . LYS A 1 407 ? -15.099 14.996 -10.980 1.00 25.75 407 LYS A C 1
ATOM 3185 O O . LYS A 1 407 ? -14.353 15.946 -11.186 1.00 25.75 407 LYS A O 1
ATOM 3190 N N . SER A 1 408 ? -16.397 15.029 -11.296 1.00 25.72 408 SER A N 1
ATOM 3191 C CA . SER A 1 408 ? -17.142 16.297 -11.250 1.00 25.72 408 SER A CA 1
ATOM 3192 C C . SER A 1 408 ? -18.659 16.111 -11.190 1.00 25.72 408 SER A C 1
ATOM 3194 O O . SER A 1 408 ? -19.291 15.552 -12.083 1.00 25.72 408 SER A O 1
ATOM 3196 N N . THR A 1 409 ? -19.225 16.630 -10.107 1.00 28.78 409 THR A N 1
ATOM 3197 C CA . THR A 1 409 ? -20.618 17.038 -9.921 1.00 28.78 409 THR A CA 1
ATOM 3198 C C . THR A 1 409 ? -20.870 18.400 -10.586 1.00 28.78 409 THR A C 1
ATOM 3200 O O . THR A 1 409 ? -20.032 19.292 -10.505 1.00 28.78 409 THR A O 1
ATOM 3203 N N . ALA A 1 410 ? -22.050 18.564 -11.191 1.00 28.30 410 ALA A N 1
ATOM 3204 C CA . ALA A 1 410 ? -22.648 19.823 -11.681 1.00 28.30 410 ALA A CA 1
ATOM 3205 C C . ALA A 1 410 ? -22.890 20.854 -10.528 1.00 28.30 410 ALA A C 1
ATOM 3207 O O . ALA A 1 410 ? -22.695 20.443 -9.380 1.00 28.30 410 ALA A O 1
ATOM 3208 N N . PRO A 1 411 ? -23.399 22.110 -10.728 1.00 36.59 411 PRO A N 1
ATOM 3209 C CA . PRO A 1 411 ? -24.093 22.665 -11.912 1.00 36.59 411 PRO A CA 1
ATOM 3210 C C . PRO A 1 411 ? -23.898 24.188 -12.249 1.00 36.59 411 PRO A C 1
ATOM 3212 O O . PRO A 1 411 ? -23.263 24.938 -11.523 1.00 36.59 411 PRO A O 1
ATOM 3215 N N . ILE A 1 412 ? -24.554 24.608 -13.350 1.00 26.64 412 ILE A N 1
ATOM 3216 C CA . ILE A 1 412 ? -25.176 25.917 -13.716 1.00 26.64 412 ILE A CA 1
ATOM 3217 C C . ILE A 1 412 ? -24.390 27.248 -13.918 1.00 26.64 412 ILE A C 1
ATOM 3219 O O . ILE A 1 412 ? -23.858 27.846 -12.995 1.00 26.64 412 ILE A O 1
ATOM 3223 N N . SER A 1 413 ? -24.630 27.808 -15.122 1.00 23.94 413 SER A N 1
ATOM 3224 C CA . SER A 1 413 ? -25.080 29.187 -15.447 1.00 23.94 413 SER A CA 1
ATOM 3225 C C . SER A 1 413 ? -24.123 30.214 -16.094 1.00 23.94 413 SER A C 1
ATOM 3227 O O . SER A 1 413 ? -23.147 30.664 -15.509 1.00 23.94 413 SER A O 1
ATOM 3229 N N . SER A 1 414 ? -24.615 30.684 -17.255 1.00 25.70 414 SER A N 1
ATOM 3230 C CA . SER A 1 414 ? -24.688 32.059 -17.798 1.00 25.70 414 SER A CA 1
ATOM 3231 C C . SER A 1 414 ? -23.501 32.750 -18.510 1.00 25.70 414 SER A C 1
ATOM 3233 O O . SER A 1 414 ? -22.522 33.151 -17.895 1.00 25.70 414 SER A O 1
ATOM 3235 N N . SER A 1 415 ? -23.780 33.011 -19.803 1.00 29.72 415 SER A N 1
ATOM 3236 C CA . SER A 1 415 ? -23.795 34.300 -20.546 1.00 29.72 415 SER A CA 1
ATOM 3237 C C . SER A 1 415 ? -22.557 34.861 -21.280 1.00 29.72 415 SER A C 1
ATOM 3239 O O . SER A 1 415 ? -21.526 35.132 -20.680 1.00 29.72 415 SER A O 1
ATOM 3241 N N . ASP A 1 416 ? -22.832 35.148 -22.569 1.00 29.30 416 ASP A N 1
ATOM 3242 C CA . ASP A 1 416 ? -22.389 36.239 -23.468 1.00 29.30 416 ASP A CA 1
ATOM 3243 C C . ASP A 1 416 ? -20.977 36.202 -24.091 1.00 29.30 416 ASP A C 1
ATOM 3245 O O . ASP A 1 416 ? -19.965 36.262 -23.408 1.00 29.30 416 ASP A O 1
ATOM 3249 N N . ALA A 1 417 ? -20.882 35.917 -25.406 1.00 26.95 417 ALA A N 1
ATOM 3250 C CA . ALA A 1 417 ? -20.834 36.849 -26.566 1.00 26.95 417 ALA A CA 1
ATOM 3251 C C . ALA A 1 417 ? -19.378 37.322 -26.834 1.00 26.95 417 ALA A C 1
ATOM 3253 O O . ALA A 1 417 ? -18.670 37.659 -25.901 1.00 26.95 417 ALA A O 1
ATOM 3254 N N . VAL A 1 418 ? -18.788 37.312 -28.041 1.00 28.56 418 VAL A N 1
ATOM 3255 C CA . VAL A 1 418 ? -19.122 38.049 -29.276 1.00 28.56 418 VAL A CA 1
ATOM 3256 C C . VAL A 1 418 ? -18.263 37.501 -30.458 1.00 28.56 418 VAL A C 1
ATOM 3258 O O . VAL A 1 418 ? -17.097 37.192 -30.253 1.00 28.56 418 VAL A O 1
ATOM 3261 N N . GLN A 1 419 ? -18.885 37.387 -31.650 1.00 29.42 419 GLN A N 1
ATOM 3262 C CA . GLN A 1 419 ? -18.457 37.509 -33.084 1.00 29.42 419 GLN A CA 1
ATOM 3263 C C . GLN A 1 419 ? -16.948 37.394 -33.472 1.00 29.42 419 GLN A C 1
ATOM 3265 O O . GLN A 1 419 ? -16.079 37.838 -32.746 1.00 29.42 419 GLN A O 1
ATOM 3270 N N . SER A 1 420 ? -16.502 36.937 -34.655 1.00 29.55 420 SER A N 1
ATOM 3271 C CA . SER A 1 420 ? -17.084 36.932 -36.006 1.00 29.55 420 SER A CA 1
ATOM 3272 C C . SER A 1 420 ? -16.270 36.045 -36.981 1.00 29.55 420 SER A C 1
ATOM 3274 O O . SER A 1 420 ? -15.056 35.933 -36.858 1.00 29.55 420 SER A O 1
ATOM 3276 N N . ALA A 1 421 ? -16.990 35.479 -37.955 1.00 28.14 421 ALA A N 1
ATOM 3277 C CA . ALA A 1 421 ? -16.674 35.006 -39.316 1.00 28.14 421 ALA A CA 1
ATOM 3278 C C . ALA A 1 421 ? -15.222 34.822 -39.836 1.00 28.14 421 ALA A C 1
ATOM 3280 O O . ALA A 1 421 ? -14.477 35.787 -39.960 1.00 28.14 421 ALA A O 1
ATOM 3281 N N . GLN A 1 422 ? -14.951 33.644 -40.429 1.00 30.55 422 GLN A N 1
ATOM 3282 C CA . GLN A 1 422 ? -14.780 33.480 -41.892 1.00 30.55 422 GLN A CA 1
ATOM 3283 C C . GLN A 1 422 ? -14.744 31.995 -42.318 1.00 30.55 422 GLN A C 1
ATOM 3285 O O . GLN A 1 422 ? -14.257 31.129 -41.599 1.00 30.55 422 GLN A O 1
ATOM 3290 N N . ALA A 1 423 ? -15.325 31.710 -43.486 1.00 27.02 423 ALA A N 1
ATOM 3291 C CA . ALA A 1 423 ? -15.624 30.382 -44.023 1.00 27.02 423 ALA A CA 1
ATOM 3292 C C . ALA A 1 423 ? -14.532 29.842 -44.966 1.00 27.02 423 ALA A C 1
ATOM 3294 O O . ALA A 1 423 ? -14.002 30.616 -45.757 1.00 27.02 423 ALA A O 1
ATOM 3295 N N . SER A 1 424 ? -14.287 28.520 -44.960 1.00 28.78 424 SER A N 1
ATOM 3296 C CA . SER A 1 424 ? -14.049 27.690 -46.164 1.00 28.78 424 SER A CA 1
ATOM 3297 C C . SER A 1 424 ? -13.678 26.232 -45.820 1.00 28.78 424 SER A C 1
ATOM 3299 O O . SER A 1 424 ? -12.805 25.981 -44.997 1.00 28.78 424 SER A O 1
ATOM 3301 N N . SER A 1 425 ? -14.284 25.304 -46.572 1.00 31.66 425 SER A N 1
ATOM 3302 C CA . SER A 1 425 ? -13.885 23.914 -46.885 1.00 31.66 425 SER A CA 1
ATOM 3303 C C . SER A 1 425 ? -13.866 22.843 -45.781 1.00 31.66 425 SER A C 1
ATOM 3305 O O . SER A 1 425 ? -12.940 22.744 -44.983 1.00 31.66 425 SER A O 1
ATOM 3307 N N . ALA A 1 426 ? -14.852 21.945 -45.860 1.00 32.31 426 ALA A N 1
ATOM 3308 C CA . ALA A 1 426 ? -14.878 20.639 -45.208 1.00 32.31 426 ALA A CA 1
ATOM 3309 C C . ALA A 1 426 ? -14.052 19.592 -45.987 1.00 32.31 426 ALA A C 1
ATOM 3311 O O . ALA A 1 426 ? -14.213 19.488 -47.206 1.00 32.31 426 ALA A O 1
ATOM 3312 N N . PRO A 1 427 ? -13.268 18.744 -45.298 1.00 32.50 427 PRO A N 1
ATOM 3313 C CA . PRO A 1 427 ? -12.957 17.396 -45.749 1.00 32.50 427 PRO A CA 1
ATOM 3314 C C . PRO A 1 427 ? -13.614 16.339 -44.844 1.00 32.50 427 PRO A C 1
ATOM 3316 O O . PRO A 1 427 ? -13.860 16.545 -43.658 1.00 32.50 427 PRO A O 1
ATOM 3319 N N . ALA A 1 428 ? -13.942 15.211 -45.465 1.00 33.62 428 ALA A N 1
ATOM 3320 C CA . ALA A 1 428 ? -14.755 14.119 -44.948 1.00 33.62 428 ALA A CA 1
ATOM 3321 C C . ALA A 1 428 ? -14.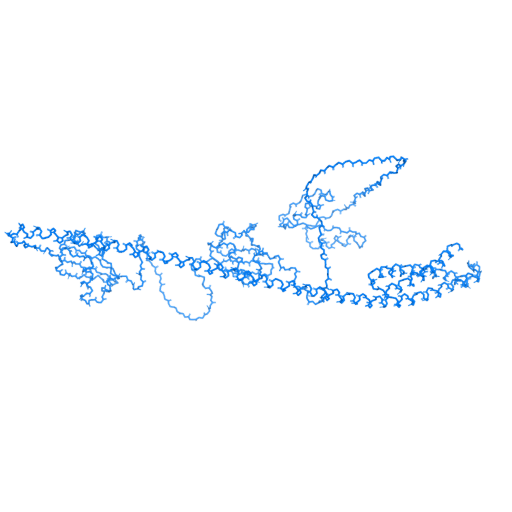220 13.445 -43.667 1.00 33.62 428 ALA A C 1
ATOM 3323 O O . ALA A 1 428 ? -13.016 13.311 -43.457 1.00 33.62 428 ALA A O 1
ATOM 3324 N N . ALA A 1 429 ? -15.160 12.949 -42.858 1.00 31.78 429 ALA A N 1
ATOM 3325 C CA . ALA A 1 429 ? -14.920 12.095 -41.699 1.00 31.78 429 ALA A CA 1
ATOM 3326 C C . ALA A 1 429 ? -14.239 10.760 -42.087 1.00 31.78 429 ALA A C 1
ATOM 3328 O O . ALA A 1 429 ? -14.546 10.204 -43.147 1.00 31.78 429 ALA A O 1
ATOM 3329 N N . PRO A 1 430 ? -13.364 10.193 -41.234 1.00 31.56 430 PRO A N 1
ATOM 3330 C CA . PRO A 1 430 ? -12.742 8.901 -41.490 1.00 31.56 430 PRO A CA 1
ATOM 3331 C C . PRO A 1 430 ? -13.778 7.777 -41.367 1.00 31.56 430 PRO A C 1
ATOM 3333 O O . PRO A 1 430 ? -14.398 7.565 -40.327 1.00 31.56 430 PRO A O 1
ATOM 3336 N N . THR A 1 431 ? -13.962 7.038 -42.457 1.00 36.19 431 THR A N 1
ATOM 3337 C CA . THR A 1 431 ? -14.782 5.828 -42.507 1.00 36.19 431 THR A CA 1
ATOM 3338 C C . THR A 1 431 ? -14.094 4.715 -41.715 1.00 36.19 431 THR A C 1
ATOM 3340 O O . THR A 1 431 ? -13.022 4.245 -42.097 1.00 36.19 431 THR A O 1
ATOM 3343 N N . VAL A 1 432 ? -14.713 4.268 -40.621 1.00 33.94 432 VAL A N 1
ATOM 3344 C CA . VAL A 1 432 ? -14.313 3.052 -39.900 1.00 33.94 432 VAL A CA 1
ATOM 3345 C C . VAL A 1 432 ? -14.523 1.858 -40.835 1.00 33.94 432 VAL A C 1
ATOM 3347 O O . VAL A 1 432 ? -15.655 1.519 -41.183 1.00 33.94 432 VAL A O 1
ATOM 3350 N N . ARG A 1 433 ? -13.434 1.221 -41.278 1.00 31.67 433 ARG A N 1
ATOM 3351 C CA . ARG A 1 433 ? -13.505 -0.051 -42.009 1.00 31.67 433 ARG A CA 1
ATOM 3352 C C . ARG A 1 433 ? -14.001 -1.138 -41.052 1.00 31.67 433 ARG A C 1
ATOM 3354 O O . ARG A 1 433 ? -13.283 -1.511 -40.130 1.00 31.67 433 ARG A O 1
ATOM 3361 N N . ARG A 1 434 ? -15.211 -1.662 -41.279 1.00 35.16 434 ARG A N 1
ATOM 3362 C CA . ARG A 1 434 ? -15.671 -2.911 -40.650 1.00 35.16 434 ARG A CA 1
ATOM 3363 C C . ARG A 1 434 ? -14.829 -4.072 -41.182 1.00 35.16 434 ARG A C 1
ATOM 3365 O O . ARG A 1 434 ? -14.805 -4.312 -42.388 1.00 35.16 434 ARG A O 1
ATOM 3372 N N . VAL A 1 435 ? -14.151 -4.771 -40.279 1.00 33.97 435 VAL A N 1
ATOM 3373 C CA . VAL A 1 435 ? -13.515 -6.065 -40.553 1.00 33.97 435 VAL A CA 1
ATOM 3374 C C . VAL A 1 435 ? -14.635 -7.110 -40.709 1.00 33.97 435 VAL A C 1
ATOM 3376 O O . VAL A 1 435 ? -15.533 -7.133 -39.865 1.00 33.97 435 VAL A O 1
ATOM 3379 N N . PRO A 1 436 ? -14.660 -7.925 -41.781 1.00 40.19 436 PRO A N 1
ATOM 3380 C CA . PRO A 1 436 ? -15.641 -9.002 -41.923 1.00 40.19 436 PRO A CA 1
ATOM 3381 C C . PRO A 1 436 ? -15.395 -10.114 -40.883 1.00 40.19 436 PRO A C 1
ATOM 3383 O O . PRO A 1 436 ? -14.244 -10.324 -40.492 1.00 40.19 436 PRO A O 1
ATOM 3386 N N . PRO A 1 437 ? -16.444 -10.826 -40.429 1.00 39.78 437 PRO A N 1
ATOM 3387 C CA . PRO A 1 437 ? -16.312 -11.851 -39.396 1.00 39.78 437 PRO A CA 1
ATOM 3388 C C . PRO A 1 437 ? -15.418 -13.009 -39.876 1.00 39.78 437 PRO A C 1
ATOM 3390 O O . PRO A 1 437 ? -15.513 -13.408 -41.043 1.00 39.78 437 PRO A O 1
ATOM 3393 N N . PRO A 1 438 ? -14.544 -13.558 -39.013 1.00 44.94 438 PRO A N 1
ATOM 3394 C CA . PRO A 1 438 ? -13.725 -14.707 -39.366 1.00 44.94 438 PRO A CA 1
ATOM 3395 C C . PRO A 1 438 ? -14.616 -15.944 -39.544 1.00 44.94 438 PRO A C 1
ATOM 3397 O O . PRO A 1 438 ? -15.313 -16.363 -38.627 1.00 44.94 438 PRO A O 1
ATOM 3400 N N . SER A 1 439 ? -14.583 -16.541 -40.735 1.00 51.69 439 SER A N 1
ATOM 3401 C CA . SER A 1 439 ? -15.169 -17.859 -40.993 1.00 51.69 439 SER A CA 1
ATOM 3402 C C . SER A 1 439 ? -14.292 -18.925 -40.330 1.00 51.69 439 SER A C 1
ATOM 3404 O O . SER A 1 439 ? -13.289 -19.338 -40.913 1.00 51.69 439 SER A O 1
ATOM 3406 N N . GLY A 1 440 ? -14.638 -19.338 -39.110 1.00 57.12 440 GLY A N 1
ATOM 3407 C CA . GLY A 1 440 ? -13.976 -20.422 -38.378 1.00 57.12 440 GLY A CA 1
ATOM 3408 C C . GLY A 1 440 ? -14.850 -21.674 -38.288 1.00 57.12 440 GLY A C 1
ATOM 3409 O O . GLY A 1 440 ? -16.067 -21.572 -38.154 1.00 57.12 440 GLY A O 1
ATOM 3410 N N . THR A 1 441 ? -14.232 -22.853 -38.366 1.00 58.91 441 THR A N 1
ATOM 3411 C CA . THR A 1 441 ? -14.877 -24.141 -38.069 1.00 58.91 441 THR A CA 1
ATOM 3412 C C . THR A 1 441 ? -14.905 -24.335 -36.552 1.00 58.91 441 THR A C 1
ATOM 3414 O O . THR A 1 441 ? -13.870 -24.182 -35.906 1.00 58.91 441 THR A O 1
ATOM 3417 N N . ILE A 1 442 ? -16.070 -24.645 -35.981 1.00 63.91 442 ILE A N 1
ATOM 3418 C CA . ILE A 1 442 ? -16.237 -24.876 -34.538 1.00 63.91 442 ILE A CA 1
ATOM 3419 C C . ILE A 1 442 ? -16.097 -26.376 -34.271 1.00 63.91 442 ILE A C 1
ATOM 3421 O O . ILE A 1 442 ? -16.763 -27.177 -34.926 1.00 63.91 442 ILE A O 1
ATOM 3425 N N . HIS A 1 443 ? -15.239 -26.743 -33.320 1.00 64.62 443 HIS A N 1
ATOM 3426 C CA . HIS A 1 443 ? -15.057 -28.120 -32.862 1.00 64.62 443 HIS A CA 1
ATOM 3427 C C . HIS A 1 443 ? -15.555 -28.233 -31.419 1.00 64.62 443 HIS A C 1
ATOM 3429 O O . HIS A 1 443 ? -15.087 -27.502 -30.548 1.00 64.62 443 HIS A O 1
ATOM 3435 N N . GLU A 1 444 ? -16.515 -29.123 -31.178 1.00 62.34 444 GLU A N 1
ATOM 3436 C CA . GLU A 1 444 ? -17.060 -29.400 -29.847 1.00 62.34 444 GLU A CA 1
ATOM 3437 C C . GLU A 1 444 ? -16.289 -30.569 -29.225 1.00 62.34 444 GLU A C 1
ATOM 3439 O O . GLU A 1 444 ? -16.171 -31.621 -29.848 1.00 62.34 444 GLU A O 1
ATOM 3444 N N . VAL A 1 445 ? -15.747 -30.382 -28.019 1.00 66.25 445 VAL A N 1
ATOM 3445 C CA . VAL A 1 445 ? -15.029 -31.437 -27.287 1.00 66.25 445 VAL A CA 1
ATOM 3446 C C . VAL A 1 445 ? -15.920 -31.932 -26.165 1.00 66.25 445 VAL A C 1
ATOM 3448 O O . VAL A 1 445 ? -16.156 -31.213 -25.195 1.00 66.25 445 VAL A O 1
ATOM 3451 N N . THR A 1 446 ? -16.405 -33.164 -26.289 1.00 57.97 446 THR A N 1
ATOM 3452 C CA . THR A 1 446 ? -17.332 -33.761 -25.313 1.00 57.97 446 THR A CA 1
ATOM 3453 C C . THR A 1 446 ? -16.648 -34.790 -24.412 1.00 57.97 446 THR A C 1
ATOM 3455 O O . THR A 1 446 ? -17.147 -35.075 -23.323 1.00 57.97 446 THR A O 1
ATOM 3458 N N . SER A 1 447 ? -15.475 -35.307 -24.801 1.00 53.94 447 SER A N 1
ATOM 3459 C CA . SER A 1 447 ? -14.807 -36.429 -24.130 1.00 53.94 447 SER A CA 1
ATOM 3460 C C . SER A 1 447 ? -13.345 -36.146 -23.737 1.00 53.94 447 SER A C 1
ATOM 3462 O O . SER A 1 447 ? -12.412 -36.865 -24.075 1.00 53.94 447 SER A O 1
ATOM 3464 N N . GLY A 1 448 ? -13.137 -35.114 -22.915 1.00 67.69 448 GLY A N 1
ATOM 3465 C CA . GLY A 1 448 ? -11.904 -34.945 -22.135 1.00 67.69 448 GLY A CA 1
ATOM 3466 C C . GLY A 1 448 ? -10.616 -34.650 -22.925 1.00 67.69 448 GLY A C 1
ATOM 3467 O O . GLY A 1 448 ? -10.622 -34.219 -24.074 1.00 67.69 448 GLY A O 1
ATOM 3468 N N . LYS A 1 449 ? -9.474 -34.804 -22.238 1.00 68.44 449 LYS A N 1
ATOM 3469 C CA . LYS A 1 449 ? -8.155 -34.266 -22.633 1.00 68.44 449 LYS A CA 1
ATOM 3470 C C . LYS A 1 449 ? -7.610 -34.816 -23.963 1.00 68.44 449 LYS A C 1
ATOM 3472 O O . LYS A 1 449 ? -6.885 -34.104 -24.647 1.00 68.44 449 LYS A O 1
ATOM 3477 N N . GLU A 1 450 ? -7.935 -36.056 -24.316 1.00 73.06 450 GLU A N 1
ATOM 3478 C CA . GLU A 1 450 ? -7.361 -36.747 -25.482 1.00 73.06 450 GLU A CA 1
ATOM 3479 C C . GLU A 1 450 ? -7.918 -36.199 -26.806 1.00 73.06 450 GLU A C 1
ATOM 3481 O O . GLU A 1 450 ? -7.144 -35.871 -27.703 1.00 73.06 450 GLU A O 1
ATOM 3486 N N . GLU A 1 451 ? -9.235 -35.986 -26.881 1.00 73.25 451 GLU A N 1
ATOM 3487 C CA . GLU A 1 451 ? -9.918 -35.377 -28.034 1.00 73.25 451 GLU A CA 1
ATOM 3488 C C . GLU A 1 451 ? -9.469 -33.917 -28.248 1.00 73.25 451 GLU A C 1
ATOM 3490 O O . GLU A 1 451 ? -9.201 -33.481 -29.369 1.00 73.25 451 GLU A O 1
ATOM 3495 N N . PHE A 1 452 ? -9.279 -33.171 -27.153 1.00 74.19 452 PHE A N 1
ATOM 3496 C CA . PHE A 1 452 ? -8.750 -31.806 -27.198 1.00 74.19 452 PHE A CA 1
ATOM 3497 C C . PHE A 1 452 ? -7.324 -31.737 -27.772 1.00 74.19 452 PHE A C 1
ATOM 3499 O O . PHE A 1 452 ? -7.012 -30.861 -28.582 1.00 74.19 452 PHE A O 1
ATOM 3506 N N . GLU A 1 453 ? -6.446 -32.661 -27.371 1.00 76.06 453 GLU A N 1
ATOM 3507 C CA . GLU A 1 453 ? -5.066 -32.710 -27.865 1.00 76.06 453 GLU A CA 1
ATOM 3508 C C . GLU A 1 453 ? -4.972 -33.121 -29.343 1.00 76.06 453 GLU A C 1
ATOM 3510 O O . GLU A 1 453 ? -4.027 -32.715 -30.024 1.00 76.06 453 GLU A O 1
ATOM 3515 N N . GLU A 1 454 ? -5.932 -33.891 -29.860 1.00 76.50 454 GLU A N 1
ATOM 3516 C CA . GLU A 1 454 ? -6.016 -34.247 -31.282 1.00 76.50 454 GLU A CA 1
ATOM 3517 C C . GLU A 1 454 ? -6.429 -33.040 -32.142 1.00 76.50 454 GLU A C 1
ATOM 3519 O O . GLU A 1 454 ? -5.738 -32.705 -33.106 1.00 76.50 454 GLU A O 1
ATOM 3524 N N . ILE A 1 455 ? -7.449 -32.286 -31.717 1.00 72.19 455 ILE A N 1
ATOM 3525 C CA . ILE A 1 455 ? -7.904 -31.066 -32.412 1.00 72.19 455 ILE A CA 1
ATOM 3526 C C . ILE A 1 455 ? -6.807 -29.991 -32.437 1.00 72.19 455 ILE A C 1
ATOM 3528 O O . ILE A 1 455 ? -6.600 -29.320 -33.451 1.00 72.19 455 ILE A O 1
ATOM 3532 N N . LEU A 1 456 ? -6.047 -29.839 -31.347 1.00 72.00 456 LEU A N 1
ATOM 3533 C CA . LEU A 1 456 ? -4.918 -28.905 -31.315 1.00 72.00 456 LEU A CA 1
ATOM 3534 C C . LEU A 1 456 ? -3.782 -29.304 -32.269 1.00 72.00 456 LEU A C 1
ATOM 3536 O O . LEU A 1 456 ? -3.126 -28.420 -32.828 1.00 72.00 456 LEU A O 1
ATOM 3540 N N . LYS A 1 457 ? -3.544 -30.606 -32.479 1.00 76.81 457 LYS A N 1
ATOM 3541 C CA . LYS A 1 457 ? -2.554 -31.085 -33.459 1.00 76.81 457 LYS A CA 1
ATOM 3542 C C . LYS A 1 457 ? -2.998 -30.781 -34.889 1.00 76.81 457 LYS A C 1
ATOM 3544 O O . LYS A 1 457 ? -2.173 -30.317 -35.678 1.00 76.81 457 LYS A O 1
ATOM 3549 N N . ASP A 1 458 ? -4.283 -30.954 -35.188 1.00 68.50 458 ASP A N 1
ATOM 3550 C CA . ASP A 1 458 ? -4.861 -30.674 -36.509 1.00 68.50 458 ASP A CA 1
ATOM 3551 C C . ASP A 1 458 ? -4.875 -29.178 -36.860 1.00 68.50 458 ASP A C 1
ATOM 3553 O O . ASP A 1 458 ? -4.721 -28.800 -38.026 1.00 68.50 458 ASP A O 1
ATOM 3557 N N . CYS A 1 459 ? -4.994 -28.298 -35.863 1.00 67.25 459 CYS A N 1
ATOM 3558 C CA . CYS A 1 459 ? -4.970 -26.852 -36.080 1.00 67.25 459 CYS A CA 1
ATOM 3559 C C . CYS A 1 459 ? -3.610 -26.316 -36.572 1.00 67.25 459 CYS A C 1
ATOM 3561 O O . CYS A 1 459 ? -3.576 -25.305 -37.285 1.00 67.25 459 CYS A O 1
ATOM 3563 N N . GLY A 1 460 ? -2.506 -27.004 -36.253 1.00 60.78 460 GLY A N 1
ATOM 3564 C CA . GLY A 1 460 ? -1.142 -26.644 -36.653 1.00 60.78 460 GLY A CA 1
ATOM 3565 C C . GLY A 1 460 ? -0.637 -25.302 -36.084 1.00 60.78 460 GLY A C 1
ATOM 3566 O O . GLY A 1 460 ? -1.395 -24.406 -35.731 1.00 60.78 460 GLY A O 1
ATOM 3567 N N . ALA A 1 461 ? 0.685 -25.104 -36.037 1.00 61.59 461 ALA A N 1
ATOM 3568 C CA . ALA A 1 461 ? 1.316 -23.943 -35.380 1.00 61.59 461 ALA A CA 1
ATOM 3569 C C . ALA A 1 461 ? 1.105 -22.570 -36.072 1.00 61.59 461 ALA A C 1
ATOM 3571 O O . ALA A 1 461 ? 1.700 -21.577 -35.662 1.00 61.59 461 ALA A O 1
ATOM 3572 N N . THR A 1 462 ? 0.312 -22.499 -37.147 1.00 54.78 462 THR A N 1
ATOM 3573 C CA . THR A 1 462 ? 0.154 -21.290 -37.984 1.00 54.78 462 THR A CA 1
ATOM 3574 C C . THR A 1 462 ? -1.218 -20.628 -37.872 1.00 54.78 462 THR A C 1
ATOM 3576 O O . THR A 1 462 ? -1.412 -19.546 -38.426 1.00 54.78 462 THR A O 1
ATOM 3579 N N . ARG A 1 463 ? -2.173 -21.245 -37.163 1.00 64.88 463 ARG A N 1
ATOM 3580 C CA . ARG A 1 463 ? -3.537 -20.728 -37.004 1.00 64.88 463 ARG A CA 1
ATOM 3581 C C . ARG A 1 463 ? -3.781 -20.271 -35.569 1.00 64.88 463 ARG A C 1
ATOM 3583 O O . ARG A 1 463 ? -3.374 -20.929 -34.616 1.00 64.88 463 ARG A O 1
ATOM 3590 N N . LEU A 1 464 ? -4.468 -19.139 -35.425 1.00 59.44 464 LEU A N 1
ATOM 3591 C CA . LEU A 1 464 ? -4.930 -18.648 -34.131 1.00 59.44 464 LEU A CA 1
ATOM 3592 C C . LEU A 1 464 ? -6.088 -19.539 -33.662 1.00 59.44 464 LEU A C 1
ATOM 3594 O O . LEU A 1 464 ? -7.145 -19.548 -34.289 1.00 59.44 464 LEU A O 1
ATOM 3598 N N . CYS A 1 465 ? -5.875 -20.286 -32.582 1.00 59.28 465 CYS A N 1
ATOM 3599 C CA . CYS A 1 465 ? -6.898 -21.132 -31.973 1.00 59.28 465 CYS A CA 1
ATOM 3600 C C . CYS A 1 465 ? -7.504 -20.400 -30.780 1.00 59.28 465 CYS A C 1
ATOM 3602 O O . CYS A 1 465 ? -6.788 -20.063 -29.837 1.00 59.28 465 CYS A O 1
ATOM 3604 N N . LEU A 1 466 ? -8.813 -20.156 -30.823 1.00 58.97 466 LEU A N 1
ATOM 3605 C CA . LEU A 1 466 ? -9.559 -19.658 -29.675 1.00 58.97 466 LEU A CA 1
ATOM 3606 C C . LEU A 1 466 ? -10.213 -20.858 -28.991 1.00 58.97 466 LEU A C 1
ATOM 3608 O O . LEU A 1 466 ? -11.046 -21.528 -29.593 1.00 58.97 466 LEU A O 1
ATOM 3612 N N . VAL A 1 467 ? -9.800 -21.139 -27.759 1.00 62.81 467 VAL A N 1
ATOM 3613 C CA . VAL A 1 467 ? -10.370 -22.212 -26.941 1.00 62.81 467 VAL A CA 1
ATOM 3614 C C . VAL A 1 467 ? -11.278 -21.558 -25.913 1.00 62.81 467 VAL A C 1
ATOM 3616 O O . VAL A 1 467 ? -10.789 -20.826 -25.053 1.00 62.81 467 VAL A O 1
ATOM 3619 N N . ASP A 1 468 ? -12.582 -21.798 -26.024 1.00 62.91 468 ASP A N 1
ATOM 3620 C CA . ASP A 1 468 ? -13.548 -21.384 -25.010 1.00 62.91 468 ASP A CA 1
ATOM 3621 C C . ASP A 1 468 ? -13.831 -22.555 -24.061 1.00 62.91 468 ASP A C 1
ATOM 3623 O O . ASP A 1 468 ? -14.004 -23.695 -24.491 1.00 62.91 468 ASP A O 1
ATOM 3627 N N . PHE A 1 469 ? -13.843 -22.270 -22.762 1.00 61.62 469 PHE A N 1
ATOM 3628 C CA . PHE A 1 469 ? -14.166 -23.234 -21.718 1.00 61.62 469 PHE A CA 1
ATOM 3629 C C . PHE A 1 469 ? -15.200 -22.606 -20.794 1.00 61.62 469 PHE A C 1
ATOM 3631 O O . PHE A 1 469 ? -14.882 -21.762 -19.949 1.00 61.62 469 PHE A O 1
ATOM 3638 N N . ASN A 1 470 ? -16.444 -23.052 -20.934 1.00 62.47 470 ASN A N 1
ATOM 3639 C CA . ASN A 1 470 ? -17.496 -22.741 -19.985 1.00 62.47 470 ASN A CA 1
ATOM 3640 C C . ASN A 1 470 ? -17.812 -23.986 -19.146 1.00 62.47 470 ASN A C 1
ATOM 3642 O O . ASN A 1 470 ? -17.745 -25.121 -19.607 1.00 62.47 470 ASN A O 1
ATOM 3646 N N . ALA A 1 471 ? -18.095 -23.758 -17.868 1.00 58.56 471 ALA A N 1
ATOM 3647 C CA . ALA A 1 471 ? -18.577 -24.785 -16.964 1.00 58.56 471 ALA A CA 1
ATOM 3648 C C . ALA A 1 471 ? -19.879 -24.275 -16.359 1.00 58.56 471 ALA A C 1
ATOM 3650 O O . ALA A 1 471 ? -19.889 -23.227 -15.701 1.00 58.56 471 ALA A O 1
ATOM 3651 N N . SER A 1 472 ? -20.959 -25.025 -16.568 1.00 53.75 472 SER A N 1
ATOM 3652 C CA . SER A 1 472 ? -22.313 -24.686 -16.121 1.00 53.75 472 SER A CA 1
ATOM 3653 C C . SER A 1 472 ? -22.396 -24.447 -14.617 1.00 53.75 472 SER A C 1
ATOM 3655 O O . SER A 1 472 ? -23.226 -23.670 -14.178 1.00 53.75 472 SER A O 1
ATOM 3657 N N . TRP A 1 473 ? -21.523 -25.055 -13.812 1.00 67.44 473 TRP A N 1
ATOM 3658 C CA . TRP A 1 473 ? -21.498 -24.920 -12.356 1.00 67.44 473 TRP A CA 1
ATOM 3659 C C . TRP A 1 473 ? -20.602 -23.771 -11.859 1.00 67.44 473 TRP A C 1
ATOM 3661 O O . TRP A 1 473 ? -20.766 -23.307 -10.727 1.00 67.44 473 TRP A O 1
ATOM 3671 N N . CYS A 1 474 ? -19.703 -23.235 -12.689 1.00 67.06 474 CYS A N 1
ATOM 3672 C CA . CYS A 1 474 ? -18.741 -22.203 -12.296 1.00 67.06 474 CYS A CA 1
ATOM 3673 C C . CYS A 1 474 ? -19.324 -20.790 -12.484 1.00 67.06 474 CYS A C 1
ATOM 3675 O O . CYS A 1 474 ? -19.605 -20.357 -13.598 1.00 67.06 474 CYS A O 1
ATOM 3677 N N . GLY A 1 475 ? -19.499 -20.044 -11.388 1.00 64.75 475 GLY A N 1
ATOM 3678 C CA . GLY A 1 475 ? -20.070 -18.686 -11.406 1.00 64.75 475 GLY A CA 1
ATOM 3679 C C . GLY A 1 475 ? -19.327 -17.692 -12.318 1.00 64.75 475 GLY A C 1
ATOM 3680 O O . GLY A 1 475 ? -19.970 -17.060 -13.152 1.00 64.75 475 GLY A O 1
ATOM 3681 N N . PRO A 1 476 ? -17.988 -17.573 -12.228 1.00 69.06 476 PRO A N 1
ATOM 3682 C CA . PRO A 1 476 ? -17.204 -16.745 -13.145 1.00 69.06 476 PRO A CA 1
ATOM 3683 C C . PRO A 1 476 ? -17.340 -17.155 -14.616 1.00 69.06 476 PRO A C 1
ATOM 3685 O O . PRO A 1 476 ? -17.491 -16.287 -15.468 1.00 69.06 476 PRO A O 1
ATOM 3688 N N . CYS A 1 477 ? -17.359 -18.458 -14.922 1.00 67.31 477 CYS A N 1
ATOM 3689 C CA . CYS A 1 477 ? -17.560 -18.935 -16.294 1.00 67.31 477 CYS A CA 1
ATOM 3690 C C . CYS A 1 477 ? -18.956 -18.585 -16.822 1.00 67.31 477 CYS A C 1
ATOM 3692 O O . CYS A 1 477 ? -19.075 -18.232 -17.986 1.00 67.31 477 CYS A O 1
ATOM 3694 N N . ARG A 1 478 ? -19.993 -18.606 -15.973 1.00 65.19 478 ARG A N 1
ATOM 3695 C CA . ARG A 1 478 ? -21.339 -18.136 -16.345 1.00 65.19 478 ARG A CA 1
ATOM 3696 C C . ARG A 1 478 ? -21.370 -16.635 -16.639 1.00 65.19 478 ARG A C 1
ATOM 3698 O O . ARG A 1 478 ? -21.972 -16.220 -17.617 1.00 65.19 478 ARG A O 1
ATOM 3705 N N . ALA A 1 479 ? -20.667 -15.828 -15.845 1.00 59.81 479 ALA A N 1
ATOM 3706 C CA . ALA A 1 479 ? -20.582 -14.383 -16.069 1.00 59.81 479 ALA A CA 1
ATOM 3707 C C . ALA A 1 479 ? -19.773 -14.004 -17.329 1.00 59.81 479 ALA A C 1
ATOM 3709 O O . ALA A 1 479 ? -20.043 -12.973 -17.944 1.00 59.81 479 ALA A O 1
ATOM 3710 N N . ILE A 1 480 ? -18.782 -14.820 -17.707 1.00 62.06 480 ILE A N 1
ATOM 3711 C CA . ILE A 1 480 ? -17.923 -14.601 -18.882 1.00 62.06 480 ILE A CA 1
ATOM 3712 C C . ILE A 1 480 ? -18.545 -15.195 -20.157 1.00 62.06 480 ILE A C 1
ATOM 3714 O O . ILE A 1 480 ? -18.483 -14.560 -21.209 1.00 62.06 480 ILE A O 1
ATOM 3718 N N . GLY A 1 481 ? -19.183 -16.367 -20.071 1.00 56.56 481 GLY A N 1
ATOM 3719 C CA . GLY A 1 481 ? -19.787 -17.063 -21.213 1.00 56.56 481 GLY A CA 1
ATOM 3720 C C . GLY A 1 481 ? -20.846 -16.224 -21.933 1.00 56.56 481 GLY A C 1
ATOM 3721 O O . GLY A 1 481 ? -20.848 -16.149 -23.161 1.00 56.56 481 GLY A O 1
ATOM 3722 N N . ASP A 1 482 ? -21.668 -15.486 -21.181 1.00 54.66 482 ASP A N 1
ATOM 3723 C CA . ASP A 1 482 ? -22.672 -14.578 -21.751 1.00 54.66 482 ASP A CA 1
ATOM 3724 C C . ASP A 1 482 ? -22.043 -13.401 -22.522 1.00 54.66 482 ASP A C 1
ATOM 3726 O O . ASP A 1 482 ? -22.606 -12.933 -23.509 1.00 54.66 482 ASP A O 1
ATOM 3730 N N . GLN A 1 483 ? -20.855 -12.930 -22.124 1.00 52.53 483 GLN A N 1
ATOM 3731 C CA . GLN A 1 483 ? -20.155 -11.819 -22.786 1.00 52.53 483 GLN A CA 1
ATOM 3732 C C . GLN A 1 483 ? -19.455 -12.259 -24.081 1.00 52.53 483 GLN A C 1
ATOM 3734 O O . GLN A 1 483 ? -19.392 -11.490 -25.041 1.00 52.53 483 GLN A O 1
ATOM 3739 N N . ILE A 1 484 ? -18.953 -13.497 -24.134 1.00 51.41 484 ILE A N 1
ATOM 3740 C CA . ILE A 1 484 ? -18.265 -14.046 -25.313 1.00 51.41 484 ILE A CA 1
ATOM 3741 C C . ILE A 1 484 ? -19.265 -14.371 -26.432 1.00 51.41 484 ILE A C 1
ATOM 3743 O O . ILE A 1 484 ? -19.009 -14.024 -27.588 1.00 51.41 484 ILE A O 1
ATOM 3747 N N . ASN A 1 485 ? -20.437 -14.922 -26.095 1.00 50.34 485 ASN A N 1
ATOM 3748 C CA . ASN A 1 485 ? -21.522 -15.149 -27.059 1.00 50.34 485 ASN A CA 1
ATOM 3749 C C . ASN A 1 485 ? -21.971 -13.842 -27.744 1.00 50.34 485 ASN A C 1
ATOM 3751 O O . ASN A 1 485 ? -22.204 -13.821 -28.954 1.00 50.34 485 ASN A O 1
ATOM 3755 N N . ILE A 1 486 ? -21.992 -12.727 -27.001 1.00 50.00 486 ILE A N 1
ATOM 3756 C CA . ILE A 1 486 ? -22.295 -11.386 -27.532 1.00 50.00 486 ILE A CA 1
ATOM 3757 C C . ILE A 1 486 ? -21.172 -10.870 -28.450 1.00 50.00 486 ILE A C 1
ATOM 3759 O O . ILE A 1 486 ? -21.451 -10.215 -29.454 1.00 50.00 486 ILE A O 1
ATOM 3763 N N . PHE A 1 487 ? -19.905 -11.159 -28.137 1.00 43.97 487 PHE A N 1
ATOM 3764 C CA . PHE A 1 487 ? -18.755 -10.682 -28.916 1.00 43.97 487 PHE A CA 1
ATOM 3765 C C . PHE A 1 487 ? -18.538 -11.454 -30.225 1.00 43.97 487 PHE A C 1
ATOM 3767 O O . PHE A 1 487 ? -18.052 -10.883 -31.203 1.00 43.97 487 PHE A O 1
ATOM 3774 N N . LEU A 1 488 ? -18.888 -12.742 -30.249 1.00 51.41 488 LEU A N 1
ATOM 3775 C CA . LEU A 1 488 ? -18.682 -13.627 -31.399 1.00 51.41 488 LEU A CA 1
ATOM 3776 C C . LEU A 1 488 ? -19.951 -13.874 -32.223 1.00 51.41 488 LEU A C 1
ATOM 3778 O O . LEU A 1 488 ? -19.861 -14.481 -33.289 1.00 51.41 488 LEU A O 1
ATOM 3782 N N . ASN A 1 489 ? -21.107 -13.364 -31.782 1.00 44.03 489 ASN A N 1
ATOM 3783 C CA . ASN A 1 489 ? -22.398 -13.578 -32.441 1.00 44.03 489 ASN A CA 1
ATOM 3784 C C . ASN A 1 489 ? -22.706 -15.084 -32.611 1.00 44.03 489 ASN A C 1
ATOM 3786 O O . ASN A 1 489 ? -23.243 -15.515 -33.633 1.00 44.03 489 ASN A O 1
ATOM 3790 N N . LEU A 1 490 ? -22.285 -15.885 -31.626 1.00 46.91 490 LEU A N 1
ATOM 3791 C CA . LEU A 1 490 ? -22.474 -17.329 -31.581 1.00 46.91 490 LEU A CA 1
ATOM 3792 C C . LEU A 1 490 ? -23.705 -17.611 -30.718 1.00 46.91 490 LEU A C 1
ATOM 3794 O O . LEU A 1 490 ? -23.658 -17.520 -29.496 1.00 46.91 490 LEU A O 1
ATOM 3798 N N . ASP A 1 491 ? -24.826 -17.929 -31.361 1.00 34.41 491 ASP A N 1
ATOM 3799 C CA . ASP A 1 491 ? -26.024 -18.426 -30.681 1.00 34.41 491 ASP A CA 1
ATOM 3800 C C . ASP A 1 491 ? -25.809 -19.894 -30.276 1.00 34.41 491 ASP A C 1
ATOM 3802 O O . ASP A 1 491 ? -26.327 -20.809 -30.913 1.00 34.41 491 ASP A O 1
ATOM 3806 N N . CYS A 1 492 ? -25.041 -20.139 -29.213 1.00 38.47 492 CYS A N 1
ATOM 3807 C CA . CYS A 1 492 ? -24.927 -21.470 -28.617 1.00 38.47 492 CYS A CA 1
ATOM 3808 C C . CYS A 1 492 ? -25.300 -21.420 -27.132 1.00 38.47 492 CYS A C 1
ATOM 3810 O O . CYS A 1 492 ? -24.485 -21.119 -26.263 1.00 38.47 492 CYS A O 1
ATOM 3812 N N . LYS A 1 493 ? -26.564 -21.749 -26.838 1.00 32.62 493 LYS A N 1
ATOM 3813 C CA . LYS A 1 493 ? -26.974 -22.223 -25.512 1.00 32.62 493 LYS A CA 1
ATOM 3814 C C . LYS A 1 493 ? -26.540 -23.676 -25.380 1.00 32.62 493 LYS A C 1
ATOM 3816 O O . LYS A 1 493 ? -27.072 -24.520 -26.095 1.00 32.62 493 LYS A O 1
ATOM 3821 N N . MET A 1 494 ? -25.646 -23.968 -24.445 1.00 35.44 494 MET A N 1
ATOM 3822 C CA . MET A 1 494 ? -25.436 -25.334 -23.977 1.00 35.44 494 MET A CA 1
ATOM 3823 C C . MET A 1 494 ? -25.459 -25.357 -22.452 1.00 35.44 494 MET A C 1
ATOM 3825 O O . MET A 1 494 ? -24.568 -24.829 -21.792 1.00 35.44 494 MET A O 1
ATOM 3829 N N . ASP A 1 495 ? -26.527 -25.951 -21.923 1.00 31.12 495 ASP A N 1
ATOM 3830 C CA . ASP A 1 495 ? -26.538 -26.556 -20.597 1.00 31.12 495 ASP A CA 1
ATOM 3831 C C . ASP A 1 495 ? -25.736 -27.857 -20.681 1.00 31.12 495 ASP A C 1
ATOM 3833 O O . ASP A 1 495 ? -25.963 -28.678 -21.572 1.00 31.12 495 ASP A O 1
ATOM 3837 N N . VAL A 1 496 ? -24.810 -28.044 -19.747 1.00 32.28 496 VAL A N 1
ATOM 3838 C CA . VAL A 1 496 ? -24.166 -29.334 -19.497 1.00 32.28 496 VAL A CA 1
ATOM 3839 C C . VAL A 1 496 ? -24.294 -29.577 -17.999 1.00 32.28 496 VAL A C 1
ATOM 3841 O O . VAL A 1 496 ? -23.720 -28.815 -17.223 1.00 32.28 496 VAL A O 1
ATOM 3844 N N . ASP A 1 497 ? -25.109 -30.555 -17.605 1.00 29.44 497 ASP A N 1
ATOM 3845 C CA . ASP A 1 497 ? -25.308 -30.983 -16.208 1.00 29.44 497 ASP A CA 1
ATOM 3846 C C . ASP A 1 497 ? -24.013 -31.481 -15.541 1.00 29.44 497 ASP A C 1
ATOM 3848 O O . ASP A 1 497 ? -23.221 -32.186 -16.215 1.00 29.44 497 ASP A O 1
#

Foldseek 3Di:
DVVVVVLVVLLVVLVVLLVVLLVVLVVQDLVVSVVSLVVSVVSLVVSVVVLVVVVVQCVVCVVDVVSNPDDPVVVVVSVVSVVSSVVSVVSSVVSVVSSVVSVVVVVVVVVVVVVVVVVVVVVVVVVVVVVVVVVVVVVVVVVVVVVVVVVVVVVVVVVVVVVVVVVVVVVVVVVVVVVVVVVVVVDPDDDDDDDPFQWAWEWEWEDDDPDIDIDIHDTDGQFDFPQVVLVVVVVVVDPPSDDSVQKWKAFPRDTRDRGDGNVVVVDHRDGYIYIDGDDPPDDDDDDDDDDDDDDDDDDDDDDDDDDPDQPPQWAWEWEDEPVDIDIDTHGQADFPLVVLVVCCVVVVADSVQKWKAAPLDTGDRGDGNVVVVNGHHGYIYIDGPPDPDPDDDPDDDDDDDDDDDDDDDDDDDDDDDDDDDDDDDDDDDDDDDDDDADPDDDDDDDDDDPVVVVVVVVCDPPDDDDDQDADLSDPVSVVVVVVVCVVRVDPDDDDDD

Radius of gyration: 51.55 Å; chains: 1; bounding box: 98×89×151 Å

Organism: NCBI:txid101924

pLDDT: mean 70.51, std 22.7, range [23.94, 98.25]